Protein AF-A0A9D3MKS3-F1 (afdb_monomer)

Structure (mmCIF, N/CA/C/O backbone):
data_AF-A0A9D3MKS3-F1
#
_entry.id   AF-A0A9D3MKS3-F1
#
loop_
_atom_site.group_PDB
_atom_site.id
_atom_site.type_symbol
_atom_site.label_atom_id
_atom_site.label_alt_id
_atom_site.label_comp_id
_atom_site.label_asym_id
_atom_site.label_entity_id
_atom_site.label_seq_id
_atom_site.pdbx_PDB_ins_code
_atom_site.Cartn_x
_atom_site.Cartn_y
_atom_site.Cartn_z
_atom_site.occupancy
_atom_site.B_iso_or_equiv
_atom_site.auth_seq_id
_atom_site.auth_comp_id
_atom_site.auth_asym_id
_atom_site.auth_atom_id
_atom_site.pdbx_PDB_model_num
ATOM 1 N N . MET A 1 1 ? 21.546 0.714 -26.730 1.00 48.31 1 MET A N 1
ATOM 2 C CA . MET A 1 1 ? 22.728 1.530 -26.379 1.00 48.31 1 MET A CA 1
ATOM 3 C C . MET A 1 1 ? 23.623 1.879 -27.581 1.00 48.31 1 MET A C 1
ATOM 5 O O . MET A 1 1 ? 24.194 2.953 -27.559 1.00 48.31 1 MET A O 1
ATOM 9 N N . LEU A 1 2 ? 23.724 1.060 -28.645 1.00 63.62 2 LEU A N 1
ATOM 10 C CA . LEU A 1 2 ? 24.639 1.310 -29.789 1.00 63.62 2 LEU A CA 1
ATOM 11 C C . LEU A 1 2 ? 23.938 1.677 -31.122 1.00 63.62 2 LEU A C 1
ATOM 13 O O . LEU A 1 2 ? 24.515 1.524 -32.198 1.00 63.62 2 LEU A O 1
ATOM 17 N N . LYS A 1 3 ? 22.681 2.145 -31.075 1.00 60.34 3 LYS A N 1
ATOM 18 C CA . LYS A 1 3 ? 21.921 2.515 -32.286 1.00 60.34 3 LYS A CA 1
ATOM 19 C C . LYS A 1 3 ? 22.553 3.751 -32.949 1.00 60.34 3 LYS A C 1
ATOM 21 O O . LYS A 1 3 ? 22.850 4.719 -32.260 1.00 60.34 3 LYS A O 1
ATOM 26 N N . GLY A 1 4 ? 22.736 3.717 -34.272 1.00 63.91 4 GLY A N 1
ATOM 27 C CA . GLY A 1 4 ? 23.265 4.839 -35.069 1.00 63.91 4 GLY A CA 1
ATOM 28 C C . GLY A 1 4 ? 24.757 4.763 -35.426 1.00 63.91 4 GLY A C 1
ATOM 29 O O . GLY A 1 4 ? 25.216 5.535 -36.260 1.00 63.91 4 GLY A O 1
ATOM 30 N N . LEU A 1 5 ? 25.514 3.803 -34.879 1.00 77.69 5 LEU A N 1
ATOM 31 C CA . LEU A 1 5 ? 26.953 3.628 -35.144 1.00 77.69 5 LEU A CA 1
ATOM 32 C C . LEU A 1 5 ? 27.237 2.704 -36.347 1.00 77.69 5 LEU A C 1
ATOM 34 O O . LEU A 1 5 ? 28.089 1.817 -36.283 1.00 77.69 5 LEU A O 1
ATOM 38 N N . SER A 1 6 ? 26.527 2.896 -37.460 1.00 79.19 6 SER A N 1
ATOM 39 C CA . SER A 1 6 ? 26.564 1.986 -38.620 1.00 79.19 6 SER A CA 1
ATOM 40 C C . SER A 1 6 ? 27.925 1.906 -39.326 1.00 79.19 6 SER A C 1
ATOM 42 O O . SER A 1 6 ? 28.202 0.912 -39.995 1.00 79.19 6 SER A O 1
ATOM 44 N N . GLY A 1 7 ? 28.791 2.914 -39.170 1.00 84.75 7 GLY A N 1
ATOM 45 C CA . GLY A 1 7 ? 30.138 2.963 -39.758 1.00 84.75 7 GLY A CA 1
ATOM 46 C C . GLY A 1 7 ? 31.255 2.361 -38.896 1.00 84.75 7 GLY A C 1
ATOM 47 O O . GLY A 1 7 ? 32.410 2.334 -39.326 1.00 84.75 7 GLY A O 1
ATOM 48 N N . LEU A 1 8 ? 30.948 1.897 -37.680 1.00 90.44 8 LEU A N 1
ATOM 49 C CA . LEU A 1 8 ? 31.954 1.390 -36.748 1.00 90.44 8 LEU A CA 1
ATOM 50 C C . LEU A 1 8 ? 32.593 0.099 -37.284 1.00 90.44 8 LEU A C 1
ATOM 52 O O . LEU A 1 8 ? 31.888 -0.847 -37.615 1.00 90.44 8 LEU A O 1
ATOM 56 N N . ARG A 1 9 ? 33.930 0.049 -37.358 1.00 93.25 9 ARG A N 1
ATOM 57 C CA . ARG A 1 9 ? 34.686 -1.127 -37.845 1.00 93.25 9 ARG A CA 1
ATOM 58 C C . ARG A 1 9 ? 35.296 -1.975 -36.733 1.00 93.25 9 ARG A C 1
ATOM 60 O O . ARG A 1 9 ? 35.473 -3.176 -36.912 1.00 93.25 9 ARG A O 1
ATOM 67 N N . THR A 1 10 ? 35.598 -1.361 -35.598 1.00 95.00 10 THR A N 1
ATOM 68 C CA . THR A 1 10 ? 36.255 -2.010 -34.464 1.00 95.00 10 THR A CA 1
ATOM 69 C C . THR A 1 10 ? 35.493 -1.649 -33.202 1.00 95.00 10 THR A C 1
ATOM 71 O O . THR A 1 10 ? 35.301 -0.467 -32.923 1.00 95.00 10 THR A O 1
ATOM 74 N N . LEU A 1 11 ? 35.075 -2.657 -32.443 1.00 94.25 11 LEU A N 1
ATOM 75 C CA . LEU A 1 11 ? 34.407 -2.500 -31.159 1.00 94.25 11 LEU A CA 1
ATOM 76 C C . LEU A 1 11 ? 35.182 -3.280 -30.093 1.00 94.25 11 LEU A C 1
ATOM 78 O O . LEU A 1 11 ? 35.266 -4.507 -30.133 1.00 94.25 11 LEU A O 1
ATOM 82 N N . MET A 1 12 ? 35.767 -2.558 -29.139 1.00 94.31 12 MET A N 1
ATOM 83 C CA . MET A 1 12 ? 36.527 -3.141 -28.034 1.00 94.31 12 MET A CA 1
ATOM 84 C C . MET A 1 12 ? 35.751 -2.958 -26.730 1.00 94.31 12 MET A C 1
ATOM 86 O O . MET A 1 12 ? 35.652 -1.852 -26.216 1.00 94.31 12 MET A O 1
ATOM 90 N N . LEU A 1 13 ? 35.219 -4.055 -26.197 1.00 93.25 13 LEU A N 1
ATOM 91 C CA . LEU A 1 13 ? 34.501 -4.145 -24.921 1.00 93.25 13 LEU A CA 1
ATOM 92 C C . LEU A 1 13 ? 35.292 -4.998 -23.915 1.00 93.25 13 LEU A C 1
ATOM 94 O O . LEU A 1 13 ? 34.731 -5.745 -23.116 1.00 93.25 13 LEU A O 1
ATOM 98 N N . ARG A 1 14 ? 36.624 -4.917 -23.985 1.00 92.88 14 ARG A N 1
ATOM 99 C CA . ARG A 1 14 ? 37.554 -5.695 -23.160 1.00 92.88 14 ARG A CA 1
ATOM 100 C C . ARG A 1 14 ? 37.532 -5.244 -21.692 1.00 92.88 14 ARG A C 1
ATOM 102 O O . ARG A 1 14 ? 37.400 -4.047 -21.456 1.00 92.88 14 ARG A O 1
ATOM 109 N N . SER A 1 15 ? 37.722 -6.167 -20.744 1.00 93.94 15 SER A N 1
ATOM 110 C CA . SER A 1 15 ? 37.908 -5.870 -19.310 1.00 93.94 15 SER A CA 1
ATOM 111 C C . SER A 1 15 ? 36.730 -5.095 -18.708 1.00 93.94 15 SER A C 1
ATOM 113 O O . SER A 1 15 ? 36.898 -4.112 -17.988 1.00 93.94 15 SER A O 1
ATOM 115 N N . ASN A 1 16 ? 35.518 -5.526 -19.058 1.00 92.38 16 ASN A N 1
ATOM 116 C CA . ASN A 1 16 ? 34.262 -4.983 -18.548 1.00 92.38 16 ASN A CA 1
ATOM 117 C C . ASN A 1 16 ? 33.567 -6.017 -17.639 1.00 92.38 16 ASN A C 1
ATOM 119 O O . ASN A 1 16 ? 34.125 -7.054 -17.288 1.00 92.38 16 ASN A O 1
ATOM 123 N N . ARG A 1 17 ? 32.337 -5.721 -17.208 1.00 89.44 17 ARG A N 1
ATOM 124 C CA . ARG A 1 17 ? 31.515 -6.612 -16.367 1.00 89.44 17 ARG A CA 1
ATOM 125 C C . ARG A 1 17 ? 30.310 -7.169 -17.125 1.00 89.44 17 ARG A C 1
ATOM 127 O O . ARG A 1 17 ? 29.211 -7.238 -16.583 1.00 89.44 17 ARG A O 1
ATOM 134 N N . ILE A 1 18 ? 30.480 -7.490 -18.408 1.00 88.38 18 ILE A N 1
ATOM 135 C CA . ILE A 1 18 ? 29.386 -8.024 -19.228 1.00 88.38 18 ILE A CA 1
ATOM 136 C C . ILE A 1 18 ? 29.109 -9.460 -18.780 1.00 88.38 18 ILE A C 1
ATOM 138 O O . ILE A 1 18 ? 29.985 -10.308 -18.902 1.00 88.38 18 ILE A O 1
ATOM 142 N N . GLY A 1 19 ? 27.906 -9.714 -18.259 1.00 84.88 19 GLY A N 1
ATOM 143 C CA . GLY A 1 19 ? 27.470 -11.044 -17.811 1.00 84.88 19 GLY A CA 1
ATOM 144 C C . GLY A 1 19 ? 26.742 -11.869 -18.879 1.00 84.88 19 GLY A C 1
ATOM 145 O O . GLY A 1 19 ? 26.751 -13.095 -18.834 1.00 84.88 19 GLY A O 1
ATOM 146 N N . CYS A 1 20 ? 26.125 -11.204 -19.860 1.00 84.19 20 CYS A N 1
ATOM 147 C CA . CYS A 1 20 ? 25.333 -11.836 -20.916 1.00 84.19 20 CYS A CA 1
ATOM 148 C C . CYS A 1 20 ? 25.345 -11.011 -22.213 1.00 84.19 20 CYS A C 1
ATOM 150 O O . CYS A 1 20 ? 25.522 -9.789 -22.188 1.00 84.19 20 CYS A O 1
ATOM 152 N N . VAL A 1 21 ? 25.129 -11.675 -23.355 1.00 85.19 21 VAL A N 1
ATOM 153 C CA . VAL A 1 21 ? 24.984 -11.036 -24.676 1.00 85.19 21 VAL A CA 1
ATOM 154 C C . VAL A 1 21 ? 23.693 -11.511 -25.346 1.00 85.19 21 VAL A C 1
ATOM 156 O O . VAL A 1 21 ? 23.468 -12.713 -25.487 1.00 85.19 21 VAL A O 1
ATOM 159 N N . SER A 1 22 ? 22.861 -10.559 -25.781 1.00 82.00 22 SER A N 1
ATOM 160 C CA . SER A 1 22 ? 21.566 -10.812 -26.427 1.00 82.00 22 SER A CA 1
ATOM 161 C C . SER A 1 22 ? 21.614 -10.613 -27.950 1.00 82.00 22 SER A C 1
ATOM 163 O O . SER A 1 22 ? 22.482 -9.901 -28.457 1.00 82.00 22 SER A O 1
ATOM 165 N N . ASN A 1 23 ? 20.618 -11.129 -28.675 1.00 83.25 23 ASN A N 1
ATOM 166 C CA . ASN A 1 23 ? 20.397 -10.900 -30.114 1.00 83.25 23 ASN A CA 1
ATOM 167 C C . ASN A 1 23 ? 20.224 -9.419 -30.484 1.00 83.25 23 ASN A C 1
ATOM 169 O O . ASN A 1 23 ? 20.480 -9.022 -31.617 1.00 83.25 23 ASN A O 1
ATOM 173 N N . SER A 1 24 ? 19.851 -8.583 -29.513 1.00 79.06 24 SER A N 1
ATOM 174 C CA . SER A 1 24 ? 19.693 -7.141 -29.691 1.00 79.06 24 SER A CA 1
ATOM 175 C C . SER A 1 24 ? 20.952 -6.329 -29.361 1.00 79.06 24 SER A C 1
ATOM 177 O O . SER A 1 24 ? 21.031 -5.144 -29.691 1.00 79.06 24 SER A O 1
ATOM 179 N N . SER A 1 25 ? 21.959 -6.940 -28.725 1.00 82.62 25 SER A N 1
ATOM 180 C CA . SER A 1 25 ? 23.110 -6.220 -28.160 1.00 82.62 25 SER A CA 1
ATOM 181 C C . SER A 1 25 ? 23.934 -5.485 -29.222 1.00 82.62 25 SER A C 1
ATOM 183 O O . SER A 1 25 ? 24.437 -4.392 -28.957 1.00 82.62 25 SER A O 1
ATOM 185 N N . PHE A 1 26 ? 24.021 -6.041 -30.435 1.00 87.19 26 PHE A N 1
ATOM 186 C CA . PHE A 1 26 ? 24.819 -5.496 -31.539 1.00 87.19 26 PHE A CA 1
ATOM 187 C C . PHE A 1 26 ? 23.998 -5.121 -32.781 1.00 87.19 26 PHE A C 1
ATOM 189 O O . PHE A 1 26 ? 24.548 -4.944 -33.872 1.00 87.19 26 PHE A O 1
ATOM 196 N N . THR A 1 27 ? 22.678 -4.968 -32.632 1.00 83.44 27 THR A N 1
ATOM 197 C CA . THR A 1 27 ? 21.812 -4.555 -33.746 1.00 83.44 27 THR A CA 1
ATOM 198 C C . THR A 1 27 ? 22.253 -3.205 -34.310 1.00 83.44 27 THR A C 1
ATOM 200 O O . THR A 1 27 ? 22.467 -2.254 -33.557 1.00 83.44 27 THR A O 1
ATOM 203 N N . GLY A 1 28 ? 22.366 -3.116 -35.637 1.00 79.19 28 GLY A N 1
ATOM 204 C CA . GLY A 1 28 ? 22.765 -1.893 -36.343 1.00 79.19 28 GLY A CA 1
ATOM 205 C C . GLY A 1 28 ? 24.276 -1.702 -36.531 1.00 79.19 28 GLY A C 1
ATOM 206 O O . GLY A 1 28 ? 24.677 -0.718 -37.146 1.00 79.19 28 GLY A O 1
ATOM 207 N N . LEU A 1 29 ? 25.113 -2.634 -36.062 1.00 87.25 29 LEU A N 1
ATOM 208 C CA . LEU A 1 29 ? 26.578 -2.585 -36.192 1.00 87.25 29 LEU A CA 1
ATOM 209 C C . LEU A 1 29 ? 27.109 -3.425 -37.370 1.00 87.25 29 LEU A C 1
ATOM 211 O O . LEU A 1 29 ? 28.084 -4.163 -37.240 1.00 87.25 29 LEU A O 1
ATOM 215 N N . SER A 1 30 ? 26.477 -3.323 -38.540 1.00 88.06 30 SER A N 1
ATOM 216 C CA . SER A 1 30 ? 26.769 -4.180 -39.703 1.00 88.06 30 SER A CA 1
ATOM 217 C C . SER A 1 30 ? 28.203 -4.071 -40.246 1.00 88.06 30 SER A C 1
ATOM 219 O O . SER A 1 30 ? 28.690 -5.017 -40.872 1.00 88.06 30 SER A O 1
ATOM 221 N N . SER A 1 31 ? 28.886 -2.946 -40.005 1.00 92.88 31 SER A N 1
ATOM 222 C CA . SER A 1 31 ? 30.250 -2.672 -40.491 1.00 92.88 31 SER A CA 1
ATOM 223 C C . SER A 1 31 ? 31.369 -3.185 -39.577 1.00 92.88 31 SER A C 1
ATOM 225 O O . SER A 1 31 ? 32.542 -3.113 -39.962 1.00 92.88 31 SER A O 1
ATOM 227 N N . VAL A 1 32 ? 31.047 -3.688 -38.379 1.00 94.56 32 VAL A N 1
ATOM 228 C CA . VAL A 1 32 ? 32.062 -4.123 -37.411 1.00 94.56 32 VAL A CA 1
ATOM 229 C C . VAL A 1 32 ? 32.765 -5.376 -37.927 1.00 94.56 32 VAL A C 1
ATOM 231 O O . VAL A 1 32 ? 32.132 -6.387 -38.214 1.00 94.56 32 VAL A O 1
ATOM 234 N N . ARG A 1 33 ? 34.094 -5.296 -38.025 1.00 94.88 33 ARG A N 1
ATOM 235 C CA . ARG A 1 33 ? 35.002 -6.377 -38.432 1.00 94.88 33 ARG A CA 1
ATOM 236 C C . ARG A 1 33 ? 35.679 -7.040 -37.241 1.00 94.88 33 ARG A C 1
ATOM 238 O O . ARG A 1 33 ? 35.865 -8.252 -37.247 1.00 94.88 33 ARG A O 1
ATOM 245 N N . LEU A 1 34 ? 36.024 -6.258 -36.2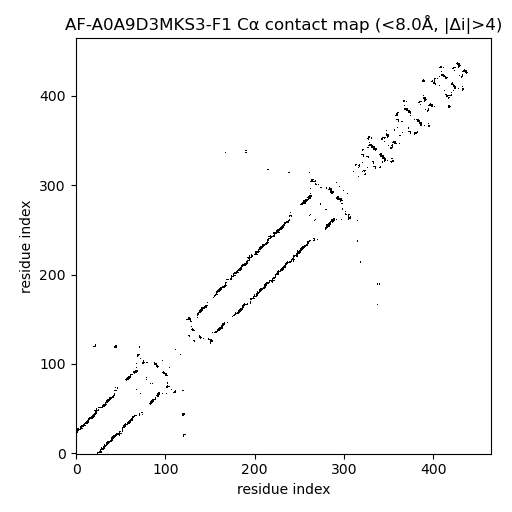19 1.00 95.00 34 LEU A N 1
ATOM 246 C CA . LEU A 1 34 ? 36.632 -6.759 -34.989 1.00 95.00 34 LEU A CA 1
ATOM 247 C C . LEU A 1 34 ? 35.739 -6.430 -33.799 1.00 95.00 34 LEU A C 1
ATOM 249 O O . LEU A 1 34 ? 35.522 -5.257 -33.497 1.00 95.00 34 LEU A O 1
ATOM 253 N N . LEU A 1 35 ? 35.281 -7.470 -33.105 1.00 95.06 35 LEU A N 1
ATOM 254 C CA . LEU A 1 35 ? 34.605 -7.374 -31.816 1.00 95.06 35 LEU A CA 1
ATOM 255 C C . LEU A 1 35 ? 35.457 -8.058 -30.745 1.00 95.06 35 LEU A C 1
ATOM 257 O O . LEU A 1 35 ? 35.775 -9.237 -30.861 1.00 95.06 35 LEU A O 1
ATOM 261 N N . SER A 1 36 ? 35.824 -7.335 -29.689 1.00 95.56 36 SER A N 1
ATOM 262 C CA . SER A 1 36 ? 36.508 -7.919 -28.532 1.00 95.56 36 SER A CA 1
ATOM 263 C C . SER A 1 36 ? 35.627 -7.850 -27.293 1.00 95.56 36 SER A C 1
ATOM 265 O O . SER A 1 36 ? 35.297 -6.757 -26.847 1.00 95.56 36 SER A O 1
ATOM 267 N N . LEU A 1 37 ? 35.291 -9.010 -26.733 1.00 95.19 37 LEU A N 1
ATOM 268 C CA . LEU A 1 37 ? 34.621 -9.218 -25.443 1.00 95.19 37 LEU A CA 1
ATOM 269 C C . LEU A 1 37 ? 35.563 -9.906 -24.436 1.00 95.19 37 LEU A C 1
ATOM 271 O O . LEU A 1 37 ? 35.117 -10.518 -23.468 1.00 95.19 37 LEU A O 1
ATOM 275 N N . TYR A 1 38 ? 36.873 -9.814 -24.676 1.00 95.56 38 TYR A N 1
ATOM 276 C CA . TYR A 1 38 ? 37.911 -10.392 -23.824 1.00 95.56 38 TYR A CA 1
ATOM 277 C C . TYR A 1 38 ? 37.775 -9.933 -22.369 1.00 95.56 38 TYR A C 1
ATOM 279 O O . TYR A 1 38 ? 37.577 -8.738 -22.147 1.00 95.56 38 TYR A O 1
ATOM 287 N N . ASP A 1 39 ? 37.983 -10.833 -21.406 1.00 95.31 39 ASP A N 1
ATOM 288 C CA . ASP A 1 39 ? 38.022 -10.507 -19.969 1.00 95.31 39 ASP A CA 1
ATOM 289 C C . ASP A 1 39 ? 36.726 -9.831 -19.510 1.00 95.31 39 ASP A C 1
ATOM 291 O O . ASP A 1 39 ? 36.658 -8.636 -19.235 1.00 95.31 39 ASP A O 1
ATOM 295 N N . ASN A 1 40 ? 35.650 -10.604 -19.536 1.00 94.88 40 ASN A N 1
ATOM 296 C CA . ASN A 1 40 ? 34.339 -10.205 -19.042 1.00 94.88 40 ASN A CA 1
ATOM 297 C C . ASN A 1 40 ? 33.796 -11.317 -18.126 1.00 94.88 40 ASN A C 1
ATOM 299 O O . ASN A 1 40 ? 34.521 -12.215 -17.700 1.00 94.88 40 ASN A O 1
ATOM 303 N N . GLN A 1 41 ? 32.515 -11.245 -17.774 1.00 92.94 41 GLN A N 1
ATOM 304 C CA . GLN A 1 41 ? 31.850 -12.196 -16.883 1.00 92.94 41 GLN A CA 1
ATOM 305 C C . GLN A 1 41 ? 30.787 -13.009 -17.632 1.00 92.94 41 GLN A C 1
ATOM 307 O O . GLN A 1 41 ? 29.793 -13.416 -17.040 1.00 92.94 41 GLN A O 1
ATOM 312 N N . ILE A 1 42 ? 30.970 -13.224 -18.940 1.00 91.62 42 ILE A N 1
ATOM 313 C CA . ILE A 1 42 ? 29.950 -13.833 -19.793 1.00 91.62 42 ILE A CA 1
ATOM 314 C C . ILE A 1 42 ? 29.800 -15.314 -19.451 1.00 91.62 42 ILE A C 1
ATOM 316 O O . ILE A 1 42 ? 30.719 -16.103 -19.671 1.00 91.62 42 ILE A O 1
ATOM 320 N N . THR A 1 43 ? 28.621 -15.687 -18.960 1.00 89.19 43 THR A N 1
ATOM 321 C CA . THR A 1 43 ? 28.271 -17.084 -18.670 1.00 89.19 43 THR A CA 1
ATOM 322 C C . THR A 1 43 ? 27.489 -17.736 -19.808 1.00 89.19 43 THR A C 1
ATOM 324 O O . THR A 1 43 ? 27.621 -18.936 -20.017 1.00 89.19 43 THR A O 1
ATOM 327 N N . GLY A 1 44 ? 26.747 -16.972 -20.611 1.00 86.25 44 GLY A N 1
ATOM 328 C CA . GLY A 1 44 ? 26.048 -17.485 -21.792 1.00 86.25 44 GLY A CA 1
ATOM 329 C C . GLY A 1 44 ? 25.725 -16.404 -22.829 1.00 86.25 44 GLY A C 1
ATOM 330 O O . GLY A 1 44 ? 26.096 -15.236 -22.677 1.00 86.25 44 GLY A O 1
ATOM 331 N N . MET A 1 45 ? 25.020 -16.780 -23.900 1.00 87.25 45 MET A N 1
ATOM 332 C CA . MET A 1 45 ? 24.558 -15.857 -24.947 1.00 87.25 45 MET A CA 1
ATOM 333 C C . MET A 1 45 ? 23.254 -16.354 -25.591 1.00 87.25 45 MET A C 1
ATOM 335 O O . MET A 1 45 ? 23.062 -17.561 -25.712 1.00 87.25 45 MET A O 1
ATOM 339 N N . THR A 1 46 ? 22.375 -15.455 -26.050 1.00 83.94 46 THR A N 1
ATOM 340 C CA . THR A 1 46 ? 21.162 -15.865 -26.791 1.00 83.94 46 THR A CA 1
ATOM 341 C C . THR A 1 46 ? 21.473 -16.229 -28.244 1.00 83.94 46 THR A C 1
ATOM 343 O O . THR A 1 46 ? 22.279 -15.521 -28.862 1.00 83.94 46 THR A O 1
ATOM 346 N N . PRO A 1 47 ? 20.754 -17.193 -28.846 1.00 85.44 47 PRO A N 1
ATOM 347 C CA . PRO A 1 47 ? 20.829 -17.463 -30.279 1.00 85.44 47 PRO A CA 1
ATOM 348 C C . PRO A 1 47 ? 20.695 -16.193 -31.126 1.00 85.44 47 PRO A C 1
ATOM 350 O O . PRO A 1 47 ? 19.845 -15.338 -30.870 1.00 85.44 47 PRO A O 1
ATOM 353 N N . GLY A 1 48 ? 21.568 -16.056 -32.123 1.00 82.25 48 GLY A N 1
ATOM 354 C CA . GLY A 1 48 ? 21.570 -14.919 -33.045 1.00 82.25 48 GLY A CA 1
ATOM 355 C C . GLY A 1 48 ? 22.202 -13.627 -32.509 1.00 82.25 48 GLY A C 1
ATOM 356 O O . GLY A 1 48 ? 22.102 -12.588 -33.159 1.00 82.25 48 GLY A O 1
ATOM 357 N N . ALA A 1 49 ? 22.909 -13.674 -31.367 1.00 87.19 49 ALA A N 1
ATOM 358 C CA . ALA A 1 49 ? 23.676 -12.551 -30.793 1.00 87.19 49 ALA A CA 1
ATOM 359 C C . ALA A 1 49 ? 24.546 -11.780 -31.805 1.00 87.19 49 ALA A C 1
ATOM 361 O O . ALA A 1 49 ? 24.746 -10.574 -31.666 1.00 87.19 49 ALA A O 1
ATOM 362 N N . PHE A 1 50 ? 25.060 -12.468 -32.826 1.00 89.81 50 PHE A N 1
ATOM 363 C CA . PHE A 1 50 ? 26.008 -11.920 -33.796 1.00 89.81 50 PHE A CA 1
ATOM 364 C C . PHE A 1 50 ? 25.446 -11.812 -35.219 1.00 89.81 50 PHE A C 1
ATOM 366 O O . PHE A 1 50 ? 26.184 -11.454 -36.135 1.00 89.81 50 PHE A O 1
ATOM 373 N N . ASP A 1 51 ? 24.163 -12.107 -35.438 1.00 87.25 51 ASP A N 1
ATOM 374 C CA . ASP A 1 51 ? 23.609 -12.245 -36.793 1.00 87.25 51 ASP A CA 1
ATOM 375 C C . ASP A 1 51 ? 23.607 -10.929 -37.576 1.00 87.25 51 ASP A C 1
ATOM 377 O O . ASP A 1 51 ? 23.785 -10.923 -38.795 1.00 87.25 51 ASP A O 1
ATOM 381 N N . THR A 1 52 ? 23.486 -9.802 -36.873 1.00 85.62 52 THR A N 1
ATOM 382 C CA . THR A 1 52 ? 23.520 -8.461 -37.471 1.00 85.62 52 THR A CA 1
ATOM 383 C C . THR A 1 52 ? 24.933 -7.970 -37.795 1.00 85.62 52 THR A C 1
ATOM 385 O O . THR A 1 52 ? 25.089 -6.927 -38.430 1.00 85.62 52 THR A O 1
ATOM 388 N N . LEU A 1 53 ? 25.978 -8.686 -37.367 1.00 89.81 53 LEU A N 1
ATOM 389 C CA . LEU A 1 53 ? 27.383 -8.331 -37.587 1.00 89.81 53 LEU A CA 1
ATOM 390 C C . LEU A 1 53 ? 27.901 -8.930 -38.903 1.00 89.81 53 LEU A C 1
ATOM 392 O O . LEU A 1 53 ? 28.795 -9.774 -38.922 1.00 89.81 53 LEU A O 1
ATOM 396 N N . HIS A 1 54 ? 27.334 -8.498 -40.029 1.00 89.50 54 HIS A N 1
ATOM 397 C CA . HIS A 1 54 ? 27.614 -9.094 -41.342 1.00 89.50 54 HIS A CA 1
ATOM 398 C C . HIS A 1 54 ? 29.084 -9.001 -41.789 1.00 89.50 54 HIS A C 1
AT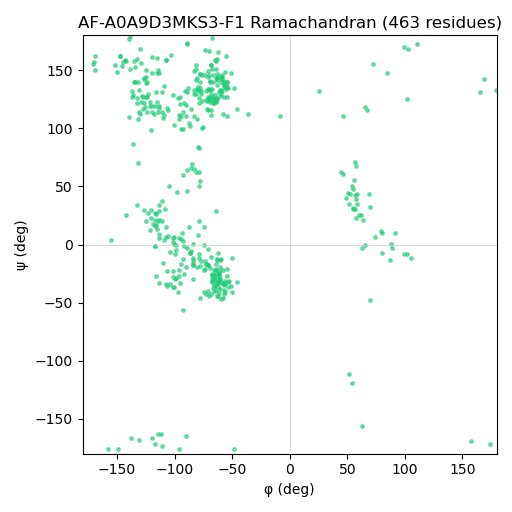OM 400 O O . HIS A 1 54 ? 29.535 -9.844 -42.561 1.00 89.50 54 HIS A O 1
ATOM 406 N N . SER A 1 55 ? 29.833 -8.003 -41.308 1.00 93.12 55 SER A N 1
ATOM 407 C CA . SER A 1 55 ? 31.242 -7.785 -41.673 1.00 93.12 55 SER A CA 1
ATOM 408 C C . SER A 1 55 ? 32.251 -8.420 -40.708 1.00 93.12 55 SER A C 1
ATOM 410 O O . SER A 1 55 ? 33.452 -8.188 -40.859 1.00 93.12 55 SER A O 1
ATOM 412 N N . LEU A 1 56 ? 31.794 -9.177 -39.705 1.00 93.62 56 LEU A N 1
ATOM 413 C CA . LEU A 1 56 ? 32.647 -9.673 -38.626 1.00 93.62 56 LEU A CA 1
ATOM 414 C C . LEU A 1 56 ? 33.697 -10.663 -39.147 1.00 93.62 56 LEU A C 1
ATOM 416 O O . LEU A 1 56 ? 33.360 -11.682 -39.744 1.00 93.62 56 LEU A O 1
ATOM 420 N N . SER A 1 57 ? 34.970 -10.381 -38.875 1.00 93.81 57 SER A N 1
ATOM 421 C CA . SER A 1 57 ? 36.112 -11.239 -39.215 1.00 93.81 57 SER A CA 1
ATOM 422 C C . SER A 1 57 ? 36.853 -11.757 -37.982 1.00 93.81 57 SER A C 1
ATOM 424 O O . SER A 1 57 ? 37.474 -12.820 -38.025 1.00 93.81 57 SER A O 1
ATOM 426 N N . THR A 1 58 ? 36.804 -11.014 -36.875 1.00 94.50 58 THR A N 1
ATOM 427 C CA . THR A 1 58 ? 37.533 -11.321 -35.641 1.00 94.50 58 THR A CA 1
ATOM 428 C C . THR A 1 58 ? 36.630 -11.105 -34.437 1.00 94.50 58 THR A C 1
ATOM 430 O O . THR A 1 58 ? 36.065 -10.025 -34.264 1.00 94.50 58 THR A O 1
ATOM 433 N N . LEU A 1 59 ? 36.520 -12.125 -33.591 1.00 95.12 59 LEU A N 1
ATOM 434 C CA . LEU A 1 59 ? 35.694 -12.129 -32.393 1.00 95.12 59 LEU A CA 1
ATOM 435 C C . LEU A 1 59 ? 36.515 -12.639 -31.208 1.00 95.12 59 LEU A C 1
ATOM 437 O O . LEU A 1 59 ? 36.796 -13.819 -31.125 1.00 95.12 59 LEU A O 1
ATOM 441 N N . ASN A 1 60 ? 36.899 -11.793 -30.261 1.00 94.75 60 ASN A N 1
ATOM 442 C CA . ASN A 1 60 ? 37.637 -12.267 -29.088 1.00 94.75 60 ASN A CA 1
ATOM 443 C C . ASN A 1 60 ? 36.681 -12.544 -27.920 1.00 94.75 60 ASN A C 1
ATOM 445 O O . ASN A 1 60 ? 36.133 -11.598 -27.358 1.00 94.75 60 ASN A O 1
ATOM 449 N N . LEU A 1 61 ? 36.500 -13.819 -27.560 1.00 94.69 61 LEU A N 1
ATOM 450 C CA . LEU A 1 61 ? 35.659 -14.270 -26.437 1.00 94.69 61 LEU A CA 1
ATOM 451 C C . LEU A 1 61 ? 36.461 -14.816 -25.245 1.00 94.69 61 LEU A C 1
ATOM 453 O O . LEU A 1 61 ? 35.871 -15.306 -24.284 1.00 94.69 61 LEU A O 1
ATOM 457 N N . LEU A 1 62 ? 37.793 -14.767 -25.293 1.00 95.06 62 LEU A N 1
ATOM 458 C CA . LEU A 1 62 ? 38.646 -15.356 -24.259 1.00 95.06 62 LEU A CA 1
ATOM 459 C C . LEU A 1 62 ? 38.458 -14.696 -22.884 1.00 95.06 62 LEU A C 1
ATOM 461 O O . LEU A 1 62 ? 38.010 -13.555 -22.788 1.00 95.06 62 LEU A O 1
ATOM 465 N N . ALA A 1 63 ? 38.848 -15.416 -21.829 1.00 94.50 63 ALA A N 1
ATOM 466 C CA . ALA A 1 63 ? 38.709 -14.983 -20.436 1.00 94.50 63 ALA A CA 1
ATOM 467 C C . ALA A 1 63 ? 37.252 -14.626 -20.069 1.00 94.50 63 ALA A C 1
ATOM 469 O O . ALA A 1 63 ? 36.955 -13.521 -19.627 1.00 94.50 63 ALA A O 1
ATOM 470 N N . ASN A 1 64 ? 36.338 -15.575 -20.285 1.00 94.94 64 ASN A N 1
ATOM 471 C CA . ASN A 1 64 ? 34.942 -15.490 -19.861 1.00 94.94 64 ASN A CA 1
ATOM 472 C C . ASN A 1 64 ? 34.502 -16.824 -19.227 1.00 94.94 64 ASN A C 1
ATOM 474 O O . ASN A 1 64 ? 34.883 -17.881 -19.736 1.00 94.94 64 ASN A O 1
ATOM 478 N N . PRO A 1 65 ? 33.711 -16.804 -18.140 1.00 94.12 65 PRO A N 1
ATOM 479 C CA . PRO A 1 65 ? 33.288 -17.998 -17.409 1.00 94.12 65 PRO A CA 1
ATOM 480 C C . PRO A 1 65 ? 32.085 -18.708 -18.064 1.00 94.12 65 PRO A C 1
ATOM 482 O O . PRO A 1 65 ? 31.024 -18.829 -17.452 1.00 94.12 65 PRO A O 1
ATOM 485 N N . PHE A 1 66 ? 32.235 -19.195 -19.299 1.00 93.44 66 PHE A N 1
ATOM 486 C CA . PHE A 1 66 ? 31.132 -19.806 -20.052 1.00 93.44 66 PHE A CA 1
ATOM 487 C C . PHE A 1 66 ? 30.536 -21.043 -19.363 1.00 93.44 66 PHE A C 1
ATOM 489 O O . PHE A 1 66 ? 31.254 -21.955 -18.950 1.00 93.44 66 PHE A O 1
ATOM 496 N N . ASN A 1 67 ? 29.208 -21.094 -19.289 1.00 91.12 67 ASN A N 1
ATOM 497 C CA . ASN A 1 67 ? 28.432 -22.246 -18.858 1.00 91.12 67 ASN A CA 1
ATOM 498 C C . ASN A 1 67 ? 27.882 -22.984 -20.087 1.00 91.12 67 ASN A C 1
ATOM 500 O O . ASN A 1 67 ? 26.927 -22.542 -20.721 1.00 91.12 67 ASN A O 1
ATOM 504 N N . CYS A 1 68 ? 28.514 -24.096 -20.440 1.00 92.75 68 CYS A N 1
ATOM 505 C CA . CYS A 1 68 ? 28.212 -24.920 -21.603 1.00 92.75 68 CYS A CA 1
ATOM 506 C C . CYS A 1 68 ? 27.062 -25.893 -21.323 1.00 92.75 68 CYS A C 1
ATOM 508 O O . CYS A 1 68 ? 27.236 -27.105 -21.308 1.00 92.75 68 CYS A O 1
ATOM 510 N N . ASN A 1 69 ? 25.880 -25.328 -21.094 1.00 88.38 69 ASN A N 1
ATOM 511 C CA . ASN A 1 69 ? 24.608 -26.030 -20.933 1.00 88.38 69 ASN A CA 1
ATOM 512 C C . ASN A 1 69 ? 23.814 -26.062 -22.257 1.00 88.38 69 ASN A C 1
ATOM 514 O O . ASN A 1 69 ? 24.259 -25.529 -23.278 1.00 88.38 69 ASN A O 1
ATOM 518 N N . CYS A 1 70 ? 22.594 -26.603 -22.233 1.00 86.88 70 CYS A N 1
ATOM 519 C CA . CYS A 1 70 ? 21.707 -26.641 -23.404 1.00 86.88 70 CYS A CA 1
ATOM 520 C C . CYS A 1 70 ? 21.479 -25.265 -24.070 1.00 86.88 70 CYS A C 1
ATOM 522 O O . CYS A 1 70 ? 21.359 -25.176 -25.293 1.00 86.88 70 CYS A O 1
ATOM 524 N N . HIS A 1 71 ? 21.496 -24.173 -23.298 1.00 84.31 71 HIS A N 1
ATOM 525 C CA . HIS A 1 71 ? 21.266 -22.811 -23.794 1.00 84.31 71 HIS A CA 1
ATOM 526 C C . HIS A 1 71 ? 22.444 -22.237 -24.596 1.00 84.31 71 HIS A C 1
ATOM 528 O O . HIS A 1 71 ? 22.247 -21.314 -25.390 1.00 84.31 71 HIS A O 1
ATOM 534 N N . LEU A 1 72 ? 23.663 -22.767 -24.430 1.00 89.75 72 LEU A N 1
ATOM 535 C CA . LEU A 1 72 ? 24.866 -22.318 -25.151 1.00 89.75 72 LEU A CA 1
ATOM 536 C C . LEU A 1 72 ? 25.217 -23.196 -26.367 1.00 89.75 72 LEU A C 1
ATOM 538 O O . LEU A 1 72 ? 26.111 -22.847 -27.138 1.00 89.75 72 LEU A O 1
ATOM 542 N N . ALA A 1 73 ? 24.486 -24.292 -26.585 1.00 90.38 73 ALA A N 1
ATOM 543 C CA . ALA A 1 73 ? 24.714 -25.260 -27.662 1.00 90.38 73 ALA A CA 1
ATOM 544 C C . ALA A 1 73 ? 24.850 -24.612 -29.056 1.00 90.38 73 ALA A C 1
ATOM 546 O O . ALA A 1 73 ? 25.742 -24.947 -29.842 1.00 90.38 73 ALA A O 1
ATOM 547 N N . TRP A 1 74 ? 24.008 -23.611 -29.339 1.00 91.38 74 TRP A N 1
ATOM 548 C CA . TRP A 1 74 ? 24.017 -22.880 -30.609 1.00 91.38 74 TRP A CA 1
ATOM 549 C C . TRP A 1 74 ? 25.358 -22.181 -30.880 1.00 91.38 74 TRP A C 1
ATOM 551 O O . TRP A 1 74 ? 25.763 -22.059 -32.036 1.00 91.38 74 TRP A O 1
ATOM 561 N N . LEU A 1 75 ? 26.052 -21.710 -29.834 1.00 92.12 75 LEU A N 1
ATOM 562 C CA . LEU A 1 75 ? 27.304 -20.971 -29.975 1.00 92.12 75 LEU A CA 1
ATOM 563 C C . LEU A 1 75 ? 28.424 -21.907 -30.429 1.00 92.12 75 LEU A C 1
ATOM 565 O O . LEU A 1 75 ? 29.205 -21.528 -31.299 1.00 92.12 75 LEU A O 1
ATOM 569 N N . GLY A 1 76 ? 28.475 -23.131 -29.897 1.00 91.12 76 GLY A N 1
ATOM 570 C CA . GLY A 1 76 ? 29.424 -24.154 -30.345 1.00 91.12 76 GLY A CA 1
ATOM 571 C C . GLY A 1 76 ? 29.242 -24.484 -31.825 1.00 91.12 76 GLY A C 1
ATOM 572 O O . GLY A 1 76 ? 30.199 -24.447 -32.603 1.00 91.12 76 GLY A O 1
ATOM 573 N N . GLU A 1 77 ? 27.995 -24.697 -32.256 1.00 90.75 77 GLU A N 1
ATOM 574 C CA . GLU A 1 77 ? 27.681 -24.918 -33.671 1.00 90.75 77 GLU A CA 1
ATOM 575 C C . GLU A 1 77 ? 28.044 -23.708 -34.545 1.00 90.75 77 GLU A C 1
ATOM 577 O O . GLU A 1 77 ? 28.644 -23.857 -35.616 1.00 90.75 77 GLU A O 1
ATOM 582 N N . TRP A 1 78 ? 27.711 -22.502 -34.087 1.00 92.00 78 TRP A N 1
ATOM 583 C CA . TRP A 1 78 ? 27.983 -21.265 -34.808 1.00 92.00 78 TRP A CA 1
ATOM 584 C C . TRP A 1 78 ? 29.488 -21.032 -34.987 1.00 92.00 78 TRP A C 1
ATOM 586 O O . TRP A 1 78 ? 29.922 -20.732 -36.101 1.00 92.00 78 TRP A O 1
ATOM 596 N N . LEU A 1 79 ? 30.291 -21.238 -33.936 1.00 91.94 79 LEU A N 1
ATOM 597 C CA . LEU A 1 79 ? 31.754 -21.127 -33.982 1.00 91.94 79 LEU A CA 1
ATOM 598 C C . LEU A 1 79 ? 32.364 -22.132 -34.967 1.00 91.94 79 LEU A C 1
ATOM 600 O O . LEU A 1 79 ? 33.217 -21.756 -35.765 1.00 91.94 79 LEU A O 1
ATOM 604 N N . ARG A 1 80 ? 31.869 -23.376 -34.985 1.00 89.56 80 ARG A N 1
ATOM 605 C CA . ARG A 1 80 ? 32.316 -24.422 -35.920 1.00 89.56 80 ARG A CA 1
ATOM 606 C C . ARG A 1 80 ? 31.999 -24.088 -37.381 1.00 89.56 80 ARG A C 1
ATOM 608 O O . ARG A 1 80 ? 32.774 -24.414 -38.279 1.00 89.56 80 ARG A O 1
ATOM 615 N N . LYS A 1 81 ? 30.851 -23.454 -37.641 1.00 89.88 81 LYS A N 1
ATOM 616 C CA . LYS A 1 81 ? 30.384 -23.130 -39.000 1.00 89.88 81 LYS A CA 1
ATOM 617 C C . LYS A 1 81 ? 30.982 -21.833 -39.552 1.00 89.88 81 LYS A C 1
ATOM 619 O O . LYS A 1 81 ? 31.102 -21.683 -40.771 1.00 89.88 81 LYS A O 1
ATOM 624 N N . LYS A 1 82 ? 31.311 -20.864 -38.696 1.00 86.44 82 LYS A N 1
ATOM 625 C CA . LYS A 1 82 ? 31.766 -19.533 -39.119 1.00 86.44 82 LYS A CA 1
ATOM 626 C C . LYS A 1 82 ? 33.279 -19.483 -39.305 1.00 86.44 82 LYS A C 1
ATOM 628 O O . LYS A 1 82 ? 34.054 -19.842 -38.432 1.00 86.44 82 LYS A O 1
ATOM 633 N N . ARG A 1 83 ? 33.710 -18.940 -40.445 1.00 85.00 83 ARG A N 1
ATOM 634 C CA . ARG A 1 83 ? 35.127 -18.716 -40.771 1.00 85.00 83 ARG A CA 1
ATOM 635 C C . ARG A 1 83 ? 35.618 -17.380 -40.205 1.00 85.00 83 ARG A C 1
ATOM 637 O O . ARG A 1 83 ? 35.902 -16.460 -40.966 1.00 85.00 83 ARG A O 1
ATOM 644 N N . ILE A 1 84 ? 35.663 -17.259 -38.881 1.00 88.75 84 ILE A N 1
ATOM 645 C CA . ILE A 1 84 ? 36.153 -16.060 -38.185 1.00 88.75 84 ILE A CA 1
ATOM 646 C C . ILE A 1 84 ? 37.198 -16.428 -37.127 1.00 88.75 84 ILE A C 1
ATOM 648 O O . ILE A 1 84 ? 37.221 -17.549 -36.627 1.00 88.75 84 ILE A O 1
ATOM 652 N N . VAL A 1 85 ? 38.070 -15.483 -36.773 1.00 89.56 85 VAL A N 1
ATOM 653 C CA . VAL A 1 85 ? 39.115 -15.704 -35.760 1.00 89.56 85 VAL A CA 1
ATOM 654 C C . VAL A 1 85 ? 38.522 -15.504 -34.366 1.00 89.56 85 VAL A C 1
ATOM 656 O O . VAL A 1 85 ? 38.188 -14.370 -34.022 1.00 89.56 85 VAL A O 1
ATOM 659 N N . THR A 1 86 ? 38.388 -16.579 -33.580 1.00 83.50 86 THR A N 1
ATOM 660 C CA . THR A 1 86 ? 37.647 -16.566 -32.296 1.00 83.50 86 THR A CA 1
ATOM 661 C C . THR A 1 86 ? 38.502 -16.704 -31.035 1.00 83.50 86 THR A C 1
ATOM 663 O O . THR A 1 86 ? 38.044 -16.431 -29.925 1.00 83.50 86 THR A O 1
ATOM 666 N N . GLY A 1 87 ? 39.754 -17.140 -31.187 1.00 81.50 87 GLY A N 1
ATOM 667 C CA . GLY A 1 87 ? 40.660 -17.398 -30.067 1.00 81.50 87 GLY A CA 1
ATOM 668 C C . GLY A 1 87 ? 40.350 -18.667 -29.261 1.00 81.50 87 GLY A C 1
ATOM 669 O O . GLY A 1 87 ? 41.021 -18.880 -28.265 1.00 81.50 87 GLY A O 1
ATOM 670 N N . ASN A 1 88 ? 39.399 -19.513 -29.687 1.00 90.12 88 ASN A N 1
ATOM 671 C CA . ASN A 1 88 ? 38.979 -20.755 -29.012 1.00 90.12 88 ASN A CA 1
ATOM 672 C C . ASN A 1 88 ? 38.510 -20.544 -27.554 1.00 90.12 88 ASN A C 1
ATOM 674 O O . ASN A 1 88 ? 39.203 -20.953 -26.618 1.00 90.12 88 ASN A O 1
ATOM 678 N N . PRO A 1 89 ? 37.337 -19.916 -27.337 1.00 94.44 89 PRO A N 1
ATOM 679 C CA . PRO A 1 89 ? 36.755 -19.805 -26.000 1.00 94.44 89 PRO A CA 1
ATOM 680 C C . PRO A 1 89 ? 36.495 -21.189 -25.395 1.00 94.44 89 PRO A C 1
ATOM 682 O O . PRO A 1 89 ? 36.113 -22.118 -26.111 1.00 94.44 89 PRO A O 1
ATOM 685 N N . ARG A 1 90 ? 36.697 -21.314 -24.081 1.00 95.62 90 ARG A N 1
ATOM 686 C CA . ARG A 1 90 ? 36.592 -22.572 -23.329 1.00 95.62 90 ARG A CA 1
ATOM 687 C C . ARG A 1 90 ? 35.444 -22.523 -22.328 1.00 95.62 90 ARG A C 1
ATOM 689 O O . ARG A 1 90 ? 35.136 -21.462 -21.789 1.00 95.62 90 ARG A O 1
ATOM 696 N N . CYS A 1 91 ? 34.833 -23.674 -22.088 1.00 95.69 91 CYS A N 1
ATOM 697 C CA . CYS A 1 91 ? 33.828 -23.868 -21.054 1.00 95.69 91 CYS A CA 1
ATOM 698 C C . CYS A 1 91 ? 34.466 -23.776 -19.661 1.00 95.69 91 CYS A C 1
ATOM 700 O O . CYS A 1 91 ? 35.553 -24.299 -19.428 1.00 95.69 91 CYS A O 1
ATOM 702 N N . GLN A 1 92 ? 33.772 -23.144 -18.721 1.00 95.38 92 GLN A N 1
ATOM 703 C CA . GLN A 1 92 ? 34.116 -23.139 -17.296 1.00 95.38 92 GLN A CA 1
ATOM 704 C C . GLN A 1 92 ? 33.194 -24.068 -16.498 1.00 95.38 92 GLN A C 1
ATOM 706 O O . GLN A 1 92 ? 33.620 -24.673 -15.516 1.00 95.38 92 GLN A O 1
ATOM 711 N N . ASN A 1 93 ? 31.935 -24.163 -16.928 1.00 89.06 93 ASN A N 1
ATOM 712 C CA . ASN A 1 93 ? 30.902 -25.023 -16.367 1.00 89.06 93 ASN A CA 1
ATOM 713 C C . ASN A 1 93 ? 30.180 -25.775 -17.497 1.00 89.06 93 ASN A C 1
ATOM 715 O O . ASN A 1 93 ? 30.216 -25.299 -18.634 1.00 89.06 93 ASN A O 1
ATOM 719 N N . PRO A 1 94 ? 29.499 -26.894 -17.204 1.00 90.62 94 PRO A N 1
ATOM 720 C CA . PRO A 1 94 ? 29.614 -27.694 -15.978 1.00 90.62 94 PRO A CA 1
ATOM 721 C C . PRO A 1 94 ? 31.030 -28.276 -15.800 1.00 90.62 94 PRO A C 1
ATOM 723 O O . PRO A 1 94 ? 31.838 -28.255 -16.726 1.00 90.62 94 PRO A O 1
ATOM 726 N N . TYR A 1 95 ? 31.353 -28.778 -14.601 1.00 89.94 95 TYR A N 1
ATOM 727 C CA . TYR A 1 95 ? 32.719 -29.206 -14.246 1.00 89.94 95 TYR A CA 1
ATOM 728 C C . TYR A 1 95 ? 33.321 -30.218 -15.235 1.00 89.94 95 TYR A C 1
ATOM 730 O O . TYR A 1 95 ? 34.506 -30.137 -15.546 1.00 89.94 95 TYR A O 1
ATOM 738 N N . PHE A 1 96 ? 32.505 -31.128 -15.776 1.00 93.06 96 PHE A N 1
ATOM 739 C CA . PHE A 1 96 ? 32.952 -32.143 -16.734 1.00 93.06 96 PHE A CA 1
ATOM 740 C C . PHE A 1 96 ? 33.315 -31.582 -18.122 1.00 93.06 96 PHE A C 1
ATOM 742 O O . PHE A 1 96 ? 34.032 -32.248 -18.862 1.00 93.06 96 PHE A O 1
ATOM 749 N N . LEU A 1 97 ? 32.873 -30.364 -18.464 1.00 94.81 97 LEU A N 1
ATOM 750 C CA . LEU A 1 97 ? 33.260 -29.662 -19.696 1.00 94.81 97 LEU A CA 1
ATOM 751 C C . LEU A 1 97 ? 34.342 -28.606 -19.468 1.00 94.81 97 LEU A C 1
ATOM 753 O O . LEU A 1 97 ? 34.745 -27.926 -20.408 1.00 94.81 97 LEU A O 1
ATOM 757 N N . LYS A 1 98 ? 34.816 -28.430 -18.233 1.00 94.56 98 LYS A N 1
ATOM 758 C CA . LYS A 1 98 ? 35.757 -27.365 -17.893 1.00 94.56 98 LYS A CA 1
ATOM 759 C C . LYS A 1 98 ? 37.032 -27.444 -18.746 1.00 94.56 98 LYS A C 1
ATOM 761 O O . LYS A 1 98 ? 37.590 -28.515 -18.951 1.00 94.56 98 LYS A O 1
ATOM 766 N N . GLU A 1 99 ? 37.491 -26.288 -19.219 1.00 93.94 99 GLU A N 1
ATOM 767 C CA . GLU A 1 99 ? 38.611 -26.099 -20.150 1.00 93.94 99 GLU A CA 1
ATOM 768 C C . GLU A 1 99 ? 38.408 -26.665 -21.568 1.00 93.94 99 GLU A C 1
ATOM 770 O O . GLU A 1 99 ? 39.282 -26.479 -22.417 1.00 93.94 99 GLU A O 1
ATOM 775 N N . ILE A 1 100 ? 37.277 -27.293 -21.900 1.00 96.19 100 ILE A N 1
ATOM 776 C CA . ILE A 1 100 ? 37.020 -27.773 -23.267 1.00 96.19 100 ILE A CA 1
ATOM 777 C C . ILE A 1 100 ? 36.633 -26.583 -24.164 1.00 96.19 100 ILE A C 1
ATOM 7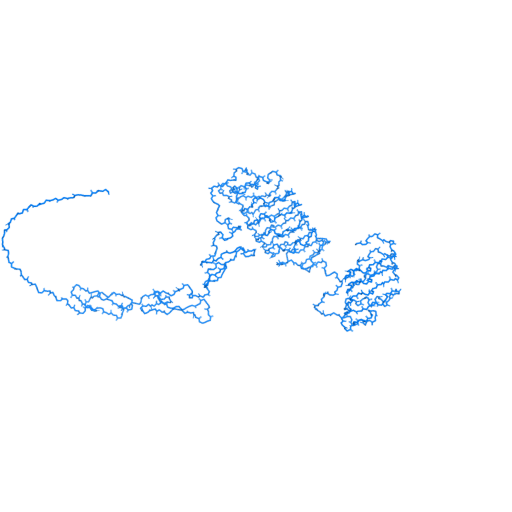79 O O . ILE A 1 100 ? 35.793 -25.772 -23.763 1.00 96.19 100 ILE A O 1
ATOM 783 N N . PRO A 1 101 ? 37.226 -26.415 -25.366 1.00 95.94 101 PRO A N 1
ATOM 784 C CA . PRO A 1 101 ? 36.795 -25.383 -26.303 1.00 95.94 101 PRO A CA 1
ATOM 785 C C . PRO A 1 101 ? 35.326 -25.568 -26.691 1.00 95.94 101 PRO A C 1
ATOM 787 O O . PRO A 1 101 ? 34.916 -26.660 -27.069 1.00 95.94 101 PRO A O 1
ATOM 790 N N . ILE A 1 102 ? 34.539 -24.491 -26.662 1.00 95.06 102 ILE A N 1
ATOM 791 C CA . ILE A 1 102 ? 33.076 -24.548 -26.862 1.00 95.06 102 ILE A CA 1
ATOM 792 C C . ILE A 1 102 ? 32.703 -25.189 -28.211 1.00 95.06 102 ILE A C 1
ATOM 794 O O . ILE A 1 102 ? 31.694 -25.877 -28.320 1.00 95.06 102 ILE A O 1
ATOM 798 N N . GLN A 1 103 ? 33.520 -24.977 -29.245 1.00 92.69 103 GLN A N 1
ATOM 799 C CA . GLN A 1 103 ? 33.301 -25.526 -30.589 1.00 92.69 103 GLN A CA 1
ATOM 800 C C . GLN A 1 103 ? 33.561 -27.042 -30.704 1.00 92.69 103 GLN A C 1
ATOM 802 O O . GLN A 1 103 ? 33.132 -27.644 -31.687 1.00 92.69 103 GLN A O 1
ATOM 807 N N . ASP A 1 104 ? 34.262 -27.628 -29.725 1.00 94.56 104 ASP A N 1
ATOM 808 C CA . ASP A 1 104 ? 34.661 -29.042 -29.700 1.00 94.56 104 ASP A CA 1
ATOM 809 C C . ASP A 1 104 ? 33.728 -29.896 -28.817 1.00 94.56 104 ASP A C 1
ATOM 811 O O . ASP A 1 104 ? 33.821 -31.121 -28.826 1.00 94.56 104 ASP A O 1
ATOM 815 N N . VAL A 1 105 ? 32.814 -29.268 -28.066 1.00 95.00 105 VAL A N 1
ATOM 816 C CA . VAL A 1 105 ? 31.806 -29.962 -27.249 1.00 95.00 105 VAL A CA 1
ATOM 817 C C . VAL A 1 105 ? 30.739 -30.580 -28.159 1.00 95.00 105 VAL A C 1
ATOM 819 O O . VAL A 1 105 ? 30.211 -29.918 -29.059 1.00 95.00 105 VAL A O 1
ATOM 822 N N . ALA A 1 106 ? 30.396 -31.852 -27.933 1.00 92.88 106 ALA A N 1
ATOM 823 C CA . ALA A 1 106 ? 29.348 -32.519 -28.698 1.00 92.88 106 ALA A CA 1
ATOM 824 C C . ALA A 1 106 ? 27.964 -31.961 -28.332 1.00 92.88 106 ALA A C 1
ATOM 826 O O . ALA A 1 106 ? 27.685 -31.657 -27.177 1.00 92.88 106 ALA A O 1
ATOM 827 N N . ILE A 1 107 ? 27.061 -31.869 -29.316 1.00 88.62 107 ILE A N 1
ATOM 828 C CA . ILE A 1 107 ? 25.736 -31.249 -29.125 1.00 88.62 107 ILE A CA 1
ATOM 829 C C . ILE A 1 107 ? 24.920 -31.894 -27.990 1.00 88.62 107 ILE A C 1
ATOM 831 O O . ILE A 1 107 ? 24.153 -31.211 -27.324 1.00 88.62 107 ILE A O 1
ATOM 835 N N . GLN A 1 108 ? 25.108 -33.196 -27.761 1.00 89.69 108 GLN A N 1
ATOM 836 C CA . GLN A 1 108 ? 24.399 -33.973 -26.740 1.00 89.69 108 GLN A CA 1
ATOM 837 C C . GLN A 1 108 ? 24.898 -33.686 -25.315 1.00 89.69 108 GLN A C 1
ATOM 839 O O . GLN A 1 108 ? 24.147 -33.889 -24.368 1.00 89.69 108 GLN A O 1
ATOM 844 N N . ASP A 1 109 ? 26.124 -33.176 -25.166 1.00 91.75 109 ASP A N 1
ATOM 845 C CA . ASP A 1 109 ? 26.726 -32.872 -23.861 1.00 91.75 109 ASP A CA 1
ATOM 846 C C . ASP A 1 109 ? 26.307 -31.487 -23.336 1.00 91.75 109 ASP A C 1
ATOM 848 O O . ASP A 1 109 ? 26.508 -31.167 -22.162 1.00 91.75 109 ASP A O 1
ATOM 852 N N . PHE A 1 110 ? 25.682 -30.664 -24.185 1.00 90.06 110 PHE A N 1
ATOM 853 C CA . PHE A 1 110 ? 25.012 -29.433 -23.778 1.00 90.06 110 PHE A CA 1
ATOM 854 C C . PHE A 1 110 ? 23.632 -29.761 -23.181 1.00 90.06 110 PHE A C 1
ATOM 856 O O . PHE A 1 110 ? 22.610 -29.685 -23.862 1.00 90.06 110 PHE A O 1
ATOM 863 N N . ALA A 1 111 ? 23.593 -30.114 -21.895 1.00 86.31 111 ALA A N 1
ATOM 864 C CA . ALA A 1 111 ? 22.365 -30.478 -21.177 1.00 86.31 111 ALA A CA 1
ATOM 865 C C . ALA A 1 111 ? 21.910 -29.398 -20.171 1.00 86.31 111 ALA A C 1
ATOM 867 O O . ALA A 1 111 ? 22.705 -28.556 -19.746 1.00 86.31 111 ALA A O 1
ATOM 868 N N . CYS A 1 112 ? 20.626 -29.412 -19.803 1.00 81.19 112 CYS A N 1
ATOM 869 C CA . CYS A 1 112 ? 20.040 -28.622 -18.714 1.00 81.19 112 CYS A CA 1
ATOM 870 C C . CYS A 1 112 ? 19.182 -29.544 -17.836 1.00 81.19 112 CYS A C 1
ATOM 872 O O . CYS A 1 112 ? 18.473 -30.386 -18.379 1.00 81.19 112 CYS A O 1
ATOM 874 N N . ASP A 1 113 ? 19.234 -29.377 -16.512 1.00 69.06 113 ASP A N 1
ATOM 875 C CA . ASP A 1 113 ? 18.308 -30.054 -15.594 1.00 69.06 113 ASP A CA 1
ATOM 876 C C . ASP A 1 113 ? 16.961 -29.308 -15.567 1.00 69.06 113 ASP A C 1
ATOM 878 O O . ASP A 1 113 ? 16.943 -28.078 -15.451 1.00 69.06 113 ASP A O 1
ATOM 882 N N . ASP A 1 114 ? 15.847 -30.053 -15.618 1.00 53.22 114 ASP A N 1
ATOM 883 C CA . ASP A 1 114 ? 14.440 -29.600 -15.744 1.00 53.22 114 ASP A CA 1
ATOM 884 C C . ASP A 1 114 ? 13.884 -28.764 -14.559 1.00 53.22 114 ASP A C 1
ATOM 886 O O . ASP A 1 114 ? 12.688 -28.757 -14.271 1.00 53.22 114 ASP A O 1
ATOM 890 N N . GLY A 1 115 ? 14.726 -28.020 -13.844 1.00 52.06 115 GLY A N 1
ATOM 891 C CA . GLY A 1 115 ? 14.296 -27.169 -12.732 1.00 52.06 115 GLY A CA 1
ATOM 892 C C . GLY A 1 115 ? 15.206 -25.990 -12.405 1.00 52.06 115 GLY A C 1
ATOM 893 O O . GLY A 1 115 ? 14.931 -25.289 -11.434 1.00 52.06 115 GLY A O 1
ATOM 894 N N . ASN A 1 116 ? 16.278 -25.750 -13.170 1.00 46.84 116 ASN A N 1
ATOM 895 C CA . ASN A 1 116 ? 17.237 -24.689 -12.857 1.00 46.84 116 ASN A CA 1
ATOM 896 C C . ASN A 1 116 ? 17.558 -23.829 -14.089 1.00 46.84 116 ASN A C 1
ATOM 898 O O . ASN A 1 116 ? 18.657 -23.853 -14.645 1.00 46.84 116 ASN A O 1
ATOM 902 N N . ASP A 1 117 ? 16.573 -23.035 -14.508 1.00 52.97 117 ASP A N 1
ATOM 903 C CA . ASP A 1 117 ? 16.652 -22.126 -15.661 1.00 52.97 117 ASP A CA 1
ATOM 904 C C . ASP A 1 117 ? 17.408 -20.808 -15.353 1.00 52.97 117 ASP A C 1
ATOM 906 O O . ASP A 1 117 ? 17.303 -19.809 -16.063 1.00 52.97 117 ASP A O 1
ATOM 910 N N . GLU A 1 118 ? 18.226 -20.801 -14.295 1.00 51.38 118 GLU A N 1
ATOM 911 C CA . GLU A 1 118 ? 19.051 -19.671 -13.824 1.00 51.38 118 GLU A CA 1
ATOM 912 C C . GLU A 1 118 ? 20.240 -19.344 -14.755 1.00 51.38 118 GLU A C 1
ATOM 914 O O . GLU A 1 118 ? 20.989 -18.397 -14.522 1.00 51.38 118 GLU A O 1
ATOM 919 N N . SER A 1 119 ? 20.452 -20.124 -15.821 1.00 50.66 119 SER A N 1
ATOM 920 C CA . SER A 1 119 ? 21.645 -20.031 -16.677 1.00 50.66 119 SER A CA 1
ATOM 921 C C . SER A 1 119 ? 21.367 -19.743 -18.153 1.00 50.66 119 SER A C 1
ATOM 923 O O . SER A 1 119 ? 22.280 -19.826 -18.980 1.00 50.66 119 SER A O 1
ATOM 925 N N . SER A 1 120 ? 20.139 -19.357 -18.503 1.00 53.88 120 SER A N 1
ATOM 926 C CA . SER A 1 120 ? 19.868 -18.839 -19.838 1.00 53.88 120 SER A CA 1
ATOM 927 C C . SER A 1 120 ? 20.272 -17.361 -19.910 1.00 53.88 120 SER A C 1
ATOM 929 O O . SER A 1 120 ? 19.879 -16.535 -19.094 1.00 53.88 120 SER A O 1
ATOM 931 N N . CYS A 1 121 ? 21.061 -16.997 -20.924 1.00 60.22 121 CYS A N 1
ATOM 932 C CA . CYS A 1 121 ? 21.231 -15.591 -21.309 1.00 60.22 121 CYS A CA 1
ATOM 933 C C . CYS A 1 121 ? 20.018 -15.030 -22.043 1.00 60.22 121 CYS A C 1
ATOM 935 O O . CYS A 1 121 ? 20.099 -13.962 -22.647 1.00 60.22 121 CYS A O 1
ATOM 937 N N . SER A 1 122 ? 18.886 -15.722 -21.968 1.00 53.00 122 SER A N 1
ATOM 938 C CA . SER A 1 122 ? 17.593 -15.096 -22.132 1.00 53.00 122 SER A CA 1
ATOM 939 C C . SER A 1 122 ? 17.526 -13.942 -21.130 1.00 53.00 122 SER A C 1
ATOM 941 O O . SER A 1 122 ? 17.886 -14.126 -19.966 1.00 53.00 122 SER A O 1
ATOM 943 N N . PRO A 1 123 ? 17.054 -12.746 -21.508 1.00 48.50 123 PRO A N 1
ATOM 944 C CA . PRO A 1 123 ? 16.426 -11.933 -20.485 1.00 48.50 123 PRO A CA 1
ATOM 945 C C . PRO A 1 123 ? 15.345 -12.846 -19.905 1.00 48.50 123 PRO A C 1
ATOM 947 O O . PRO A 1 123 ? 14.427 -13.190 -20.652 1.00 48.50 123 PRO A O 1
ATOM 950 N N . LEU A 1 124 ? 15.499 -13.311 -18.654 1.00 46.56 124 LEU A N 1
ATOM 951 C CA . LEU A 1 124 ? 14.384 -13.836 -17.864 1.00 46.56 124 LEU A CA 1
ATOM 952 C C . LEU A 1 124 ? 13.200 -12.965 -18.247 1.00 46.56 124 LEU A C 1
ATOM 954 O O . LEU A 1 124 ? 13.293 -11.739 -18.129 1.00 46.56 124 LEU A O 1
ATOM 958 N N . THR A 1 125 ? 12.250 -13.609 -18.922 1.00 53.69 125 THR A N 1
ATOM 959 C CA . THR A 1 125 ? 11.031 -13.066 -19.511 1.00 53.69 125 THR A CA 1
ATOM 960 C C . THR A 1 125 ? 10.807 -11.616 -19.096 1.00 53.69 125 THR A C 1
ATOM 962 O O . THR A 1 125 ? 10.520 -11.350 -17.933 1.00 53.69 125 THR A O 1
ATOM 965 N N . ARG A 1 126 ? 10.951 -10.660 -20.036 1.00 62.16 126 ARG A N 1
ATOM 966 C CA . ARG A 1 126 ? 10.758 -9.207 -19.793 1.00 62.16 126 ARG A CA 1
ATOM 967 C C . ARG A 1 126 ? 9.438 -8.872 -19.090 1.00 62.16 126 ARG A C 1
ATOM 969 O O . ARG A 1 126 ? 9.239 -7.733 -18.693 1.00 62.16 126 ARG A O 1
ATOM 976 N N . CYS A 1 127 ? 8.536 -9.836 -18.988 1.00 73.50 127 CYS A N 1
ATOM 977 C CA . CYS A 1 127 ? 7.393 -9.769 -18.122 1.00 73.50 127 CYS A CA 1
ATOM 978 C C . CYS A 1 127 ? 7.352 -10.974 -17.178 1.00 73.50 127 CYS A C 1
ATOM 980 O O . CYS A 1 127 ? 7.580 -12.094 -17.643 1.00 73.50 127 CYS A O 1
ATOM 982 N N . PRO A 1 128 ? 7.005 -10.774 -15.896 1.00 85.69 128 PRO A N 1
ATOM 983 C CA . PRO A 1 128 ? 6.549 -11.860 -15.033 1.00 85.69 128 PRO A CA 1
ATOM 984 C C . PRO A 1 128 ? 5.428 -12.667 -15.704 1.00 85.69 128 PRO A C 1
ATOM 986 O O . PRO A 1 128 ? 4.630 -12.096 -16.450 1.00 85.69 128 PRO A O 1
ATOM 989 N N . ALA A 1 129 ? 5.342 -13.972 -15.433 1.00 84.06 129 ALA A N 1
ATOM 990 C CA . ALA A 1 129 ? 4.352 -14.860 -16.057 1.00 84.06 129 ALA A CA 1
ATOM 991 C C . ALA A 1 129 ? 2.902 -14.453 -15.735 1.00 84.06 129 ALA A C 1
ATOM 993 O O . ALA A 1 129 ? 1.979 -14.686 -16.513 1.00 84.06 129 ALA A O 1
ATOM 994 N N . GLU A 1 130 ? 2.709 -13.811 -14.588 1.00 85.44 130 GLU A N 1
ATOM 995 C CA . GLU A 1 130 ? 1.433 -13.307 -14.103 1.00 85.44 130 GLU A CA 1
ATOM 996 C C . GLU A 1 130 ? 1.034 -11.983 -14.775 1.00 85.44 130 GLU A C 1
ATOM 998 O O . GLU A 1 130 ? -0.110 -11.550 -14.646 1.00 85.44 130 GLU A O 1
ATOM 1003 N N . CYS A 1 131 ? 1.948 -11.339 -15.505 1.00 90.19 131 CYS A N 1
ATOM 1004 C CA . CYS A 1 131 ? 1.792 -9.985 -16.017 1.00 90.19 131 CYS A CA 1
ATOM 1005 C C . CYS A 1 131 ? 1.863 -9.919 -17.549 1.00 90.19 131 CYS A C 1
ATOM 1007 O O . CYS A 1 131 ? 2.389 -10.795 -18.232 1.00 90.19 131 CYS A O 1
ATOM 1009 N N . THR A 1 132 ? 1.363 -8.816 -18.099 1.00 86.00 132 THR A N 1
ATOM 1010 C CA . THR A 1 132 ? 1.536 -8.440 -19.507 1.00 86.00 132 THR A CA 1
ATOM 1011 C C . THR A 1 132 ? 2.341 -7.152 -19.598 1.00 86.00 132 THR A C 1
ATOM 1013 O O . THR A 1 132 ? 2.022 -6.182 -18.909 1.00 86.00 132 THR A O 1
ATOM 1016 N N . CYS A 1 133 ? 3.363 -7.131 -20.452 1.00 84.62 133 CYS A N 1
ATOM 1017 C CA . CYS A 1 133 ? 4.281 -6.004 -20.575 1.00 84.62 133 CYS A CA 1
ATOM 1018 C C . CYS A 1 133 ? 4.291 -5.495 -22.013 1.00 84.62 133 CYS A C 1
ATOM 1020 O O . CYS A 1 133 ? 4.476 -6.276 -22.948 1.00 84.62 133 CYS A O 1
ATOM 1022 N N . LEU A 1 134 ? 4.121 -4.185 -22.171 1.00 81.69 134 LEU A N 1
ATOM 1023 C CA . LEU A 1 134 ? 4.203 -3.471 -23.439 1.00 81.69 134 LEU A CA 1
ATOM 1024 C C . LEU A 1 134 ? 5.138 -2.277 -23.243 1.00 81.69 134 LEU A C 1
ATOM 1026 O O . LEU A 1 134 ? 4.818 -1.361 -22.492 1.00 81.69 134 LEU A O 1
ATOM 1030 N N . ASP A 1 135 ? 6.303 -2.308 -23.888 1.00 81.25 135 ASP A N 1
ATOM 1031 C CA . ASP A 1 135 ? 7.383 -1.337 -23.680 1.00 81.25 135 ASP A CA 1
ATOM 1032 C C . ASP A 1 135 ? 7.757 -1.176 -22.193 1.00 81.25 135 ASP A C 1
ATOM 1034 O O . ASP A 1 135 ? 8.313 -2.101 -21.598 1.00 81.25 135 ASP A O 1
ATOM 1038 N N . THR A 1 136 ? 7.470 -0.017 -21.597 1.00 87.19 136 THR A N 1
ATOM 1039 C CA . THR A 1 136 ? 7.713 0.307 -20.180 1.00 87.19 136 THR A CA 1
ATOM 1040 C C . THR A 1 136 ? 6.448 0.213 -19.323 1.00 87.19 136 THR A C 1
ATOM 1042 O O . THR A 1 136 ? 6.477 0.546 -18.139 1.00 87.19 136 THR A O 1
ATOM 1045 N N . VAL A 1 137 ? 5.333 -0.242 -19.900 1.00 91.69 137 VAL A N 1
ATOM 1046 C CA . VAL A 1 137 ? 4.050 -0.426 -19.218 1.00 91.69 137 VAL A CA 1
ATOM 1047 C C . VAL A 1 137 ? 3.896 -1.883 -18.800 1.00 91.69 137 VAL A C 1
ATOM 1049 O O . VAL A 1 137 ? 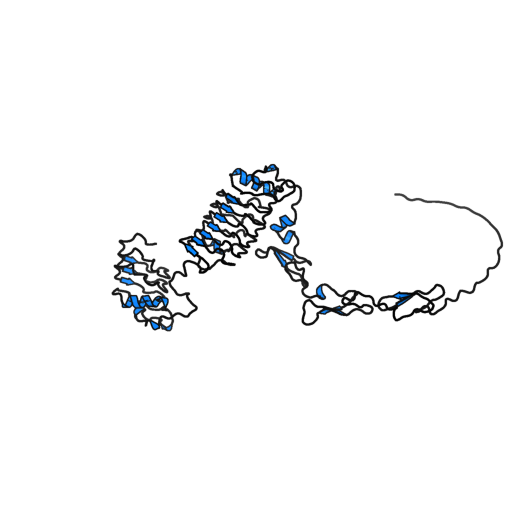3.979 -2.793 -19.627 1.00 91.69 137 VAL A O 1
ATOM 1052 N N . VAL A 1 138 ? 3.625 -2.108 -17.517 1.00 94.69 138 VAL A N 1
ATOM 1053 C CA . VAL A 1 138 ? 3.462 -3.438 -16.922 1.00 94.69 138 VAL A CA 1
ATOM 1054 C C . VAL A 1 138 ? 2.079 -3.539 -16.288 1.00 94.69 138 VAL A C 1
ATOM 1056 O O . VAL A 1 138 ? 1.724 -2.751 -15.414 1.00 94.69 138 VAL A O 1
ATOM 1059 N N . ARG A 1 139 ? 1.282 -4.520 -16.723 1.00 94.06 139 ARG A N 1
ATOM 1060 C CA . ARG A 1 139 ? -0.067 -4.783 -16.201 1.00 94.06 139 ARG A CA 1
ATOM 1061 C C . ARG A 1 139 ? -0.131 -6.154 -15.543 1.00 94.06 139 ARG A C 1
ATOM 1063 O O . ARG A 1 139 ? 0.068 -7.166 -16.208 1.00 94.06 139 ARG A O 1
ATOM 1070 N N . CYS A 1 140 ? -0.444 -6.171 -14.256 1.00 96.12 140 CYS A N 1
ATOM 1071 C CA . CYS A 1 140 ? -0.538 -7.354 -13.401 1.00 96.12 140 CYS A CA 1
ATOM 1072 C C . CYS A 1 140 ? -1.905 -7.409 -12.682 1.00 96.12 140 CYS A C 1
ATOM 1074 O O . CYS A 1 140 ? -2.012 -7.883 -11.550 1.00 96.12 140 CYS A O 1
ATOM 1076 N N . SER A 1 141 ? -2.947 -6.867 -13.312 1.00 96.06 141 SER A N 1
ATOM 1077 C CA . SER A 1 141 ? -4.271 -6.669 -12.719 1.00 96.06 141 SER A CA 1
ATOM 1078 C C . SER A 1 141 ? -5.084 -7.964 -12.621 1.00 96.06 141 SER A C 1
ATOM 1080 O O . SER A 1 141 ? -5.038 -8.793 -13.534 1.00 96.06 141 SER A O 1
ATOM 1082 N N . ASN A 1 142 ? -5.896 -8.110 -11.569 1.00 95.94 142 ASN A N 1
ATOM 1083 C CA . ASN A 1 142 ? -6.829 -9.234 -11.381 1.00 95.94 142 ASN A CA 1
ATOM 1084 C C . ASN A 1 142 ? -6.160 -10.622 -11.398 1.00 95.94 142 ASN A C 1
ATOM 1086 O O . ASN A 1 142 ? -6.657 -11.569 -12.013 1.00 95.94 142 ASN A O 1
ATOM 1090 N N . LYS A 1 143 ? -5.008 -10.749 -10.733 1.00 94.81 143 LYS A N 1
ATOM 1091 C CA . LYS A 1 143 ? -4.200 -11.982 -10.686 1.00 94.81 143 LYS A CA 1
ATOM 1092 C C . LYS A 1 143 ? -4.142 -12.620 -9.300 1.00 94.81 143 LYS A C 1
ATOM 1094 O O . LYS A 1 143 ? -3.376 -13.555 -9.093 1.00 94.81 143 LYS A O 1
ATOM 1099 N N . ALA A 1 144 ? -4.955 -12.128 -8.361 1.00 96.44 144 ALA A N 1
ATOM 1100 C CA . ALA A 1 144 ? -4.970 -12.565 -6.965 1.00 96.44 144 ALA A CA 1
ATOM 1101 C C . ALA A 1 144 ? -3.586 -12.477 -6.284 1.00 96.44 144 ALA A C 1
ATOM 1103 O O . ALA A 1 144 ? -3.261 -13.270 -5.399 1.00 96.44 144 ALA A O 1
ATOM 1104 N N . LEU A 1 145 ? -2.765 -11.504 -6.692 1.00 95.94 145 LEU A N 1
ATOM 1105 C CA . LEU A 1 145 ? -1.408 -11.339 -6.178 1.00 95.94 145 LEU A CA 1
ATOM 1106 C C . LEU A 1 145 ? -1.432 -10.854 -4.731 1.00 95.94 145 LEU A C 1
ATOM 1108 O O . LEU A 1 145 ? -2.132 -9.900 -4.399 1.00 95.94 145 LEU A O 1
ATOM 1112 N N . LYS A 1 146 ? -0.624 -11.489 -3.881 1.00 95.62 146 LYS A N 1
ATOM 1113 C CA . LYS A 1 146 ? -0.370 -11.049 -2.497 1.00 95.62 146 LYS A CA 1
ATOM 1114 C C . LYS A 1 146 ? 0.964 -10.316 -2.354 1.00 95.62 146 LYS A C 1
ATOM 1116 O O . LYS A 1 146 ? 1.157 -9.557 -1.410 1.00 95.62 146 LYS A O 1
ATOM 1121 N N . THR A 1 147 ? 1.887 -10.563 -3.279 1.00 95.06 147 THR A N 1
ATOM 1122 C CA . THR A 1 147 ? 3.244 -10.014 -3.307 1.00 95.06 147 THR A CA 1
ATOM 1123 C C . THR A 1 147 ? 3.588 -9.548 -4.717 1.00 95.06 147 THR A C 1
ATOM 1125 O O . THR A 1 147 ? 2.951 -9.953 -5.692 1.00 95.06 147 THR A O 1
ATOM 1128 N N . LEU A 1 148 ? 4.565 -8.645 -4.826 1.00 94.06 148 LEU A N 1
ATOM 1129 C CA . LEU A 1 148 ? 4.985 -8.108 -6.115 1.00 94.06 148 LEU A CA 1
ATOM 1130 C C . LEU A 1 148 ? 5.695 -9.213 -6.929 1.00 94.06 148 LEU A C 1
ATOM 1132 O O . LEU A 1 148 ? 6.637 -9.817 -6.406 1.00 94.06 148 LEU A O 1
ATOM 1136 N N . PRO A 1 149 ? 5.287 -9.488 -8.184 1.00 90.38 149 PRO A N 1
ATOM 1137 C CA . PRO A 1 149 ? 5.936 -10.496 -9.018 1.00 90.38 149 PRO A CA 1
ATOM 1138 C C . PRO A 1 149 ? 7.420 -10.196 -9.250 1.00 90.38 149 PRO A C 1
ATOM 1140 O O . PRO A 1 149 ? 7.822 -9.052 -9.481 1.00 90.38 149 PRO A O 1
ATOM 1143 N N . LYS A 1 150 ? 8.254 -11.240 -9.222 1.00 85.19 150 LYS A N 1
ATOM 1144 C CA . LYS A 1 150 ? 9.678 -11.117 -9.557 1.00 85.19 150 LYS A CA 1
ATOM 1145 C C . LYS A 1 150 ? 9.838 -10.940 -11.069 1.00 85.19 150 LYS A C 1
ATOM 1147 O O . LYS A 1 150 ? 9.091 -11.519 -11.845 1.00 85.19 150 LYS A O 1
ATOM 1152 N N . GLY A 1 151 ? 10.841 -10.168 -11.487 1.00 80.00 151 GLY A N 1
ATOM 1153 C CA . GLY A 1 151 ? 11.165 -9.994 -12.910 1.00 80.00 151 GLY A CA 1
ATOM 1154 C C . GLY A 1 151 ? 10.479 -8.813 -13.605 1.00 80.00 151 GLY A C 1
ATOM 1155 O O . GLY A 1 151 ? 10.600 -8.682 -14.819 1.00 80.00 151 GLY A O 1
ATOM 1156 N N . ILE A 1 152 ? 9.806 -7.919 -12.868 1.00 87.06 152 ILE A N 1
ATOM 1157 C CA . ILE A 1 152 ? 9.335 -6.639 -13.424 1.00 87.06 152 ILE A CA 1
ATOM 1158 C C . ILE A 1 152 ? 10.546 -5.826 -13.937 1.00 87.06 152 ILE A C 1
ATOM 1160 O O . ILE A 1 152 ? 11.515 -5.648 -13.185 1.00 87.06 152 ILE A O 1
ATOM 1164 N N . PRO A 1 153 ? 10.518 -5.312 -15.186 1.00 83.81 153 PRO A N 1
ATOM 1165 C CA . PRO A 1 153 ? 11.591 -4.493 -15.748 1.00 83.81 153 PRO A CA 1
ATOM 1166 C C . PRO A 1 153 ? 11.938 -3.275 -14.890 1.00 83.81 153 PRO A C 1
ATOM 1168 O O . PRO A 1 153 ? 11.058 -2.573 -14.407 1.00 83.81 153 PRO A O 1
ATOM 1171 N N . ARG A 1 154 ? 13.234 -2.963 -14.760 1.00 83.69 154 ARG A N 1
ATOM 1172 C CA . ARG A 1 154 ? 13.701 -1.791 -13.991 1.00 83.69 154 ARG A CA 1
ATOM 1173 C C . ARG A 1 154 ? 13.319 -0.445 -14.614 1.00 83.69 154 ARG A C 1
ATOM 1175 O O . ARG A 1 154 ? 13.197 0.534 -13.891 1.00 83.69 154 ARG A O 1
ATOM 1182 N N . GLU A 1 155 ? 13.116 -0.425 -15.929 1.00 84.38 155 GLU A N 1
ATOM 1183 C CA . GLU A 1 155 ? 12.736 0.758 -16.717 1.00 84.38 155 GLU A CA 1
AT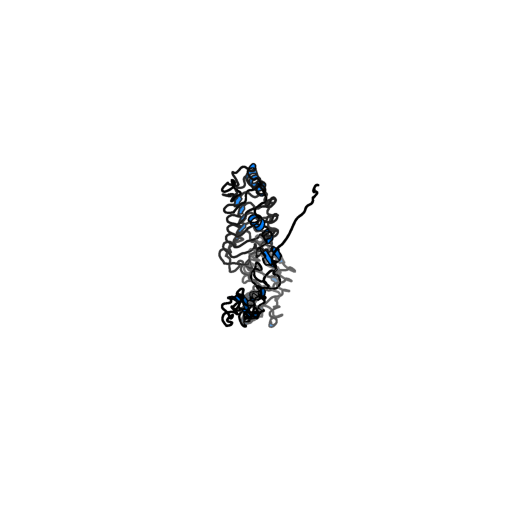OM 1184 C C . GLU A 1 155 ? 11.210 0.964 -16.776 1.00 84.38 155 GLU A C 1
ATOM 1186 O O . GLU A 1 155 ? 10.713 1.662 -17.657 1.00 84.38 155 GLU A O 1
ATOM 1191 N N . VAL A 1 156 ? 10.441 0.301 -15.903 1.00 91.62 156 VAL A N 1
ATOM 1192 C CA . VAL A 1 156 ? 8.980 0.441 -15.854 1.00 91.62 156 VAL A CA 1
ATOM 1193 C C . VAL A 1 156 ? 8.586 1.887 -15.538 1.00 91.62 156 VAL A C 1
ATOM 1195 O O . VAL A 1 156 ? 9.100 2.492 -14.596 1.00 91.62 156 VAL A O 1
ATOM 1198 N N . THR A 1 157 ? 7.656 2.427 -16.325 1.00 95.12 157 THR A N 1
ATOM 1199 C CA . THR A 1 157 ? 7.099 3.777 -16.149 1.00 95.12 157 THR A CA 1
ATOM 1200 C C . THR A 1 157 ? 5.668 3.734 -15.634 1.00 95.12 157 THR A C 1
ATOM 1202 O O . THR A 1 157 ? 5.274 4.584 -14.844 1.00 95.12 157 THR A O 1
ATOM 1205 N N . GLU A 1 158 ? 4.892 2.727 -16.033 1.00 97.31 158 GLU A N 1
ATOM 1206 C CA . GLU A 1 158 ? 3.516 2.544 -15.573 1.00 97.31 158 GLU A CA 1
ATOM 1207 C C . GLU A 1 158 ? 3.325 1.127 -15.051 1.00 97.31 158 GLU A C 1
ATOM 1209 O O . GLU A 1 158 ? 3.616 0.155 -15.755 1.00 97.31 158 GLU A O 1
ATOM 1214 N N . LEU A 1 159 ? 2.809 1.013 -13.831 1.00 97.62 159 LEU A N 1
ATOM 1215 C CA . LEU A 1 159 ? 2.586 -0.266 -13.175 1.00 97.62 159 LEU A CA 1
ATOM 1216 C C . LEU A 1 159 ? 1.146 -0.371 -12.670 1.00 97.62 159 LEU A C 1
ATOM 1218 O O . LEU A 1 159 ? 0.727 0.376 -11.786 1.00 97.62 159 LEU A O 1
ATOM 1222 N N . TYR A 1 160 ? 0.409 -1.331 -13.226 1.00 98.38 160 TYR A N 1
ATOM 1223 C CA . TYR A 1 160 ? -0.976 -1.619 -12.863 1.00 98.38 160 TYR A CA 1
ATOM 1224 C C . TYR A 1 160 ? -1.031 -2.904 -12.034 1.00 98.38 160 TYR A C 1
ATOM 1226 O O . TYR A 1 160 ? -0.673 -3.982 -12.514 1.00 98.38 160 TYR A O 1
ATOM 1234 N N . LEU A 1 161 ? -1.455 -2.776 -10.781 1.00 98.31 161 LEU A N 1
ATOM 1235 C CA . LEU A 1 161 ? -1.568 -3.835 -9.774 1.00 98.31 161 LEU A CA 1
ATOM 1236 C C . LEU A 1 161 ? -2.994 -3.899 -9.196 1.00 98.31 161 LEU A C 1
ATOM 1238 O O . LEU A 1 161 ? -3.203 -4.453 -8.111 1.00 98.31 161 LEU A O 1
ATOM 1242 N N . ASP A 1 162 ? -3.974 -3.347 -9.906 1.00 98.50 162 ASP A N 1
ATOM 1243 C CA . ASP A 1 162 ? -5.364 -3.269 -9.474 1.00 98.50 162 ASP A CA 1
ATOM 1244 C C . ASP A 1 162 ? -6.058 -4.641 -9.399 1.00 98.50 162 ASP A C 1
ATOM 1246 O O . ASP A 1 162 ? -5.711 -5.586 -10.115 1.00 98.50 162 ASP A O 1
ATOM 1250 N N . GLY A 1 163 ? -7.038 -4.768 -8.503 1.00 98.19 163 GLY A N 1
ATOM 1251 C CA . GLY A 1 163 ? -7.850 -5.987 -8.382 1.00 98.19 163 GLY A CA 1
ATOM 1252 C C . GLY A 1 163 ? -7.086 -7.193 -7.823 1.00 98.19 163 GLY A C 1
ATOM 1253 O O . GLY A 1 163 ? -7.325 -8.333 -8.221 1.00 98.19 163 GLY A O 1
ATOM 1254 N N . ASN A 1 164 ? -6.119 -6.961 -6.936 1.00 98.50 164 ASN A N 1
ATOM 1255 C CA . ASN A 1 164 ? -5.294 -8.006 -6.327 1.00 98.50 164 ASN A CA 1
ATOM 1256 C C . ASN A 1 164 ? -5.595 -8.151 -4.817 1.00 98.50 164 ASN A C 1
ATOM 1258 O O . ASN A 1 164 ? -6.655 -7.765 -4.326 1.00 98.50 164 ASN A O 1
ATOM 1262 N N . GLN A 1 165 ? -4.699 -8.797 -4.069 1.00 97.50 165 GLN A N 1
ATOM 1263 C CA . GLN A 1 165 ? -4.849 -9.098 -2.642 1.00 97.50 165 GLN A CA 1
ATOM 1264 C C . GLN A 1 165 ? -3.725 -8.469 -1.804 1.00 97.50 165 GLN A C 1
ATOM 1266 O O . GLN A 1 165 ? -3.346 -9.010 -0.764 1.00 97.50 165 GLN A O 1
ATOM 1271 N N . PHE A 1 166 ? -3.174 -7.333 -2.243 1.00 96.75 166 PHE A N 1
ATOM 1272 C CA . PHE A 1 166 ? -2.149 -6.617 -1.486 1.00 96.75 166 PHE A CA 1
ATOM 1273 C C . PHE A 1 166 ? -2.737 -6.050 -0.191 1.00 96.75 166 PHE A C 1
ATOM 1275 O O . PHE A 1 166 ? -3.715 -5.307 -0.229 1.00 96.75 166 PHE A O 1
ATOM 1282 N N . THR A 1 167 ? -2.132 -6.377 0.952 1.00 94.50 167 THR A N 1
ATOM 1283 C CA . THR A 1 167 ? -2.501 -5.825 2.272 1.00 94.50 167 THR A CA 1
ATOM 1284 C C . THR A 1 167 ? -1.663 -4.608 2.662 1.00 94.50 167 THR A C 1
ATOM 1286 O O . THR A 1 167 ? -2.044 -3.839 3.539 1.00 94.50 167 THR A O 1
ATOM 1289 N N . GLN A 1 168 ? -0.533 -4.407 1.985 1.00 93.75 168 GLN A N 1
ATOM 1290 C CA . GLN A 1 168 ? 0.380 -3.282 2.155 1.00 93.75 168 GLN A CA 1
ATOM 1291 C C . GLN A 1 168 ? 0.954 -2.878 0.797 1.00 93.75 168 GLN A C 1
ATOM 1293 O O . GLN A 1 168 ? 1.005 -3.685 -0.134 1.00 93.75 168 GLN A O 1
ATOM 1298 N N . VAL A 1 169 ? 1.439 -1.640 0.703 1.00 95.44 169 VAL A N 1
ATOM 1299 C CA . VAL A 1 169 ? 2.226 -1.180 -0.448 1.00 95.44 169 VAL A CA 1
ATOM 1300 C C . VAL A 1 169 ? 3.564 -1.942 -0.474 1.00 95.44 169 VAL A C 1
ATOM 1302 O O . VAL A 1 169 ? 4.309 -1.854 0.508 1.00 95.44 169 VAL A O 1
ATOM 1305 N N . PRO A 1 170 ? 3.900 -2.675 -1.554 1.00 93.94 170 PRO A N 1
ATOM 1306 C CA . PRO A 1 170 ? 5.161 -3.410 -1.638 1.00 93.94 170 PRO A CA 1
ATOM 1307 C C . PRO A 1 170 ? 6.369 -2.470 -1.546 1.00 93.94 170 PRO A C 1
ATOM 1309 O O . PRO A 1 170 ? 6.467 -1.492 -2.289 1.00 93.94 170 PRO A O 1
ATOM 1312 N N . LYS A 1 171 ? 7.312 -2.763 -0.644 1.00 90.62 171 LYS A N 1
ATOM 1313 C CA . LYS A 1 171 ? 8.490 -1.907 -0.391 1.00 90.62 171 LYS A CA 1
ATOM 1314 C C . LYS A 1 171 ? 9.424 -1.851 -1.597 1.00 90.62 171 LYS A C 1
ATOM 1316 O O . LYS A 1 171 ? 10.110 -0.853 -1.816 1.00 90.62 171 LYS A O 1
ATOM 1321 N N . GLU A 1 172 ? 9.417 -2.911 -2.394 1.00 90.81 172 GLU A N 1
ATOM 1322 C CA . GLU A 1 172 ? 10.176 -3.070 -3.628 1.00 90.81 172 GLU A CA 1
ATOM 1323 C C . GLU A 1 172 ? 9.810 -2.008 -4.667 1.00 90.81 172 GLU A C 1
ATOM 1325 O O . GLU A 1 172 ? 10.639 -1.687 -5.518 1.00 90.81 172 GLU A O 1
ATOM 1330 N N . LEU A 1 173 ? 8.617 -1.405 -4.576 1.00 92.94 173 LEU A N 1
ATOM 1331 C CA . LEU A 1 173 ? 8.206 -0.336 -5.481 1.00 92.94 173 LEU A CA 1
ATOM 1332 C C . LEU A 1 173 ? 9.182 0.849 -5.459 1.00 92.94 173 LEU A C 1
ATOM 1334 O O . LEU A 1 173 ? 9.469 1.422 -6.507 1.00 92.94 173 LEU A O 1
ATOM 1338 N N . SER A 1 174 ? 9.768 1.160 -4.297 1.00 88.56 174 SER A N 1
ATOM 1339 C CA . SER A 1 174 ? 10.768 2.233 -4.136 1.00 88.56 174 SER A CA 1
ATOM 1340 C C . SER A 1 174 ? 12.043 2.036 -4.975 1.00 88.56 174 SER A C 1
ATOM 1342 O O . SER A 1 174 ? 12.843 2.960 -5.131 1.00 88.56 174 SER A O 1
ATOM 1344 N N . THR A 1 175 ? 12.257 0.835 -5.526 1.00 88.19 175 THR A N 1
ATOM 1345 C CA . THR A 1 175 ? 13.415 0.532 -6.376 1.00 88.19 175 THR A CA 1
ATOM 1346 C C . THR A 1 175 ? 13.248 1.017 -7.819 1.00 88.19 175 THR A C 1
ATOM 1348 O O . THR A 1 175 ? 14.255 1.203 -8.509 1.00 88.19 175 THR A O 1
ATOM 1351 N N . TYR A 1 176 ? 12.015 1.273 -8.271 1.00 90.44 176 TYR A N 1
ATOM 1352 C CA . TYR A 1 176 ? 11.718 1.716 -9.635 1.00 90.44 176 TYR A CA 1
ATOM 1353 C C . TYR A 1 176 ? 11.669 3.245 -9.710 1.00 90.44 176 TYR A C 1
ATOM 1355 O O . TYR A 1 176 ? 10.676 3.881 -9.366 1.00 90.44 176 TYR A O 1
ATOM 1363 N N . ARG A 1 177 ? 12.769 3.846 -10.173 1.00 86.62 177 ARG A N 1
ATOM 1364 C CA . ARG A 1 177 ? 12.967 5.308 -10.157 1.00 86.62 177 ARG A CA 1
ATOM 1365 C C . ARG A 1 177 ? 12.220 6.066 -11.254 1.00 86.62 177 ARG A C 1
ATOM 1367 O O . ARG A 1 177 ? 12.042 7.268 -11.117 1.00 86.62 177 ARG A O 1
ATOM 1374 N N . HIS A 1 178 ? 11.804 5.366 -12.307 1.00 90.62 178 HIS A N 1
ATOM 1375 C CA . HIS A 1 178 ? 11.162 5.942 -13.493 1.00 90.62 178 HIS A CA 1
ATOM 1376 C C . HIS A 1 178 ? 9.634 5.797 -13.489 1.00 90.62 178 HIS A C 1
ATOM 1378 O O . HIS A 1 178 ? 8.984 6.117 -14.483 1.00 90.62 178 HIS A O 1
ATOM 1384 N N . LEU A 1 179 ? 9.050 5.302 -12.388 1.00 95.50 179 LEU A N 1
ATOM 1385 C CA . LEU A 1 179 ? 7.602 5.166 -12.267 1.00 95.50 179 LEU A CA 1
ATOM 1386 C C . LEU A 1 179 ? 6.930 6.539 -12.265 1.00 95.50 179 LEU A C 1
ATOM 1388 O O . LEU A 1 179 ? 7.159 7.366 -11.385 1.00 95.50 179 LEU A O 1
ATOM 1392 N N . THR A 1 180 ? 6.038 6.733 -13.230 1.00 97.56 180 THR A N 1
ATOM 1393 C CA . THR A 1 180 ? 5.171 7.903 -13.363 1.00 97.56 180 THR A CA 1
ATOM 1394 C C . THR A 1 180 ? 3.721 7.574 -13.006 1.00 97.56 180 THR A C 1
ATOM 1396 O O . THR A 1 180 ? 2.983 8.473 -12.600 1.00 97.56 180 THR A O 1
ATOM 1399 N N . LEU A 1 181 ? 3.311 6.302 -13.082 1.00 98.50 181 LEU A N 1
ATOM 1400 C CA . LEU A 1 181 ? 1.975 5.844 -12.700 1.00 98.50 181 LEU A CA 1
ATOM 1401 C C . LEU A 1 181 ? 2.026 4.543 -11.898 1.00 98.50 181 LEU A C 1
ATOM 1403 O O . LEU A 1 181 ? 2.652 3.568 -12.317 1.00 98.50 181 LEU A O 1
ATOM 1407 N N . ILE A 1 182 ? 1.299 4.523 -10.780 1.00 98.38 182 ILE A N 1
ATOM 1408 C CA . ILE A 1 182 ? 1.032 3.318 -9.989 1.00 98.38 182 ILE A CA 1
ATOM 1409 C C . ILE A 1 182 ? -0.472 3.212 -9.737 1.00 98.38 182 ILE A C 1
ATOM 1411 O O . ILE A 1 182 ? -1.067 4.104 -9.123 1.00 98.38 182 ILE A O 1
ATOM 1415 N N . ASP A 1 183 ? -1.065 2.098 -10.163 1.00 98.69 183 ASP A N 1
ATOM 1416 C CA . ASP A 1 183 ? -2.440 1.731 -9.822 1.00 98.69 183 ASP A CA 1
ATOM 1417 C C . ASP A 1 183 ? -2.454 0.546 -8.851 1.00 98.69 183 ASP A C 1
ATOM 1419 O O . ASP A 1 183 ? -2.068 -0.566 -9.200 1.00 98.69 183 ASP A O 1
ATOM 1423 N N . LEU A 1 184 ? -2.879 0.803 -7.615 1.00 98.62 184 LEU A N 1
ATOM 1424 C CA . LEU A 1 184 ? -3.065 -0.171 -6.536 1.00 98.62 184 LEU A CA 1
ATOM 1425 C C . LEU A 1 184 ? -4.541 -0.244 -6.112 1.00 98.62 184 LEU A C 1
ATOM 1427 O O . LEU A 1 184 ? -4.852 -0.667 -4.995 1.00 98.62 184 LEU A O 1
ATOM 1431 N N . SER A 1 185 ? -5.467 0.189 -6.968 1.00 98.75 185 SER A N 1
ATOM 1432 C CA . SER A 1 185 ? -6.892 0.192 -6.644 1.00 98.75 185 SER A CA 1
ATOM 1433 C C . SER A 1 185 ? -7.464 -1.215 -6.444 1.00 98.75 185 SER A C 1
ATOM 1435 O O . SER A 1 185 ? -6.902 -2.202 -6.917 1.00 98.75 185 SER A O 1
ATOM 1437 N N . ASN A 1 186 ? -8.594 -1.327 -5.743 1.00 98.50 186 ASN A N 1
ATOM 1438 C CA . ASN A 1 186 ? -9.291 -2.605 -5.534 1.00 98.50 186 ASN A CA 1
ATOM 1439 C C . ASN A 1 186 ? -8.377 -3.683 -4.917 1.00 98.50 186 ASN A C 1
ATOM 1441 O O . ASN A 1 186 ? -8.295 -4.811 -5.403 1.00 98.50 186 ASN A O 1
ATOM 1445 N N . ASN A 1 187 ? -7.651 -3.307 -3.866 1.00 98.50 187 ASN A N 1
ATOM 1446 C CA . ASN A 1 187 ? -6.798 -4.191 -3.076 1.00 98.50 187 ASN A CA 1
ATOM 1447 C C . ASN A 1 187 ? -7.289 -4.216 -1.615 1.00 98.50 187 ASN A C 1
ATOM 1449 O O . ASN A 1 187 ? -8.408 -3.811 -1.303 1.00 98.50 187 ASN A O 1
ATOM 1453 N N . GLN A 1 188 ? -6.480 -4.741 -0.697 1.00 96.56 188 GLN A N 1
ATOM 1454 C CA . GLN A 1 188 ? -6.811 -4.855 0.726 1.00 96.56 188 GLN A CA 1
ATOM 1455 C C . GLN A 1 188 ? -5.878 -4.006 1.597 1.00 96.56 188 GLN A C 1
ATOM 1457 O O . GLN A 1 188 ? -5.671 -4.332 2.765 1.00 96.56 188 GLN A O 1
ATOM 1462 N N . ILE A 1 189 ? -5.308 -2.931 1.039 1.00 95.81 189 ILE A N 1
ATOM 1463 C CA . ILE A 1 189 ? -4.305 -2.111 1.722 1.00 95.81 189 ILE A CA 1
ATOM 1464 C C . ILE A 1 189 ? -4.967 -1.371 2.881 1.00 95.81 189 ILE A C 1
ATOM 1466 O O . ILE A 1 189 ? -5.854 -0.547 2.665 1.00 95.81 189 ILE A O 1
ATOM 1470 N N . SER A 1 190 ? -4.547 -1.676 4.107 1.00 92.19 190 SER A N 1
ATOM 1471 C CA . SER A 1 190 ? -5.126 -1.117 5.336 1.00 92.19 190 SER A CA 1
ATOM 1472 C C . SER A 1 190 ? -4.310 0.039 5.913 1.00 92.19 190 SER A C 1
ATOM 1474 O O . SER A 1 190 ? -4.871 0.949 6.528 1.00 92.19 190 SER A O 1
ATOM 1476 N N . THR A 1 191 ? -2.995 0.033 5.689 1.00 90.50 191 THR A N 1
ATOM 1477 C CA . THR A 1 191 ? -2.056 1.013 6.239 1.00 90.50 191 THR A CA 1
ATOM 1478 C C . THR A 1 191 ? -1.082 1.518 5.175 1.00 90.50 191 THR A C 1
ATOM 1480 O O . THR A 1 191 ? -0.764 0.839 4.195 1.00 90.50 191 THR A O 1
ATOM 1483 N N . LEU A 1 192 ? -0.594 2.742 5.382 1.00 92.50 192 LEU A N 1
ATOM 1484 C CA . LEU A 1 192 ? 0.548 3.303 4.665 1.00 92.50 192 LEU A CA 1
ATOM 1485 C C . LEU A 1 192 ? 1.686 3.520 5.659 1.00 92.50 192 LEU A C 1
ATOM 1487 O O . LEU A 1 192 ? 1.457 3.810 6.832 1.00 92.50 192 LEU A O 1
ATOM 1491 N N . SER A 1 193 ? 2.920 3.420 5.180 1.00 89.25 193 SER A N 1
ATOM 1492 C CA . SER A 1 193 ? 4.113 3.786 5.940 1.00 89.25 193 SER A CA 1
ATOM 1493 C C . SER A 1 193 ? 4.708 5.084 5.393 1.00 89.25 193 SER A C 1
ATOM 1495 O O . SER A 1 193 ? 4.536 5.403 4.218 1.00 89.25 193 SER A O 1
ATOM 1497 N N . ASN A 1 194 ? 5.505 5.785 6.202 1.00 88.25 194 ASN A N 1
ATOM 1498 C CA . ASN A 1 194 ? 6.237 6.991 5.776 1.00 88.25 194 ASN A CA 1
ATOM 1499 C C . ASN A 1 194 ? 7.266 6.734 4.655 1.00 88.25 194 ASN A C 1
ATOM 1501 O O . ASN A 1 194 ? 7.892 7.661 4.160 1.00 88.25 194 ASN A O 1
ATOM 1505 N N . GLN A 1 195 ? 7.505 5.472 4.298 1.00 87.12 195 GLN A N 1
ATOM 1506 C CA . GLN A 1 195 ? 8.488 5.068 3.295 1.00 87.12 195 GLN A CA 1
ATOM 1507 C C . GLN A 1 195 ? 7.843 4.372 2.093 1.00 87.12 195 GLN A C 1
ATOM 1509 O O . GLN A 1 195 ? 8.556 4.022 1.151 1.00 87.12 195 GLN A O 1
ATOM 1514 N N . SER A 1 196 ? 6.515 4.194 2.106 1.00 89.06 196 SER A N 1
ATOM 1515 C CA . SER A 1 196 ? 5.775 3.419 1.103 1.00 89.06 196 SER A CA 1
ATOM 1516 C C . SER A 1 196 ? 6.007 3.925 -0.322 1.00 89.06 196 SER A C 1
ATOM 1518 O O . SER A 1 196 ? 6.079 3.116 -1.240 1.00 89.06 196 SER A O 1
ATOM 1520 N N . PHE A 1 197 ? 6.196 5.237 -0.489 1.00 92.88 197 PHE A N 1
ATOM 1521 C CA . PHE A 1 197 ? 6.474 5.882 -1.779 1.00 92.88 197 PHE A CA 1
ATOM 1522 C C . PHE A 1 197 ? 7.783 6.684 -1.766 1.00 92.88 197 PHE A C 1
ATOM 1524 O O . PHE A 1 197 ? 7.950 7.662 -2.494 1.00 92.88 197 PHE A O 1
ATOM 1531 N N . SER A 1 198 ? 8.730 6.282 -0.914 1.00 88.38 198 SER A N 1
ATOM 1532 C CA . SER A 1 198 ? 10.041 6.930 -0.850 1.00 88.38 198 SER A CA 1
ATOM 1533 C C . SER A 1 198 ? 10.793 6.803 -2.180 1.00 88.38 198 SER A C 1
ATOM 1535 O O . SER A 1 198 ? 10.704 5.788 -2.869 1.00 88.38 198 SER A O 1
ATOM 1537 N N . ASN A 1 199 ? 11.555 7.842 -2.533 1.00 84.06 199 ASN A N 1
ATOM 1538 C CA . ASN A 1 199 ? 12.346 7.936 -3.770 1.00 84.06 199 ASN A CA 1
ATOM 1539 C C . ASN A 1 199 ? 11.541 7.924 -5.087 1.00 84.06 199 ASN A C 1
ATOM 1541 O O . ASN A 1 199 ? 12.116 7.661 -6.141 1.00 84.06 199 ASN A O 1
ATOM 1545 N N . MET A 1 200 ? 10.248 8.262 -5.055 1.00 92.12 200 MET A N 1
ATOM 1546 C CA . MET A 1 200 ? 9.376 8.309 -6.240 1.00 92.12 200 MET A CA 1
ATOM 1547 C C . MET A 1 200 ? 9.073 9.742 -6.710 1.00 92.12 200 MET A C 1
ATOM 1549 O O . MET A 1 200 ? 7.921 10.118 -6.912 1.00 92.12 200 MET A O 1
ATOM 1553 N N . SER A 1 201 ? 10.099 10.579 -6.875 1.00 91.38 201 SER A N 1
ATOM 1554 C CA . SER A 1 201 ? 9.906 12.002 -7.203 1.00 91.38 201 SER A CA 1
ATOM 1555 C C . SER A 1 201 ? 9.293 12.262 -8.584 1.00 91.38 201 SER A C 1
ATOM 1557 O O . SER A 1 201 ? 8.737 13.337 -8.785 1.00 91.38 201 SER A O 1
ATOM 1559 N N . GLU A 1 202 ? 9.395 11.309 -9.518 1.00 94.94 202 GLU A N 1
ATOM 1560 C CA . GLU A 1 202 ? 8.834 11.389 -10.881 1.00 94.94 202 GLU A CA 1
ATOM 1561 C C . GLU A 1 202 ? 7.366 10.927 -10.963 1.00 94.94 202 GLU A C 1
ATOM 1563 O O . GLU A 1 202 ? 6.735 11.065 -12.013 1.00 94.94 202 GLU A O 1
ATOM 1568 N N . LEU A 1 203 ? 6.802 10.408 -9.864 1.00 97.62 203 LEU A N 1
ATOM 1569 C CA . LEU A 1 203 ? 5.447 9.865 -9.847 1.00 97.62 203 LEU A CA 1
ATOM 1570 C C . LEU A 1 203 ? 4.423 10.970 -10.129 1.00 97.62 203 LEU A C 1
ATOM 1572 O O . LEU A 1 203 ? 4.364 11.973 -9.422 1.00 97.62 203 LEU A O 1
ATOM 1576 N N . LEU A 1 204 ? 3.604 10.775 -11.163 1.00 98.19 204 LEU A N 1
ATOM 1577 C CA . LEU A 1 204 ? 2.568 11.710 -11.609 1.00 98.19 204 LEU A CA 1
ATOM 1578 C C . LEU A 1 204 ? 1.174 11.277 -11.148 1.00 98.19 204 LEU A C 1
ATOM 1580 O O . LEU A 1 204 ? 0.346 12.129 -10.825 1.00 98.19 204 LEU A O 1
ATOM 1584 N N . THR A 1 205 ? 0.915 9.970 -11.127 1.00 98.50 205 THR A N 1
ATOM 1585 C CA . THR A 1 205 ? -0.405 9.392 -10.851 1.00 98.50 205 THR A CA 1
ATOM 1586 C C . THR A 1 205 ? -0.286 8.268 -9.830 1.00 98.50 205 THR A C 1
ATOM 1588 O O . THR A 1 205 ? 0.411 7.282 -10.067 1.00 98.50 205 THR A O 1
ATOM 1591 N N . LEU A 1 206 ? -0.995 8.400 -8.709 1.00 98.56 206 LEU A N 1
ATOM 1592 C CA . LEU A 1 206 ? -1.095 7.372 -7.677 1.00 98.56 206 LEU A CA 1
ATOM 1593 C C . LEU A 1 206 ? -2.564 7.064 -7.389 1.00 98.56 206 LEU A C 1
ATOM 1595 O O . LEU A 1 206 ? -3.317 7.932 -6.939 1.00 98.56 206 LEU A O 1
ATOM 1599 N N . ILE A 1 207 ? -2.966 5.817 -7.628 1.00 98.69 207 ILE A N 1
ATOM 1600 C CA . ILE A 1 207 ? -4.341 5.357 -7.426 1.00 98.69 207 ILE A CA 1
ATOM 1601 C C . ILE A 1 207 ? -4.364 4.315 -6.306 1.00 98.69 207 ILE A C 1
ATOM 1603 O O . ILE A 1 207 ? -3.826 3.222 -6.442 1.00 98.69 207 ILE A O 1
ATOM 1607 N N . LEU A 1 208 ? -5.010 4.660 -5.192 1.00 98.50 208 LEU A N 1
ATOM 1608 C CA . LEU A 1 208 ? -5.218 3.816 -4.008 1.00 98.50 208 LEU A CA 1
ATOM 1609 C C . LEU A 1 208 ? -6.719 3.621 -3.722 1.00 98.50 208 LEU A C 1
ATOM 1611 O O . LEU A 1 208 ? -7.122 3.340 -2.592 1.00 98.50 208 LEU A O 1
ATOM 1615 N N . SER A 1 209 ? -7.569 3.794 -4.736 1.00 98.50 209 SER A N 1
ATOM 1616 C CA . SER A 1 209 ? -9.024 3.709 -4.585 1.00 98.50 209 SER A CA 1
ATOM 1617 C C . SER A 1 209 ? -9.503 2.324 -4.166 1.00 98.50 209 SER A C 1
ATOM 1619 O O . SER A 1 209 ? -8.891 1.331 -4.549 1.00 98.50 209 SER A O 1
ATOM 1621 N N . TYR A 1 210 ? -10.629 2.249 -3.457 1.00 98.31 210 TYR A N 1
ATOM 1622 C CA . TYR A 1 210 ? -11.262 0.979 -3.083 1.00 98.31 210 TYR A CA 1
ATOM 1623 C C . TYR A 1 210 ? -10.289 0.038 -2.355 1.00 98.31 210 TYR A C 1
ATOM 1625 O O . TYR A 1 210 ? -10.099 -1.116 -2.733 1.00 98.31 210 TYR A O 1
ATOM 1633 N N . ASN A 1 211 ? -9.624 0.578 -1.334 1.00 98.31 211 ASN A N 1
ATOM 1634 C CA . ASN A 1 211 ? -8.773 -0.153 -0.399 1.00 98.31 211 ASN A CA 1
ATOM 1635 C C . ASN A 1 211 ? -9.404 -0.091 1.006 1.00 98.31 211 ASN A C 1
ATOM 1637 O O . ASN A 1 211 ? -10.594 0.182 1.157 1.00 98.31 211 ASN A O 1
ATOM 1641 N N . ARG A 1 212 ? -8.634 -0.390 2.055 1.00 95.94 212 ARG A N 1
ATOM 1642 C CA . ARG A 1 212 ? -9.090 -0.389 3.453 1.00 95.94 212 ARG A CA 1
ATOM 1643 C C . ARG A 1 212 ? -8.348 0.649 4.297 1.00 95.94 212 ARG A C 1
ATOM 1645 O O . ARG A 1 212 ? -8.195 0.449 5.501 1.00 95.94 212 ARG A O 1
ATOM 1652 N N . LEU A 1 213 ? -7.859 1.730 3.684 1.00 95.56 213 LEU A N 1
ATOM 1653 C CA . LEU A 1 213 ? -7.082 2.749 4.389 1.00 95.56 213 LEU A CA 1
ATOM 1654 C C . LEU A 1 213 ? -7.952 3.438 5.440 1.00 95.56 213 LEU A C 1
ATOM 1656 O O . LEU A 1 213 ? -8.980 4.018 5.105 1.00 95.56 213 LEU A O 1
ATOM 1660 N N . ARG A 1 214 ? -7.523 3.393 6.702 1.00 91.62 214 ARG A N 1
ATOM 1661 C CA . ARG A 1 214 ? -8.226 4.030 7.834 1.00 91.62 214 ARG A CA 1
ATOM 1662 C C . ARG A 1 214 ? -7.630 5.382 8.210 1.00 91.62 214 ARG A C 1
ATOM 1664 O O . ARG A 1 214 ? -8.328 6.269 8.700 1.00 91.62 214 ARG A O 1
ATOM 1671 N N . CYS A 1 215 ? -6.333 5.537 7.967 1.00 89.50 215 CYS A N 1
ATOM 1672 C CA . CYS A 1 215 ? -5.552 6.702 8.339 1.00 89.50 215 CYS A CA 1
ATOM 1673 C C . CYS A 1 215 ? -4.482 7.016 7.294 1.00 89.50 215 CYS A C 1
ATOM 1675 O O . CYS A 1 215 ? -4.044 6.145 6.539 1.00 89.50 215 CYS A O 1
ATOM 1677 N N . ILE A 1 216 ? -4.047 8.275 7.283 1.00 93.31 216 ILE A N 1
ATOM 1678 C CA . ILE A 1 216 ? -2.941 8.751 6.457 1.00 93.31 216 ILE A CA 1
ATOM 1679 C C . ILE A 1 216 ? -1.838 9.262 7.391 1.00 93.31 216 ILE A C 1
ATOM 1681 O O . ILE A 1 216 ? -2.044 10.271 8.069 1.00 93.31 216 ILE A O 1
ATOM 1685 N N . PRO A 1 217 ? -0.672 8.597 7.454 1.00 91.69 217 PRO A N 1
ATOM 1686 C CA . PRO A 1 217 ? 0.489 9.141 8.145 1.00 91.69 217 PRO A CA 1
ATOM 1687 C C . PRO A 1 217 ? 0.899 10.494 7.556 1.00 91.69 217 PRO A C 1
ATOM 1689 O O . PRO A 1 217 ? 0.895 10.669 6.339 1.00 91.69 217 PRO A O 1
ATOM 1692 N N . VAL A 1 218 ? 1.339 11.421 8.411 1.00 92.12 218 VAL A N 1
ATOM 1693 C CA . VAL A 1 218 ? 1.748 12.785 8.009 1.00 92.12 218 VAL A CA 1
ATOM 1694 C C . VAL A 1 218 ? 2.809 12.777 6.904 1.00 92.12 218 VAL A C 1
ATOM 1696 O O . VAL A 1 218 ? 2.818 13.662 6.065 1.00 92.12 218 VAL A O 1
ATOM 1699 N N . LYS A 1 219 ? 3.686 11.768 6.875 1.00 93.25 219 LYS A N 1
ATOM 1700 C CA . LYS A 1 219 ? 4.794 11.673 5.913 1.00 93.25 219 LYS A CA 1
ATOM 1701 C C . LYS A 1 219 ? 4.589 10.608 4.841 1.00 93.25 219 LYS A C 1
ATOM 1703 O O . LYS A 1 219 ? 5.542 10.188 4.192 1.00 93.25 219 LYS A O 1
ATOM 1708 N N . ALA A 1 220 ? 3.364 10.106 4.677 1.00 94.44 220 ALA A N 1
ATOM 1709 C CA . ALA A 1 220 ? 3.085 9.023 3.735 1.00 94.44 220 ALA A CA 1
ATOM 1710 C C . ALA A 1 220 ? 3.401 9.402 2.277 1.00 94.44 220 ALA A C 1
ATOM 1712 O O . ALA A 1 220 ? 3.752 8.529 1.486 1.00 94.44 220 ALA A O 1
ATOM 1713 N N . PHE A 1 221 ? 3.289 10.690 1.938 1.00 95.56 221 PHE A N 1
ATOM 1714 C CA . PHE A 1 221 ? 3.446 11.218 0.580 1.00 95.56 221 PHE A CA 1
ATOM 1715 C C . PHE A 1 221 ? 4.634 12.186 0.432 1.00 95.56 221 PHE A C 1
ATOM 1717 O O . PHE A 1 221 ? 4.709 12.923 -0.554 1.00 95.56 221 PHE A O 1
ATOM 1724 N N . ASP A 1 222 ? 5.561 12.190 1.395 1.00 93.56 222 ASP A N 1
ATOM 1725 C CA . ASP A 1 222 ? 6.762 13.031 1.353 1.00 93.56 222 ASP A CA 1
ATOM 1726 C C . ASP A 1 222 ? 7.579 12.757 0.079 1.00 93.56 222 ASP A C 1
ATOM 1728 O O . ASP A 1 222 ? 7.767 11.614 -0.344 1.00 93.56 222 ASP A O 1
ATOM 1732 N N . GLY A 1 223 ? 8.096 13.817 -0.544 1.00 92.25 223 GLY A N 1
ATOM 1733 C CA . GLY A 1 223 ? 8.925 13.728 -1.746 1.00 92.25 223 GLY A CA 1
ATOM 1734 C C . GLY A 1 223 ? 8.179 13.549 -3.074 1.00 92.25 223 GLY A C 1
ATOM 1735 O O . GLY A 1 223 ? 8.818 13.676 -4.123 1.00 92.25 223 GLY A O 1
ATOM 1736 N N . LEU A 1 224 ? 6.855 13.341 -3.078 1.00 95.62 224 LEU A N 1
ATOM 1737 C CA . LEU A 1 224 ? 6.035 13.186 -4.294 1.00 95.62 224 LEU A CA 1
ATOM 1738 C C . LEU A 1 224 ? 5.733 14.531 -4.989 1.00 95.62 224 LEU A C 1
ATOM 1740 O O . LEU A 1 224 ? 4.588 14.894 -5.257 1.00 95.62 224 LEU A O 1
ATOM 1744 N N . LYS A 1 225 ? 6.786 15.292 -5.300 1.00 94.75 225 LYS A N 1
ATOM 1745 C CA . LYS A 1 225 ? 6.697 16.684 -5.777 1.00 94.75 225 LYS A CA 1
ATOM 1746 C C . LYS A 1 225 ? 6.078 16.834 -7.165 1.00 94.75 225 LYS A C 1
ATOM 1748 O O . LYS A 1 225 ? 5.534 17.891 -7.467 1.00 94.75 225 LYS A O 1
ATOM 1753 N N . SER A 1 226 ? 6.177 15.810 -8.014 1.00 96.75 226 SER A N 1
ATOM 1754 C CA . SER A 1 226 ? 5.586 15.809 -9.361 1.00 96.75 226 SER A CA 1
ATOM 1755 C C . SER A 1 226 ? 4.175 15.221 -9.423 1.00 96.75 226 SER A C 1
ATOM 1757 O O . SER A 1 226 ? 3.580 15.234 -10.501 1.00 96.75 226 SER A O 1
ATOM 1759 N N . LEU A 1 227 ? 3.620 14.755 -8.298 1.00 97.75 227 LEU A N 1
ATOM 1760 C CA . LEU A 1 227 ? 2.317 14.096 -8.275 1.00 97.75 227 LEU A CA 1
ATOM 1761 C C . LEU A 1 227 ? 1.215 15.070 -8.688 1.00 97.75 227 LEU A C 1
ATOM 1763 O O . LEU A 1 227 ? 1.073 16.144 -8.110 1.00 97.75 227 LEU A O 1
ATOM 1767 N N . ARG A 1 228 ? 0.426 14.682 -9.691 1.00 97.06 228 ARG A N 1
ATOM 1768 C CA . ARG A 1 228 ? -0.677 15.472 -10.257 1.00 97.06 228 ARG A CA 1
ATOM 1769 C C . ARG A 1 228 ? -2.036 14.920 -9.861 1.00 97.06 228 ARG A C 1
ATOM 1771 O O . ARG A 1 228 ? -2.954 15.709 -9.639 1.00 97.06 228 ARG A O 1
ATOM 1778 N N . LEU A 1 229 ? -2.144 13.594 -9.773 1.00 97.88 229 LEU A N 1
ATOM 1779 C CA . LEU A 1 229 ? -3.365 12.884 -9.415 1.00 97.88 229 LEU A CA 1
ATOM 1780 C C . LEU A 1 229 ? -3.097 11.937 -8.246 1.00 97.88 229 LEU A C 1
ATOM 1782 O O . LEU A 1 229 ? -2.271 11.029 -8.348 1.00 97.88 229 LEU A O 1
ATOM 1786 N N . LEU A 1 230 ? -3.845 12.134 -7.163 1.00 98.12 230 LEU A N 1
ATOM 1787 C CA . LEU A 1 230 ? -3.900 11.227 -6.022 1.00 98.12 230 LEU A CA 1
ATOM 1788 C C . LEU A 1 230 ? -5.341 10.764 -5.828 1.00 98.12 230 LEU A C 1
ATOM 1790 O O . LEU A 1 230 ? -6.228 11.574 -5.567 1.00 98.12 230 LEU A O 1
ATOM 1794 N N . SER A 1 231 ? -5.585 9.462 -5.921 1.00 98.12 231 SER A N 1
ATOM 1795 C CA . SER A 1 231 ? -6.914 8.905 -5.683 1.00 98.12 231 SER A CA 1
ATOM 1796 C C . SER A 1 231 ? -6.950 8.072 -4.406 1.00 98.12 231 SER A C 1
ATOM 1798 O O . SER A 1 231 ? -6.336 7.012 -4.338 1.00 98.12 231 SER A O 1
ATOM 1800 N N . LEU A 1 232 ? -7.709 8.533 -3.412 1.00 97.94 232 LEU A N 1
ATOM 1801 C CA . LEU A 1 232 ? -7.983 7.862 -2.133 1.00 97.94 232 LEU A CA 1
ATOM 1802 C C . LEU A 1 232 ? -9.475 7.497 -1.991 1.00 97.94 232 LEU A C 1
ATOM 1804 O O . LEU A 1 232 ? -9.950 7.164 -0.905 1.00 97.94 232 LEU A O 1
ATOM 1808 N N . HIS A 1 233 ? -10.228 7.570 -3.088 1.00 97.81 233 HIS A N 1
ATOM 1809 C CA . HIS A 1 233 ? -11.665 7.320 -3.138 1.00 97.81 233 HIS A CA 1
ATOM 1810 C C . HIS A 1 233 ? -12.046 5.922 -2.626 1.00 97.81 233 HIS A C 1
ATOM 1812 O O . HIS A 1 233 ? -11.363 4.955 -2.952 1.00 97.81 233 HIS A O 1
ATOM 1818 N N . GLY A 1 234 ? -13.150 5.792 -1.888 1.00 97.50 234 GLY A N 1
ATOM 1819 C CA . GLY A 1 234 ? -13.651 4.481 -1.457 1.00 97.50 234 GLY A CA 1
ATOM 1820 C C . GLY A 1 234 ? -12.745 3.794 -0.433 1.00 97.50 234 GLY A C 1
ATOM 1821 O O . GLY A 1 234 ? -12.450 2.614 -0.577 1.00 97.50 234 GLY A O 1
ATOM 1822 N N . ASN A 1 235 ? -12.252 4.539 0.553 1.00 98.19 235 ASN A N 1
ATOM 1823 C CA . ASN A 1 235 ? -11.496 4.010 1.690 1.00 98.19 235 ASN A CA 1
ATOM 1824 C C . ASN A 1 235 ? -12.273 4.280 2.996 1.00 98.19 235 ASN A C 1
ATOM 1826 O O . ASN A 1 235 ? -13.421 4.721 2.975 1.00 98.19 235 ASN A O 1
ATOM 1830 N N . ASP A 1 236 ? -11.659 4.013 4.147 1.00 96.44 236 ASP A N 1
ATOM 1831 C CA . ASP A 1 236 ? -12.248 4.222 5.473 1.00 96.44 236 ASP A CA 1
ATOM 1832 C C . ASP A 1 236 ? -11.596 5.410 6.216 1.00 96.44 236 ASP A C 1
ATOM 1834 O O . ASP A 1 236 ? -11.506 5.439 7.446 1.00 96.44 236 ASP A O 1
ATOM 1838 N N . ILE A 1 237 ? -11.119 6.416 5.475 1.00 96.00 237 ILE A N 1
ATOM 1839 C CA . ILE A 1 237 ? -10.381 7.554 6.035 1.00 96.00 237 ILE A CA 1
ATOM 1840 C C . ILE A 1 237 ? -11.355 8.510 6.724 1.00 96.00 237 ILE A C 1
ATOM 1842 O O . ILE A 1 237 ? -12.277 9.026 6.096 1.00 96.00 237 ILE A O 1
ATOM 1846 N N . ALA A 1 238 ? -11.126 8.790 8.008 1.00 94.56 238 ALA A N 1
ATOM 1847 C CA . ALA A 1 238 ? -11.899 9.799 8.735 1.00 94.56 238 ALA A CA 1
ATOM 1848 C C . ALA A 1 238 ? -11.195 11.158 8.803 1.00 94.56 238 ALA A C 1
ATOM 1850 O O . ALA A 1 238 ? -11.833 12.191 8.626 1.00 94.56 238 ALA A O 1
ATOM 1851 N N . VAL A 1 239 ? -9.881 11.172 9.031 1.00 92.94 239 VAL A N 1
ATOM 1852 C CA . VAL A 1 239 ? -9.102 12.403 9.209 1.00 92.94 239 VAL A CA 1
ATOM 1853 C C . VAL A 1 239 ? -7.822 12.315 8.389 1.00 92.94 239 VAL A C 1
ATOM 1855 O O . VAL A 1 239 ? -7.175 11.268 8.336 1.00 92.94 239 VAL A O 1
ATOM 1858 N N . ILE A 1 240 ? -7.452 13.429 7.763 1.00 94.94 240 ILE A N 1
ATOM 1859 C CA . ILE A 1 240 ? -6.159 13.615 7.108 1.00 94.94 240 ILE A CA 1
ATOM 1860 C C . ILE A 1 240 ? -5.420 14.688 7.913 1.00 94.94 240 ILE A C 1
ATOM 1862 O O . ILE A 1 240 ? -5.926 15.809 8.020 1.00 94.94 240 ILE A O 1
ATOM 1866 N N . PRO A 1 241 ? -4.268 14.367 8.522 1.00 93.81 241 PRO A N 1
ATOM 1867 C CA . PRO A 1 241 ? -3.574 15.311 9.383 1.00 93.81 241 PRO A CA 1
ATOM 1868 C C . PRO A 1 241 ? -2.953 16.451 8.572 1.00 93.81 241 PRO A C 1
ATOM 1870 O O . PRO A 1 241 ? -2.536 16.268 7.425 1.00 93.81 241 PRO A O 1
ATOM 1873 N N . GLU A 1 242 ? -2.864 17.628 9.188 1.00 94.19 242 GLU A N 1
ATOM 1874 C CA . GLU A 1 242 ? -2.180 18.772 8.591 1.00 94.19 242 GLU A CA 1
ATOM 1875 C C . GLU A 1 242 ? -0.724 18.416 8.258 1.00 94.19 242 GLU A C 1
ATOM 1877 O O . GLU A 1 242 ? -0.047 17.699 8.997 1.00 94.19 242 GLU A O 1
ATOM 1882 N N . GLY A 1 243 ? -0.255 18.876 7.098 1.00 93.38 243 GLY A N 1
ATOM 1883 C CA . GLY A 1 243 ? 1.066 18.533 6.575 1.00 93.38 243 GLY A CA 1
ATOM 1884 C C . GLY A 1 243 ? 1.115 17.244 5.748 1.00 93.38 243 GLY A C 1
ATOM 1885 O O . GLY A 1 243 ? 2.064 17.084 4.989 1.00 93.38 243 GLY A O 1
ATOM 1886 N N . ALA A 1 244 ? 0.079 16.389 5.765 1.00 95.06 244 ALA A N 1
ATOM 1887 C CA . ALA A 1 244 ? 0.050 15.148 4.970 1.00 95.06 244 ALA A CA 1
ATOM 1888 C C . ALA A 1 244 ? 0.284 15.352 3.462 1.00 95.06 244 ALA A C 1
ATOM 1890 O O . ALA A 1 244 ? 0.750 14.448 2.770 1.00 95.06 244 ALA A O 1
ATOM 1891 N N . PHE A 1 245 ? -0.059 16.537 2.949 1.00 94.69 245 PHE A N 1
ATOM 1892 C CA . PHE A 1 245 ? 0.075 16.920 1.542 1.00 94.69 245 PHE A CA 1
ATOM 1893 C C . PHE A 1 245 ? 1.098 18.044 1.317 1.00 94.69 245 PHE A C 1
ATOM 1895 O O . PHE A 1 245 ? 1.048 18.719 0.290 1.00 94.69 245 PHE A O 1
ATOM 1902 N N . GLN A 1 246 ? 2.017 18.268 2.263 1.00 92.88 246 GLN A N 1
ATOM 1903 C CA . GLN A 1 246 ? 2.955 19.396 2.232 1.00 92.88 246 GLN A CA 1
ATOM 1904 C C . GLN A 1 246 ? 3.815 19.432 0.957 1.00 92.88 246 GLN A C 1
ATOM 1906 O O . GLN A 1 246 ? 3.974 20.495 0.358 1.00 92.88 246 GLN A O 1
ATOM 1911 N N . ASP A 1 247 ? 4.318 18.277 0.514 1.00 93.88 247 ASP A N 1
ATOM 1912 C CA . ASP A 1 247 ? 5.194 18.165 -0.660 1.00 93.88 247 ASP A CA 1
ATOM 1913 C C . ASP A 1 247 ? 4.438 18.020 -1.995 1.00 93.88 247 ASP A C 1
ATOM 1915 O O . ASP A 1 247 ? 5.050 18.111 -3.065 1.00 93.88 247 ASP A O 1
ATOM 1919 N N . LEU A 1 248 ? 3.108 17.859 -1.964 1.00 94.62 248 LEU A N 1
ATOM 1920 C CA . LEU A 1 248 ? 2.249 17.649 -3.139 1.00 94.62 248 LEU A CA 1
ATOM 1921 C C . LEU A 1 248 ? 1.955 18.954 -3.902 1.00 94.62 248 LEU A C 1
ATOM 1923 O O . LEU A 1 248 ? 0.812 19.300 -4.201 1.00 94.62 248 LEU A O 1
ATOM 1927 N N . SER A 1 249 ? 3.008 19.703 -4.212 1.00 92.25 249 SER A N 1
ATOM 1928 C CA . SER A 1 249 ? 2.931 21.041 -4.816 1.00 92.25 249 SER A CA 1
ATOM 1929 C C . SER A 1 249 ? 2.384 21.066 -6.250 1.00 92.25 249 SER A C 1
ATOM 1931 O O . SER A 1 249 ? 1.807 22.074 -6.653 1.00 92.25 249 SER A O 1
ATOM 1933 N N . ALA A 1 250 ? 2.519 19.970 -7.005 1.00 95.25 250 ALA A N 1
ATOM 1934 C CA . ALA A 1 250 ? 1.996 19.835 -8.368 1.00 95.25 250 ALA A CA 1
ATOM 1935 C C . ALA A 1 250 ? 0.586 19.210 -8.443 1.00 95.25 250 ALA A C 1
ATOM 1937 O O . ALA A 1 250 ? 0.073 18.993 -9.548 1.00 95.25 250 ALA A O 1
ATOM 1938 N N 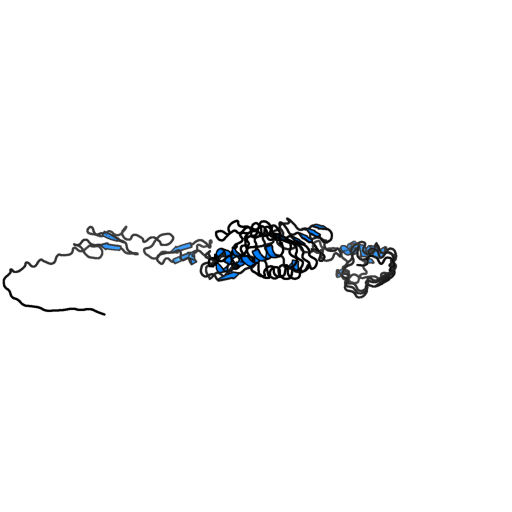. LEU A 1 251 ? -0.043 18.907 -7.298 1.00 96.06 251 LEU A N 1
ATOM 1939 C CA . LEU A 1 251 ? -1.309 18.178 -7.273 1.00 96.06 251 LEU A CA 1
ATOM 1940 C C . LEU A 1 251 ? -2.451 19.043 -7.809 1.00 96.06 251 LEU A C 1
ATOM 1942 O O . LEU A 1 251 ? -2.700 20.141 -7.314 1.00 96.06 251 LEU A O 1
ATOM 1946 N N . SER A 1 252 ? -3.171 18.512 -8.796 1.00 94.06 252 SER A N 1
ATOM 1947 C CA . SER A 1 252 ? -4.354 19.149 -9.390 1.00 94.06 252 SER A CA 1
ATOM 1948 C C . SER A 1 252 ? -5.639 18.371 -9.110 1.00 94.06 252 SER A C 1
ATOM 1950 O O . SER A 1 252 ? -6.688 18.977 -8.913 1.00 94.06 252 SER A O 1
ATOM 1952 N N . HIS A 1 253 ? -5.560 17.042 -9.021 1.00 95.81 253 HIS A N 1
ATOM 1953 C CA . HIS A 1 253 ? -6.721 16.178 -8.824 1.00 95.81 253 HIS A CA 1
ATOM 1954 C C . HIS A 1 253 ? -6.528 15.310 -7.581 1.00 95.81 253 HIS A C 1
ATOM 1956 O O . HIS A 1 253 ? -5.520 14.614 -7.438 1.00 95.81 253 HIS A O 1
ATOM 1962 N N . LEU A 1 254 ? -7.509 15.345 -6.685 1.00 96.38 254 LEU A N 1
ATOM 1963 C CA . LEU A 1 254 ? -7.513 14.585 -5.443 1.00 96.38 254 LEU A CA 1
ATOM 1964 C C . LEU A 1 254 ? -8.856 13.868 -5.326 1.00 96.38 254 LEU A C 1
ATOM 1966 O O . LEU A 1 254 ? -9.864 14.518 -5.154 1.00 96.38 254 LEU A O 1
ATOM 1970 N N . ALA A 1 255 ? -8.935 12.546 -5.369 1.00 96.69 255 ALA A N 1
ATOM 1971 C CA . ALA A 1 255 ? -10.229 11.885 -5.173 1.00 96.69 255 ALA A CA 1
ATOM 1972 C C . ALA A 1 255 ? -10.391 11.446 -3.713 1.00 96.69 255 ALA A C 1
ATOM 1974 O O . ALA A 1 255 ? -9.708 10.524 -3.275 1.00 96.69 255 ALA A O 1
ATOM 1975 N N . LEU A 1 256 ? -11.305 12.078 -2.967 1.00 96.44 256 LEU A N 1
ATOM 1976 C CA . LEU A 1 256 ? -11.594 11.744 -1.558 1.00 96.44 256 LEU A CA 1
ATOM 1977 C C . LEU A 1 256 ? -13.016 11.236 -1.304 1.00 96.44 256 LEU A C 1
ATOM 1979 O O . LEU A 1 256 ? -13.357 10.911 -0.168 1.00 96.44 256 LEU A O 1
ATOM 1983 N N . GLY A 1 257 ? -13.861 11.164 -2.335 1.00 95.56 257 GLY A N 1
ATOM 1984 C CA . GLY A 1 257 ? -15.236 10.679 -2.188 1.00 95.56 257 GLY A CA 1
ATOM 1985 C C . GLY A 1 257 ? -15.321 9.279 -1.564 1.00 95.56 257 GLY A C 1
ATOM 1986 O O . GLY A 1 257 ? -14.341 8.536 -1.567 1.00 95.56 257 GLY A O 1
ATOM 1987 N N . ALA A 1 258 ? -16.504 8.919 -1.064 1.00 96.25 258 ALA A N 1
ATOM 1988 C CA . ALA A 1 258 ? -16.752 7.628 -0.412 1.00 96.25 258 ALA A CA 1
ATOM 1989 C C . ALA A 1 258 ? -15.743 7.308 0.714 1.00 96.25 258 ALA A C 1
ATOM 1991 O O . ALA A 1 258 ? -15.241 6.195 0.808 1.00 96.25 258 ALA A O 1
ATOM 1992 N N . ASN A 1 259 ? -15.438 8.307 1.545 1.00 97.44 259 ASN A N 1
ATOM 1993 C CA . ASN A 1 259 ? -14.717 8.158 2.806 1.00 97.44 259 ASN A CA 1
ATOM 1994 C C . ASN A 1 259 ? -15.571 8.770 3.929 1.00 97.44 259 ASN A C 1
ATOM 1996 O O . ASN A 1 259 ? -16.217 9.797 3.691 1.00 97.44 259 ASN A O 1
ATOM 2000 N N . PRO A 1 260 ? -15.579 8.199 5.144 1.00 96.19 260 PRO A N 1
ATOM 2001 C CA . PRO A 1 260 ? -16.332 8.731 6.277 1.00 96.19 260 PRO A CA 1
ATOM 2002 C C . PRO A 1 260 ? -15.609 9.921 6.936 1.00 96.19 260 PRO A C 1
ATOM 2004 O O . PRO A 1 260 ? -15.218 9.857 8.100 1.00 96.19 260 PRO A O 1
ATOM 2007 N N . LEU A 1 261 ? -15.411 11.008 6.182 1.00 95.88 261 LEU A N 1
ATOM 2008 C CA . LEU A 1 261 ? -14.619 12.166 6.609 1.00 95.88 261 LEU A CA 1
ATOM 2009 C C . LEU A 1 261 ? -15.252 12.873 7.818 1.00 95.88 261 LEU A C 1
ATOM 2011 O O . LEU A 1 261 ? -16.401 13.312 7.758 1.00 95.88 261 LEU A O 1
ATOM 2015 N N . TYR A 1 262 ? -14.485 13.042 8.890 1.00 95.50 262 TYR A N 1
ATOM 2016 C CA . TYR A 1 262 ? -14.885 13.772 10.086 1.00 95.50 262 TYR A CA 1
ATOM 2017 C C . TYR A 1 262 ? -14.408 15.223 10.001 1.00 95.50 262 TYR A C 1
ATOM 2019 O O . TYR A 1 262 ? -13.243 15.537 10.223 1.00 95.50 262 TYR A O 1
ATOM 2027 N N . CYS A 1 263 ? -15.313 16.116 9.623 1.00 95.88 263 CYS A N 1
ATOM 2028 C CA . CYS A 1 263 ? -15.026 17.487 9.225 1.00 95.88 263 CYS A CA 1
ATOM 2029 C C . CYS A 1 263 ? -15.116 18.485 10.388 1.00 95.88 263 CYS A C 1
ATOM 2031 O O . CYS A 1 263 ? -15.911 19.426 10.357 1.00 95.88 263 CYS A O 1
ATOM 2033 N N . ASP A 1 264 ? -14.300 18.282 11.415 1.00 95.06 264 ASP A N 1
ATOM 2034 C CA . ASP A 1 264 ? -14.119 19.230 12.516 1.00 95.06 264 ASP A CA 1
ATOM 2035 C C . ASP A 1 264 ? -12.987 20.236 12.218 1.00 95.06 264 ASP A C 1
ATOM 2037 O O . ASP A 1 264 ? -12.533 20.368 11.078 1.00 95.06 264 ASP A O 1
ATOM 2041 N N . CYS A 1 265 ? -12.505 20.949 13.243 1.00 94.62 265 CYS A N 1
ATOM 2042 C CA . CYS A 1 265 ? -11.409 21.906 13.082 1.00 94.62 265 CYS A CA 1
ATOM 2043 C C . CYS A 1 265 ? -10.091 21.283 12.595 1.00 94.62 265 CYS A C 1
ATOM 2045 O O . CYS A 1 265 ? -9.323 21.966 11.921 1.00 94.62 265 CYS A O 1
ATOM 2047 N N . ASN A 1 266 ? -9.847 19.989 12.831 1.00 93.44 266 ASN A N 1
ATOM 2048 C CA . ASN A 1 266 ? -8.639 19.308 12.357 1.00 93.44 266 ASN A CA 1
ATOM 2049 C C . ASN A 1 266 ? -8.638 19.108 10.834 1.00 93.44 266 ASN A C 1
ATOM 2051 O O . ASN A 1 266 ? -7.586 18.887 10.243 1.00 93.44 266 ASN A O 1
ATOM 2055 N N . MET A 1 267 ? -9.800 19.207 10.185 1.00 95.12 267 MET A N 1
ATOM 2056 C CA . MET A 1 267 ? -9.949 19.142 8.727 1.00 95.12 267 MET A CA 1
ATOM 2057 C C . MET A 1 267 ? -10.125 20.525 8.080 1.00 95.12 267 MET A C 1
ATOM 2059 O O . MET A 1 267 ? -10.271 20.620 6.856 1.00 95.12 267 MET A O 1
ATOM 2063 N N . GLN A 1 268 ? -10.082 21.609 8.867 1.00 95.81 268 GLN A N 1
ATOM 2064 C CA . GLN A 1 268 ? -10.205 22.978 8.359 1.00 95.81 268 GLN A CA 1
ATOM 2065 C C . GLN A 1 268 ? -9.117 23.293 7.324 1.00 95.81 268 GLN A C 1
ATOM 2067 O O . GLN A 1 268 ? -9.432 23.808 6.246 1.00 95.81 268 GLN A O 1
ATOM 2072 N N . TRP A 1 269 ? -7.862 22.934 7.620 1.00 95.56 269 TRP A N 1
ATOM 2073 C CA . TRP A 1 269 ? -6.726 23.152 6.720 1.00 95.56 269 TRP A CA 1
ATOM 2074 C C . TRP A 1 269 ? -6.976 22.511 5.350 1.00 95.56 269 TRP A C 1
ATOM 2076 O O . TRP A 1 269 ? -6.698 23.127 4.325 1.00 95.56 269 TRP A O 1
ATOM 2086 N N . LEU A 1 270 ? -7.558 21.305 5.309 1.00 95.38 270 LEU A N 1
ATOM 2087 C CA . LEU A 1 270 ? -7.801 20.587 4.062 1.00 95.38 270 LEU A CA 1
ATOM 2088 C C . LEU A 1 270 ? -8.867 21.306 3.236 1.00 95.38 270 LEU A C 1
ATOM 2090 O O . LEU A 1 270 ? -8.696 21.475 2.030 1.00 95.38 270 LEU A O 1
ATOM 2094 N N . SER A 1 271 ? -9.938 21.775 3.885 1.00 95.00 271 SER A N 1
ATOM 2095 C CA . SER A 1 271 ? -10.979 22.576 3.232 1.00 95.00 271 SER A CA 1
ATOM 2096 C C . SER A 1 271 ? -10.420 23.877 2.642 1.00 95.00 271 SER A C 1
ATOM 2098 O O . SER A 1 271 ? -10.823 24.287 1.554 1.00 95.00 271 SER A O 1
ATOM 2100 N N . GLU A 1 272 ? -9.483 24.533 3.327 1.00 94.31 272 GLU A N 1
ATOM 2101 C CA . GLU A 1 272 ? -8.785 25.718 2.808 1.00 94.31 272 GLU A CA 1
ATOM 2102 C C . GLU A 1 272 ? -7.833 25.362 1.663 1.00 94.31 272 GLU A C 1
ATOM 2104 O O . GLU A 1 272 ? -7.835 26.025 0.625 1.00 94.31 272 GLU A O 1
ATOM 2109 N N . TRP A 1 273 ? -7.069 24.284 1.816 1.00 93.94 273 TRP A N 1
ATOM 2110 C CA . TRP A 1 273 ? -6.049 23.846 0.872 1.00 93.94 273 TRP A CA 1
ATOM 2111 C C . TRP A 1 273 ? -6.621 23.411 -0.484 1.00 93.94 273 TRP A C 1
ATOM 2113 O O . TRP A 1 273 ? -6.050 23.754 -1.527 1.00 93.94 273 TRP A O 1
ATOM 2123 N N . VAL A 1 274 ? -7.764 22.708 -0.502 1.00 93.06 274 VAL A N 1
ATOM 2124 C CA . VAL A 1 274 ? -8.427 22.319 -1.763 1.00 93.06 274 VAL A CA 1
ATOM 2125 C C . VAL A 1 274 ? -8.960 23.539 -2.520 1.00 93.06 274 VAL A C 1
ATOM 2127 O O . VAL A 1 274 ? -8.828 23.609 -3.741 1.00 93.06 274 VAL A O 1
ATOM 2130 N N . LYS A 1 275 ? -9.477 24.547 -1.802 1.00 90.81 275 LYS A N 1
ATOM 2131 C CA . LYS A 1 275 ? -10.008 25.787 -2.393 1.00 90.81 275 LYS A CA 1
ATOM 2132 C C . LYS A 1 275 ? -8.910 26.719 -2.892 1.00 90.81 275 LYS A C 1
ATOM 2134 O O . LYS A 1 275 ? -9.057 27.313 -3.954 1.00 90.81 275 LYS A O 1
ATOM 2139 N N . SER A 1 276 ? -7.816 26.852 -2.142 1.00 87.31 276 SER A N 1
ATOM 2140 C CA . SER A 1 276 ? -6.770 27.847 -2.415 1.00 87.31 276 SER A CA 1
ATOM 2141 C C . SER A 1 276 ? -5.949 27.565 -3.672 1.00 87.31 276 SER A C 1
ATOM 2143 O O . SER A 1 276 ? -5.341 28.483 -4.211 1.00 87.31 276 SER A O 1
ATOM 2145 N N . GLY A 1 277 ? -5.934 26.327 -4.173 1.00 76.88 277 GLY A N 1
ATOM 2146 C CA . GLY A 1 277 ? -5.279 26.025 -5.449 1.00 76.88 277 GLY A CA 1
ATOM 2147 C C . GLY A 1 277 ? -6.112 25.184 -6.393 1.00 76.88 277 GLY A C 1
ATOM 2148 O O . GLY A 1 277 ? -5.526 24.365 -7.088 1.00 76.88 277 GLY A O 1
ATOM 2149 N N . TYR A 1 278 ? -7.438 25.371 -6.381 1.00 77.19 278 TYR A N 1
ATOM 2150 C CA . TYR A 1 278 ? -8.367 24.763 -7.342 1.00 77.19 278 TYR A CA 1
ATOM 2151 C C . TYR A 1 278 ? -8.150 23.257 -7.534 1.00 77.19 278 TYR A C 1
ATOM 2153 O O . TYR A 1 278 ? -8.205 22.754 -8.653 1.00 77.19 278 TYR A O 1
ATOM 2161 N N . LYS A 1 279 ? -7.867 22.537 -6.441 1.00 87.19 279 LYS A N 1
ATOM 2162 C CA . LYS A 1 279 ? -7.726 21.083 -6.505 1.00 87.19 279 LYS A CA 1
ATOM 2163 C C . LYS A 1 279 ? -9.118 20.503 -6.562 1.00 87.19 279 LYS A C 1
ATOM 2165 O O . LYS A 1 279 ? -9.971 20.921 -5.785 1.00 87.19 279 LYS A O 1
ATOM 2170 N N . GLU A 1 280 ? -9.350 19.551 -7.448 1.00 87.50 280 GLU A N 1
ATOM 2171 C CA . GLU A 1 280 ? -10.650 18.899 -7.568 1.00 87.50 280 GLU A CA 1
ATOM 2172 C C . GLU A 1 280 ? -10.717 17.725 -6.578 1.00 87.50 280 GLU A C 1
ATOM 2174 O O . GLU A 1 280 ? -10.132 16.686 -6.882 1.00 87.50 280 GLU A O 1
ATOM 2179 N N . PRO A 1 281 ? -11.397 17.838 -5.406 1.00 85.12 281 PRO A N 1
ATOM 2180 C CA . PRO A 1 281 ? -11.481 16.760 -4.413 1.00 85.12 281 PRO A CA 1
ATOM 2181 C C . PRO A 1 281 ? -12.428 15.606 -4.832 1.00 85.12 281 PRO A C 1
ATOM 2183 O O . PRO A 1 281 ? -12.663 14.657 -4.070 1.00 85.12 281 PRO A O 1
ATOM 2186 N N . GLY A 1 282 ? -13.057 15.720 -6.008 1.00 83.81 282 GLY A N 1
ATOM 2187 C CA . GLY A 1 282 ? -14.243 14.952 -6.376 1.00 83.81 282 GLY A CA 1
ATOM 2188 C C . GLY A 1 282 ? -15.438 15.259 -5.462 1.00 83.81 282 GLY A C 1
ATOM 2189 O O . GLY A 1 282 ? -15.523 16.312 -4.827 1.00 83.81 282 GLY A O 1
ATOM 2190 N N . ILE A 1 283 ? -16.382 14.320 -5.370 1.00 87.69 283 ILE A N 1
ATOM 2191 C CA . ILE A 1 283 ? -17.570 14.438 -4.508 1.00 87.69 283 ILE A CA 1
ATOM 2192 C C . ILE A 1 283 ? -17.211 13.972 -3.085 1.00 87.69 283 ILE A C 1
ATOM 2194 O O . ILE A 1 283 ? -17.635 12.909 -2.632 1.00 87.69 283 ILE A O 1
ATOM 2198 N N . ALA A 1 284 ? -16.376 14.748 -2.390 1.00 95.00 284 ALA A N 1
ATOM 2199 C CA . ALA A 1 284 ? -15.997 14.494 -1.000 1.00 95.00 284 ALA A CA 1
ATOM 2200 C C . ALA A 1 284 ? -17.029 15.104 -0.038 1.00 95.00 284 ALA A C 1
ATOM 2202 O O . ALA A 1 284 ? -17.219 16.326 -0.010 1.00 95.00 284 ALA A O 1
ATOM 2203 N N . ARG A 1 285 ? -17.698 14.248 0.740 1.00 96.12 285 ARG A N 1
ATOM 2204 C CA . ARG A 1 285 ? -18.707 14.623 1.738 1.00 96.12 285 ARG A CA 1
ATOM 2205 C C . ARG A 1 285 ? -18.214 14.306 3.139 1.00 96.12 285 ARG A C 1
ATOM 2207 O O . ARG A 1 285 ? -17.496 13.335 3.344 1.00 96.12 285 ARG A O 1
ATOM 2214 N N . CYS A 1 286 ? -18.633 15.129 4.079 1.00 96.88 286 CYS A N 1
ATOM 2215 C CA . CYS A 1 286 ? -18.414 14.922 5.495 1.00 96.88 286 CYS A CA 1
ATOM 2216 C C . CYS A 1 286 ? -19.439 13.914 6.037 1.00 96.88 286 CYS A C 1
ATOM 2218 O O . CYS A 1 286 ? -20.631 14.035 5.766 1.00 96.88 286 CYS A O 1
ATOM 2220 N N . ALA A 1 287 ? -18.981 12.933 6.809 1.00 96.12 287 ALA A N 1
ATOM 2221 C CA . ALA A 1 287 ? -19.837 12.005 7.550 1.00 96.12 287 ALA A CA 1
ATOM 2222 C C . ALA A 1 287 ? -20.295 12.581 8.902 1.00 96.12 287 ALA A C 1
ATOM 2224 O O . ALA A 1 287 ? -21.251 12.095 9.492 1.00 96.12 287 ALA A O 1
ATOM 2225 N N . GLY A 1 288 ? -19.621 13.620 9.391 1.00 93.94 288 GLY A N 1
ATOM 2226 C CA . GLY A 1 288 ? -19.947 14.313 10.632 1.00 93.94 288 GLY A CA 1
ATOM 2227 C C . GLY A 1 288 ? -18.884 15.363 10.970 1.00 93.94 288 GLY A C 1
ATOM 2228 O O . GLY A 1 288 ? -18.005 15.611 10.139 1.00 93.94 288 GLY A O 1
ATOM 2229 N N . PRO A 1 289 ? -18.936 15.977 12.164 1.00 93.81 289 PRO A N 1
ATOM 2230 C CA . PRO A 1 289 ? -19.979 15.820 13.185 1.00 93.81 289 PRO A CA 1
ATOM 2231 C C . PRO A 1 289 ? -21.239 16.670 12.928 1.00 93.81 289 PRO A C 1
ATOM 2233 O O . PRO A 1 289 ? -21.162 17.765 12.371 1.00 93.81 289 PRO A O 1
ATOM 2236 N N . GLY A 1 290 ? -22.400 16.194 13.396 1.00 91.50 290 GLY A N 1
ATOM 2237 C CA . GLY A 1 290 ? -23.649 16.969 13.474 1.00 91.50 290 GLY A CA 1
ATOM 2238 C C . GLY A 1 290 ? -24.066 17.611 12.146 1.00 91.50 290 GLY A C 1
ATOM 2239 O O . GLY A 1 290 ? -24.253 16.923 11.146 1.00 91.50 290 GLY A O 1
ATOM 2240 N N . GLU A 1 291 ? -24.155 18.942 12.125 1.00 92.12 291 GLU A N 1
ATOM 2241 C CA . GLU A 1 291 ? -24.539 19.751 10.953 1.00 92.12 291 GLU A CA 1
ATOM 2242 C C . GLU A 1 291 ? -23.572 19.647 9.759 1.00 92.12 291 GLU A C 1
ATOM 2244 O O . GLU A 1 291 ? -23.897 20.095 8.654 1.00 92.12 291 GLU A O 1
ATOM 2249 N N . MET A 1 292 ? -22.374 19.086 9.965 1.00 95.38 292 MET A N 1
ATOM 2250 C CA . MET A 1 292 ? -21.423 18.824 8.885 1.00 95.38 292 MET A CA 1
ATOM 2251 C C . MET A 1 292 ? -21.795 17.589 8.065 1.00 95.38 292 MET A C 1
ATOM 2253 O O . MET A 1 292 ? -21.278 17.439 6.965 1.00 95.38 292 MET A O 1
ATOM 2257 N N . THR A 1 293 ? -22.703 16.735 8.536 1.00 95.94 293 THR A N 1
ATOM 2258 C CA . THR A 1 293 ? -23.139 15.538 7.801 1.00 95.94 293 THR A CA 1
ATOM 2259 C C . THR A 1 293 ? -23.651 15.902 6.400 1.00 95.94 293 THR A C 1
ATOM 2261 O O . THR A 1 293 ? -24.370 16.886 6.215 1.00 95.94 293 THR A O 1
ATOM 2264 N N . ASP A 1 294 ? -23.209 15.147 5.392 1.00 95.75 294 ASP A N 1
ATOM 2265 C CA . ASP A 1 294 ? -23.491 15.302 3.955 1.00 95.75 294 ASP A CA 1
ATOM 2266 C C . ASP A 1 294 ? -23.006 16.599 3.290 1.00 95.75 294 ASP A C 1
ATOM 2268 O O . ASP A 1 294 ? -23.111 16.754 2.060 1.00 95.75 294 ASP A O 1
ATOM 2272 N N . LYS A 1 295 ? -22.420 17.523 4.059 1.00 96.31 295 LYS A N 1
ATOM 2273 C CA . LYS A 1 295 ? -21.829 18.752 3.530 1.00 96.31 295 LYS A CA 1
ATOM 2274 C C . LYS A 1 295 ? -20.605 18.425 2.679 1.00 96.31 295 LYS A C 1
ATOM 2276 O O . LYS A 1 295 ? -19.804 17.551 3.003 1.00 96.31 295 LYS A O 1
ATOM 2281 N N . LEU A 1 296 ? -20.457 19.135 1.562 1.00 95.06 296 LEU A N 1
ATOM 2282 C CA . LEU A 1 296 ? -19.335 18.946 0.644 1.00 95.06 296 LEU A CA 1
ATOM 2283 C C . LEU A 1 296 ? -18.096 19.679 1.158 1.00 95.06 296 LEU A C 1
ATOM 2285 O O . LEU A 1 296 ? -18.169 20.868 1.474 1.00 95.06 296 LEU A O 1
ATOM 2289 N N . LEU A 1 297 ? -16.948 19.006 1.144 1.00 94.12 297 LEU A N 1
ATOM 2290 C CA . LEU A 1 297 ? -15.660 19.580 1.550 1.00 94.12 297 LEU A CA 1
ATOM 2291 C C . LEU A 1 297 ? -15.306 20.843 0.742 1.00 94.12 297 LEU A C 1
ATOM 2293 O O . LEU A 1 297 ? -14.793 21.817 1.297 1.00 94.12 297 LEU A O 1
ATOM 2297 N N . LEU A 1 298 ? -15.614 20.825 -0.562 1.00 91.00 298 LEU A N 1
ATOM 2298 C CA . LEU A 1 298 ? -15.265 21.886 -1.509 1.00 91.00 298 LEU A CA 1
ATOM 2299 C C . LEU A 1 298 ? -16.096 23.161 -1.319 1.00 91.00 298 LEU A C 1
ATOM 2301 O O . LEU A 1 298 ? -15.554 24.261 -1.382 1.00 91.00 298 LEU A O 1
ATOM 2305 N N . THR A 1 299 ? -17.408 23.035 -1.105 1.00 91.88 299 THR A N 1
ATOM 2306 C CA . THR A 1 299 ? -18.323 24.191 -1.091 1.00 91.88 299 THR A CA 1
ATOM 2307 C C . THR A 1 299 ? -18.604 24.724 0.310 1.00 91.88 299 THR A C 1
ATOM 2309 O O . THR A 1 299 ? -18.972 25.888 0.463 1.00 91.88 299 THR A O 1
ATOM 2312 N N . THR A 1 300 ? -18.408 23.913 1.349 1.00 94.94 300 THR A N 1
ATOM 2313 C CA . THR A 1 300 ? -18.677 24.323 2.733 1.00 94.94 300 THR A CA 1
ATOM 2314 C C . THR A 1 300 ? -17.640 25.342 3.198 1.00 94.94 300 THR A C 1
ATOM 2316 O O . THR A 1 300 ? -16.451 25.053 3.094 1.00 94.94 300 THR A O 1
ATOM 2319 N N . PRO A 1 301 ? -18.020 26.521 3.728 1.00 95.19 301 PRO A N 1
ATOM 2320 C CA . PRO A 1 301 ? -17.059 27.522 4.194 1.00 95.19 301 PRO A CA 1
ATOM 2321 C C . PRO A 1 301 ? -16.107 26.968 5.260 1.00 95.19 301 PRO A C 1
ATOM 2323 O O . PRO A 1 301 ? -16.560 26.334 6.209 1.00 95.19 301 PRO A O 1
ATOM 2326 N N . SER A 1 302 ? -14.806 27.262 5.162 1.00 94.56 302 SER A N 1
ATOM 2327 C CA . SER A 1 302 ? -13.795 26.679 6.065 1.00 94.56 302 SER A CA 1
ATOM 2328 C C . SER A 1 302 ? -14.033 27.036 7.538 1.00 94.56 302 SER A C 1
ATOM 2330 O O . SER A 1 302 ? -13.807 26.220 8.414 1.00 94.56 302 SER A O 1
ATOM 2332 N N . LYS A 1 303 ? -14.636 28.199 7.820 1.00 94.31 303 LYS A N 1
ATOM 2333 C CA . LYS A 1 303 ? -15.031 28.625 9.179 1.00 94.31 303 LYS A CA 1
ATOM 2334 C C . LYS A 1 303 ? -16.086 27.730 9.852 1.00 94.31 303 LYS A C 1
ATOM 2336 O O . LYS A 1 303 ? -16.353 27.913 11.032 1.00 94.31 303 LYS A O 1
ATOM 2341 N N . LYS A 1 304 ? -16.746 26.832 9.110 1.00 96.25 304 LYS A N 1
ATOM 2342 C CA . LYS A 1 304 ? -17.713 25.862 9.656 1.00 96.25 304 LYS A CA 1
ATOM 2343 C C . LYS A 1 304 ? -17.042 24.601 10.211 1.00 96.25 304 LYS A C 1
ATOM 2345 O O . LYS A 1 304 ? -17.691 23.856 10.933 1.00 96.25 304 LYS A O 1
ATOM 2350 N N . PHE A 1 305 ? -15.765 24.386 9.904 1.00 96.19 305 PHE A N 1
ATOM 2351 C CA . PHE A 1 305 ? -14.956 23.289 10.423 1.00 96.19 305 PHE A CA 1
ATOM 2352 C C . PHE A 1 305 ? -14.482 23.663 11.830 1.00 96.19 305 PHE A C 1
ATOM 2354 O O . PHE A 1 305 ? -13.415 24.239 12.011 1.00 96.19 305 PHE A O 1
ATOM 2361 N N . THR A 1 306 ? -15.322 23.421 12.835 1.00 95.00 306 THR A N 1
ATOM 2362 C CA . THR A 1 306 ? -15.071 23.820 14.229 1.00 95.00 306 THR A CA 1
ATOM 2363 C C . THR A 1 306 ? -15.137 22.616 15.156 1.00 95.00 306 THR A C 1
ATOM 2365 O O . THR A 1 306 ? -16.034 21.787 15.012 1.00 95.00 306 THR A O 1
ATOM 2368 N N . CYS A 1 307 ? -14.243 22.537 16.139 1.00 94.00 307 CYS A N 1
ATOM 2369 C CA . CYS A 1 307 ? -14.283 21.497 17.162 1.00 94.00 307 CYS A CA 1
ATOM 2370 C C . CYS A 1 307 ? -15.266 21.879 18.278 1.00 94.00 307 CYS A C 1
ATOM 2372 O O . CYS A 1 307 ? -15.209 22.989 18.802 1.00 94.00 307 CYS A O 1
ATOM 2374 N N . GLN A 1 308 ? -16.169 20.961 18.631 1.00 85.62 308 GLN A N 1
ATOM 2375 C CA . GLN A 1 308 ? -17.196 21.161 19.668 1.00 85.62 308 GLN A CA 1
ATOM 2376 C C . GLN A 1 308 ? -16.906 20.373 20.959 1.00 85.62 308 GLN A C 1
ATOM 2378 O O . GLN A 1 308 ? -17.732 20.341 21.866 1.00 85.62 308 GLN A O 1
ATOM 2383 N N . GLY A 1 309 ? -15.735 19.740 21.048 1.00 85.50 309 GLY A N 1
ATOM 2384 C CA . GLY A 1 309 ? -15.346 18.881 22.161 1.00 85.50 309 GLY A CA 1
ATOM 2385 C C . GLY A 1 309 ? -14.246 17.894 21.758 1.00 85.50 309 GLY A C 1
ATOM 2386 O O . GLY A 1 309 ? -13.662 18.046 20.679 1.00 85.50 309 GLY A O 1
ATOM 2387 N N . PRO A 1 310 ? -13.949 16.898 22.610 1.00 85.19 310 PRO A N 1
ATOM 2388 C CA . PRO A 1 310 ? -13.035 15.819 22.260 1.00 85.19 310 PRO A CA 1
ATOM 2389 C C . PRO A 1 310 ? -13.590 15.000 21.088 1.00 85.19 310 PRO A C 1
ATOM 2391 O O . PRO A 1 310 ? -14.794 14.765 20.989 1.00 85.19 310 PRO A O 1
ATOM 2394 N N . VAL A 1 311 ? -12.700 14.576 20.194 1.00 86.50 311 VAL A N 1
ATOM 2395 C CA . VAL A 1 311 ? -13.042 13.704 19.064 1.00 86.50 311 VAL A CA 1
ATOM 2396 C C . VAL A 1 311 ? -13.396 12.313 19.591 1.00 86.50 311 VAL A C 1
ATOM 2398 O O . VAL A 1 311 ? -12.752 11.823 20.519 1.00 86.50 311 VAL A O 1
ATOM 2401 N N . ASP A 1 312 ? -14.408 11.680 18.995 1.00 89.12 312 ASP A N 1
ATOM 2402 C CA . ASP A 1 312 ? -14.834 10.330 19.368 1.00 89.12 312 ASP A CA 1
ATOM 2403 C C . ASP A 1 312 ? -13.662 9.334 19.292 1.00 89.12 312 ASP A C 1
ATOM 2405 O O . ASP A 1 312 ? -12.878 9.331 18.334 1.00 89.12 312 ASP A O 1
ATOM 2409 N N . VAL A 1 313 ? -13.549 8.471 20.306 1.00 89.69 313 VAL A N 1
ATOM 2410 C CA . VAL A 1 313 ? -12.469 7.481 20.413 1.00 89.69 313 VAL A CA 1
ATOM 2411 C C . VAL A 1 313 ? -12.439 6.558 19.194 1.00 89.69 313 VAL A C 1
ATOM 2413 O O . VAL A 1 313 ? -11.354 6.198 18.752 1.00 89.69 313 VAL A O 1
ATOM 2416 N N . SER A 1 314 ? -13.586 6.232 18.592 1.00 89.38 314 SER A N 1
ATOM 2417 C CA . SER A 1 314 ? -13.664 5.412 17.375 1.00 89.38 314 SER A CA 1
ATOM 2418 C C . SER A 1 314 ? -12.963 6.052 16.171 1.00 89.38 314 SER A C 1
ATOM 2420 O O . SER A 1 314 ? -12.375 5.349 15.351 1.00 89.38 314 SER A O 1
ATOM 2422 N N . ILE A 1 315 ? -12.962 7.386 16.082 1.00 90.44 315 ILE A N 1
ATOM 2423 C CA . ILE A 1 315 ? -12.294 8.138 15.014 1.00 90.44 315 ILE A CA 1
ATOM 2424 C C . ILE A 1 315 ? -10.794 8.197 15.285 1.00 90.44 315 ILE A C 1
ATOM 2426 O O . ILE A 1 315 ? -9.995 7.922 14.391 1.00 90.44 315 ILE A O 1
ATOM 2430 N N . LEU A 1 316 ? -10.398 8.511 16.522 1.00 88.44 316 LEU A N 1
ATOM 2431 C CA . LEU A 1 316 ? -8.986 8.537 16.916 1.00 88.44 316 LEU A CA 1
ATOM 2432 C C . LEU A 1 316 ? -8.338 7.149 16.779 1.00 88.44 316 LEU A C 1
ATOM 2434 O O . LEU A 1 316 ? -7.194 7.029 16.327 1.00 88.44 316 LEU A O 1
ATOM 2438 N N . ALA A 1 317 ? -9.097 6.097 17.091 1.00 90.50 317 ALA A N 1
ATOM 2439 C CA . ALA A 1 317 ? -8.666 4.713 16.983 1.00 90.50 317 ALA A CA 1
ATOM 2440 C C . ALA A 1 317 ? -8.363 4.284 15.542 1.00 90.50 317 ALA A C 1
ATOM 2442 O O . ALA A 1 317 ? -7.570 3.369 15.359 1.00 90.50 317 ALA A O 1
ATOM 2443 N N . LYS A 1 318 ? -8.890 4.966 14.510 1.00 89.31 318 LYS A N 1
ATOM 2444 C CA . LYS A 1 318 ? -8.531 4.691 13.104 1.00 89.31 318 LYS A CA 1
ATOM 2445 C C . LYS A 1 318 ? -7.052 4.927 12.801 1.00 89.31 318 LYS A C 1
ATOM 2447 O O . LYS A 1 318 ? -6.494 4.238 11.952 1.00 89.31 318 LYS A O 1
ATOM 2452 N N . CYS A 1 319 ? -6.426 5.889 13.478 1.00 85.75 319 CYS A N 1
ATOM 2453 C CA . CYS A 1 319 ? -4.999 6.188 13.336 1.00 85.75 319 CYS A CA 1
ATOM 2454 C C . CYS A 1 319 ? -4.145 5.484 14.394 1.00 85.75 319 CYS A C 1
ATOM 2456 O O . CYS A 1 319 ? -3.000 5.137 14.116 1.00 85.75 319 CYS A O 1
ATOM 2458 N N . ASN A 1 320 ? -4.686 5.307 15.600 1.00 88.75 320 ASN A N 1
ATOM 2459 C CA . ASN A 1 320 ? -4.007 4.656 16.714 1.00 88.75 320 ASN A CA 1
ATOM 2460 C C . ASN A 1 320 ? -4.973 3.682 17.411 1.00 88.75 320 ASN A C 1
ATOM 2462 O O . ASN A 1 320 ? -5.638 4.081 18.372 1.00 88.75 320 ASN A O 1
ATOM 2466 N N . PRO A 1 321 ? -5.073 2.424 16.942 1.00 89.44 321 PRO A N 1
ATOM 2467 C CA . PRO A 1 321 ? -6.021 1.436 17.460 1.00 89.44 321 PRO A CA 1
ATOM 2468 C C . PRO A 1 321 ? -5.991 1.273 18.973 1.00 89.44 321 PRO A C 1
ATOM 2470 O O . PRO A 1 321 ? -7.042 1.106 19.594 1.00 89.44 321 PRO A O 1
ATOM 2473 N N . CYS A 1 322 ? -4.810 1.380 19.581 1.00 92.94 322 CYS A N 1
ATOM 2474 C CA . CYS A 1 322 ? -4.645 1.194 21.016 1.00 92.94 322 CYS A CA 1
ATOM 2475 C C . CYS A 1 322 ? -5.382 2.239 21.867 1.00 92.94 322 CYS A C 1
ATOM 2477 O O . CYS A 1 322 ? -5.640 1.975 23.035 1.00 92.94 322 CYS A O 1
ATOM 2479 N N . LEU A 1 323 ? -5.805 3.376 21.297 1.00 92.06 323 LEU A N 1
ATOM 2480 C CA . LEU A 1 323 ? -6.652 4.352 21.997 1.00 92.06 323 LEU A CA 1
ATOM 2481 C C . LEU A 1 323 ? -8.038 3.802 22.356 1.00 92.06 323 LEU A C 1
ATOM 2483 O O . LEU A 1 323 ? -8.655 4.282 23.302 1.00 92.06 323 LEU A O 1
ATOM 2487 N N . SER A 1 324 ? -8.522 2.798 21.621 1.00 91.38 324 SER A N 1
ATOM 2488 C CA . SER A 1 324 ? -9.798 2.132 21.912 1.00 91.38 324 SER A CA 1
ATOM 2489 C C . SER A 1 324 ? -9.693 1.019 22.960 1.00 91.38 324 SER A C 1
ATOM 2491 O O . SER A 1 324 ? -10.706 0.401 23.275 1.00 91.38 324 SER A O 1
ATOM 2493 N N . ASN A 1 325 ? -8.493 0.769 23.508 1.00 92.19 325 ASN A N 1
ATOM 2494 C CA . ASN A 1 325 ? -8.194 -0.357 24.399 1.00 92.19 325 ASN A CA 1
ATOM 2495 C C . ASN A 1 325 ? -8.760 -1.694 23.865 1.00 92.19 325 ASN A C 1
ATOM 2497 O O . ASN A 1 325 ? -9.619 -2.305 24.512 1.00 92.19 325 ASN A O 1
ATOM 2501 N N . PRO A 1 326 ? -8.320 -2.143 22.670 1.00 93.56 326 PRO A N 1
ATOM 2502 C CA . PRO A 1 326 ? -8.881 -3.338 22.043 1.00 93.56 326 PRO A CA 1
ATOM 2503 C C . PRO A 1 326 ? -8.551 -4.618 22.829 1.00 93.56 326 PRO A C 1
ATOM 2505 O O . PRO A 1 326 ? -9.382 -5.517 22.911 1.00 93.56 326 PRO A O 1
ATOM 2508 N N . CYS A 1 327 ? -7.384 -4.669 23.480 1.00 95.69 327 CYS A N 1
ATOM 2509 C CA . CYS A 1 327 ? -6.934 -5.820 24.260 1.00 95.69 327 CYS A CA 1
ATOM 2510 C C . CYS A 1 327 ? -7.704 -5.959 25.583 1.00 95.69 327 CYS A C 1
ATOM 2512 O O . CYS A 1 327 ? -7.722 -5.044 26.406 1.00 95.69 327 CYS A O 1
ATOM 2514 N N . LYS A 1 328 ? -8.317 -7.123 25.794 1.00 94.12 328 LYS A N 1
ATOM 2515 C CA . LYS A 1 328 ? -9.031 -7.537 27.007 1.00 94.12 328 LYS A CA 1
ATOM 2516 C C . LYS A 1 328 ? -8.089 -8.211 28.006 1.00 94.12 328 LYS A C 1
ATOM 2518 O O . LYS A 1 328 ? -6.929 -8.477 27.697 1.00 94.12 328 LYS A O 1
ATOM 2523 N N . ASN A 1 329 ? -8.610 -8.478 29.207 1.00 90.75 329 ASN A N 1
ATOM 2524 C CA . ASN A 1 329 ? -7.933 -9.223 30.276 1.00 90.75 329 ASN A CA 1
ATOM 2525 C C . ASN A 1 329 ? -6.517 -8.701 30.578 1.00 90.75 329 ASN A C 1
ATOM 2527 O O . ASN A 1 329 ? -5.591 -9.491 30.676 1.00 90.75 329 ASN A O 1
ATOM 2531 N N . ASP A 1 330 ? -6.345 -7.378 30.666 1.00 91.06 330 ASP A N 1
ATOM 2532 C CA . ASP A 1 330 ? -5.054 -6.705 30.902 1.00 91.06 330 ASP A CA 1
ATOM 2533 C C . ASP A 1 330 ? -3.967 -6.970 29.837 1.00 91.06 330 ASP A C 1
ATOM 2535 O O . ASP A 1 330 ? -2.765 -6.843 30.087 1.00 91.06 330 ASP A O 1
ATOM 2539 N N . GLY A 1 331 ? -4.373 -7.308 28.608 1.00 94.12 331 GLY A N 1
ATOM 2540 C CA . GLY A 1 331 ? -3.471 -7.414 27.464 1.00 94.12 331 GLY A CA 1
ATOM 2541 C C . GLY A 1 331 ? -2.826 -6.079 27.078 1.00 94.12 331 GLY A C 1
ATOM 2542 O O . GLY A 1 331 ? -3.450 -5.019 27.109 1.00 94.12 331 GLY A O 1
ATOM 2543 N N . THR A 1 332 ? -1.560 -6.126 26.657 1.00 95.88 332 THR A N 1
ATOM 2544 C CA . THR A 1 332 ? -0.828 -4.928 26.210 1.00 95.88 332 THR A CA 1
ATOM 2545 C C . THR A 1 332 ? -1.008 -4.713 24.709 1.00 95.88 332 THR A C 1
ATOM 2547 O O . THR A 1 332 ? -0.614 -5.567 23.916 1.00 95.88 332 THR A O 1
ATOM 2550 N N . CYS A 1 333 ? -1.561 -3.567 24.308 1.00 96.25 333 CYS A N 1
ATOM 2551 C CA . CYS A 1 333 ? -1.760 -3.220 22.899 1.00 96.25 333 CYS A CA 1
ATOM 2552 C C . CYS A 1 333 ? -0.506 -2.619 22.262 1.00 96.25 333 CYS A C 1
ATOM 2554 O O . CYS A 1 333 ? 0.080 -1.680 22.799 1.00 96.25 333 CYS A O 1
ATOM 2556 N N . ASN A 1 334 ? -0.155 -3.102 21.070 1.00 93.81 334 ASN A N 1
ATOM 2557 C CA . ASN A 1 334 ? 0.859 -2.513 20.205 1.00 93.81 334 ASN A CA 1
ATOM 2558 C C . ASN A 1 334 ? 0.280 -2.257 18.809 1.00 93.81 334 ASN A C 1
ATOM 2560 O O . ASN A 1 334 ? -0.504 -3.056 18.302 1.00 93.81 334 ASN A O 1
ATOM 2564 N N . ASN A 1 335 ? 0.684 -1.160 18.167 1.00 88.31 335 ASN A N 1
ATOM 2565 C CA . ASN A 1 335 ? 0.319 -0.891 16.774 1.00 88.31 335 ASN A CA 1
ATOM 2566 C C . ASN A 1 335 ? 1.027 -1.887 15.843 1.00 88.31 335 ASN A C 1
ATOM 2568 O O . ASN A 1 335 ? 2.238 -2.075 15.963 1.00 88.31 335 ASN A O 1
ATOM 2572 N N . ASP A 1 336 ? 0.290 -2.479 14.901 1.00 86.06 336 ASP A N 1
ATOM 2573 C CA . ASP A 1 336 ? 0.820 -3.451 13.941 1.00 86.06 336 ASP A CA 1
ATOM 2574 C C . ASP A 1 336 ? 0.514 -3.003 12.496 1.00 86.06 336 ASP A C 1
ATOM 2576 O O . ASP A 1 336 ? -0.639 -2.717 12.173 1.00 86.06 336 ASP A O 1
ATOM 2580 N N . PRO A 1 337 ? 1.512 -2.908 11.597 1.00 75.75 337 PRO A N 1
ATOM 2581 C CA . PRO A 1 337 ? 1.283 -2.464 10.220 1.00 75.75 337 PRO A CA 1
ATOM 2582 C C . PRO A 1 337 ? 0.401 -3.401 9.382 1.00 75.75 337 PRO A C 1
ATOM 2584 O O . PRO A 1 337 ? -0.222 -2.941 8.425 1.00 75.75 337 PRO A O 1
ATOM 2587 N N . VAL A 1 338 ? 0.379 -4.699 9.700 1.00 77.81 338 VAL A N 1
ATOM 2588 C CA . VAL A 1 338 ? -0.353 -5.734 8.954 1.00 77.81 338 VAL A CA 1
ATOM 2589 C C . VAL A 1 338 ? -1.741 -5.914 9.554 1.00 77.81 338 VAL A C 1
ATOM 2591 O O . VAL A 1 338 ? -2.746 -5.737 8.864 1.00 77.81 338 VAL A O 1
ATOM 2594 N N . ASP A 1 339 ? -1.776 -6.216 10.851 1.00 81.56 339 ASP A N 1
ATOM 2595 C CA . ASP A 1 339 ? -2.985 -6.615 11.576 1.00 81.56 339 ASP A CA 1
ATOM 2596 C C . ASP A 1 339 ? -3.680 -5.426 12.253 1.00 81.56 339 ASP A C 1
ATOM 2598 O O . ASP A 1 339 ? -4.626 -5.608 13.019 1.00 81.56 339 ASP A O 1
ATOM 2602 N N . PHE A 1 340 ? -3.239 -4.196 11.945 1.00 83.88 340 PHE A N 1
ATOM 2603 C CA . PHE A 1 340 ? -3.662 -2.915 12.527 1.00 83.88 340 PHE A CA 1
ATOM 2604 C C . PHE A 1 340 ? -3.215 -2.728 13.986 1.00 83.88 340 PHE A C 1
ATOM 2606 O O . PHE A 1 340 ? -2.622 -1.705 14.333 1.00 83.88 340 PHE A O 1
ATOM 2613 N N . TYR A 1 341 ? -3.420 -3.733 14.830 1.00 91.25 341 TYR A N 1
ATOM 2614 C CA . TYR A 1 341 ? -2.853 -3.826 16.170 1.00 91.25 341 TYR A CA 1
ATOM 2615 C C . TYR A 1 341 ? -2.594 -5.280 16.535 1.00 91.25 341 TYR A C 1
ATOM 2617 O O . TYR A 1 341 ? -3.156 -6.208 15.956 1.00 91.25 341 TYR A O 1
ATOM 2625 N N . ARG A 1 342 ? -1.759 -5.461 17.552 1.00 94.25 342 ARG A N 1
ATOM 2626 C CA . ARG A 1 342 ? -1.461 -6.755 18.138 1.00 94.25 342 ARG A CA 1
ATOM 2627 C C . ARG A 1 342 ? -1.470 -6.649 19.652 1.00 94.25 342 ARG A C 1
ATOM 2629 O O . ARG A 1 342 ? -0.787 -5.797 20.223 1.00 94.25 342 ARG A O 1
ATOM 2636 N N . CYS A 1 343 ? -2.215 -7.540 20.291 1.00 96.06 343 CYS A N 1
ATOM 2637 C CA . CYS A 1 343 ? -2.222 -7.665 21.737 1.00 96.06 343 CYS A CA 1
ATOM 2638 C C . CYS A 1 343 ? -1.175 -8.679 22.201 1.00 96.06 343 CYS A C 1
ATOM 2640 O O . CYS A 1 343 ? -1.083 -9.794 21.684 1.00 96.06 343 CYS A O 1
ATOM 2642 N N . THR A 1 344 ? -0.385 -8.296 23.200 1.00 95.62 344 THR A N 1
ATOM 2643 C CA . THR A 1 344 ? 0.416 -9.233 23.987 1.00 95.62 344 THR A CA 1
ATOM 2644 C C . THR A 1 344 ? -0.456 -9.724 25.131 1.00 95.62 344 THR A C 1
ATOM 2646 O O . THR A 1 344 ? -0.717 -8.972 26.074 1.00 95.62 344 THR A O 1
ATOM 2649 N N . CYS A 1 345 ? -0.937 -10.961 25.019 1.00 93.62 345 CYS A N 1
ATOM 2650 C CA . CYS A 1 345 ? -1.839 -11.539 26.005 1.00 93.62 345 CYS A CA 1
ATOM 2651 C C . CYS A 1 345 ? -1.091 -11.997 27.260 1.00 93.62 345 CYS A C 1
ATOM 2653 O O . CYS A 1 345 ? -0.002 -12.570 27.145 1.00 93.62 345 CYS A O 1
ATOM 2655 N N . PRO A 1 346 ? -1.661 -11.768 28.455 1.00 91.44 346 PRO A N 1
ATOM 2656 C CA . PRO A 1 346 ? -1.122 -12.328 29.679 1.00 91.44 346 PRO A CA 1
ATOM 2657 C C . PRO A 1 346 ? -1.336 -13.842 29.723 1.00 91.44 346 PRO A C 1
ATOM 2659 O O . PRO A 1 346 ? -2.096 -14.420 28.940 1.00 91.44 346 PRO A O 1
ATOM 2662 N N . TYR A 1 347 ? -0.642 -14.492 30.658 1.00 86.00 347 TYR A N 1
ATOM 2663 C CA . TYR A 1 347 ? -0.756 -15.931 30.855 1.00 86.00 347 TYR A CA 1
ATOM 2664 C C . TYR A 1 347 ? -2.221 -16.333 31.079 1.00 86.00 347 TYR A C 1
ATOM 2666 O O . TYR A 1 347 ? -2.894 -15.784 31.948 1.00 86.00 347 TYR A O 1
ATOM 2674 N N . GLY A 1 348 ? -2.701 -17.295 30.289 1.00 84.19 348 GLY A N 1
ATOM 2675 C CA . GLY A 1 348 ? -4.072 -17.798 30.357 1.00 84.19 348 GLY A CA 1
ATOM 2676 C C . GLY A 1 348 ? -5.019 -17.278 29.269 1.00 84.19 348 GLY A C 1
ATOM 2677 O O . GLY A 1 348 ? -6.107 -17.825 29.126 1.00 84.19 348 GLY A O 1
ATOM 2678 N N . PHE A 1 349 ? -4.619 -16.310 28.440 1.00 89.88 349 PHE A N 1
ATOM 2679 C CA . PHE A 1 349 ? -5.459 -15.809 27.344 1.00 89.88 349 PHE A CA 1
ATOM 2680 C C . PHE A 1 349 ? -4.765 -15.892 25.977 1.00 89.88 349 PHE A C 1
ATOM 2682 O O . PHE A 1 349 ? -3.541 -15.830 25.865 1.00 89.88 349 PHE A O 1
ATOM 2689 N N . LYS A 1 350 ? -5.569 -16.055 24.926 1.00 88.12 350 LYS A N 1
ATOM 2690 C CA . LYS A 1 350 ? -5.209 -16.125 23.507 1.00 88.12 350 LYS A CA 1
ATOM 2691 C C . LYS A 1 350 ? -6.240 -15.353 22.668 1.00 88.12 350 LYS A C 1
ATOM 2693 O O . LYS A 1 350 ? -7.225 -14.842 23.193 1.00 88.12 350 LYS A O 1
ATOM 2698 N N . GLY A 1 351 ? -6.007 -15.269 21.360 1.00 89.94 351 GLY A N 1
ATOM 2699 C CA . GLY A 1 351 ? -6.834 -14.485 20.433 1.00 89.94 351 GLY A CA 1
ATOM 2700 C C . GLY A 1 351 ? -6.225 -13.121 20.106 1.00 89.94 351 GLY A C 1
ATOM 2701 O O . GLY A 1 351 ? -5.231 -12.717 20.709 1.00 89.94 351 GLY A O 1
ATOM 2702 N N . GLN A 1 352 ? -6.800 -12.427 19.121 1.00 90.75 352 GLN A N 1
ATOM 2703 C CA . GLN A 1 352 ? -6.326 -11.103 18.694 1.00 90.75 352 GLN A CA 1
ATOM 2704 C C . GLN A 1 352 ? -6.515 -10.054 19.795 1.00 90.75 352 GLN A C 1
ATOM 2706 O O . GLN A 1 352 ? -5.642 -9.206 19.969 1.00 90.75 352 GLN A O 1
ATOM 2711 N N . ASP A 1 353 ? -7.601 -10.178 20.562 1.00 94.31 353 ASP A N 1
ATOM 2712 C CA . ASP A 1 353 ? -8.002 -9.245 21.616 1.00 94.31 353 ASP A CA 1
ATOM 2713 C C . ASP A 1 353 ? -7.756 -9.798 23.023 1.00 94.31 353 ASP A C 1
ATOM 2715 O O . ASP A 1 353 ? -8.161 -9.179 23.999 1.00 94.31 353 ASP A O 1
ATOM 2719 N N . CYS A 1 354 ? -7.088 -10.948 23.161 1.00 93.62 354 CYS A N 1
ATOM 2720 C CA . CYS A 1 354 ? -6.892 -11.635 24.446 1.00 93.62 354 CYS A CA 1
ATOM 2721 C C . CYS A 1 354 ? -8.201 -11.961 25.181 1.00 93.62 354 CYS A C 1
ATOM 2723 O O . CYS A 1 354 ? -8.244 -11.981 26.409 1.00 93.62 354 CYS A O 1
ATOM 2725 N N . ASP A 1 355 ? -9.273 -12.197 24.434 1.00 92.56 355 ASP A N 1
ATOM 2726 C CA . ASP A 1 355 ? -10.620 -12.500 24.912 1.00 92.56 355 ASP A CA 1
ATOM 2727 C C . ASP A 1 355 ? -10.864 -14.004 25.100 1.00 92.56 355 ASP A C 1
ATOM 2729 O O . ASP A 1 355 ? -11.752 -14.394 25.857 1.00 92.56 355 ASP A O 1
ATOM 2733 N N . VAL A 1 356 ? -10.052 -14.856 24.467 1.00 87.44 356 VAL A N 1
ATOM 2734 C CA . VAL A 1 356 ? -10.212 -16.312 24.507 1.00 87.44 356 VAL A CA 1
ATOM 2735 C C . VAL A 1 356 ? -9.322 -16.915 25.599 1.00 87.44 356 VAL A C 1
ATOM 2737 O O . VAL A 1 356 ? -8.103 -16.795 25.514 1.00 87.44 356 VAL A O 1
ATOM 2740 N N . PRO A 1 357 ? -9.859 -17.621 26.606 1.00 83.94 357 PRO A N 1
ATOM 2741 C CA . PRO A 1 357 ? -9.039 -18.374 27.556 1.00 83.94 357 PRO A CA 1
ATOM 2742 C C . PRO A 1 357 ? -8.251 -19.493 26.851 1.00 83.94 357 PRO A C 1
ATOM 2744 O O . PRO A 1 357 ? -8.754 -20.137 25.929 1.00 83.94 357 PRO A O 1
ATOM 2747 N N . ILE A 1 358 ? -7.010 -19.759 27.270 1.00 82.12 358 ILE A N 1
ATOM 2748 C CA . ILE A 1 358 ? -6.177 -20.822 26.669 1.00 82.12 358 ILE A CA 1
ATOM 2749 C C . ILE A 1 358 ? -6.807 -22.200 26.891 1.00 82.12 358 ILE A C 1
ATOM 2751 O O . ILE A 1 358 ? -6.819 -23.005 25.960 1.00 82.12 358 ILE A O 1
ATOM 2755 N N . HIS A 1 359 ? -7.355 -22.426 28.085 1.00 77.81 359 HIS A N 1
ATOM 2756 C CA . HIS A 1 359 ? -8.122 -23.608 28.452 1.00 77.81 359 HIS A CA 1
ATOM 2757 C C . HIS A 1 359 ? -9.293 -23.229 29.365 1.00 77.81 359 HIS A C 1
ATOM 2759 O O . HIS A 1 359 ? -9.260 -22.205 30.054 1.00 77.81 359 HIS A O 1
ATOM 2765 N N . ALA A 1 360 ? -10.311 -24.083 29.418 1.00 80.94 360 ALA A N 1
ATOM 2766 C CA . ALA A 1 360 ? -11.577 -23.772 30.079 1.00 80.94 360 ALA A CA 1
ATOM 2767 C C . ALA A 1 360 ? -11.469 -23.464 31.591 1.00 80.94 360 ALA A C 1
ATOM 2769 O O . ALA A 1 360 ? -12.218 -22.638 32.105 1.00 80.94 360 ALA A O 1
ATOM 2770 N N . CYS A 1 361 ? -10.492 -24.042 32.303 1.00 82.81 361 CYS A N 1
ATOM 2771 C CA . CYS A 1 361 ? -10.315 -23.778 33.738 1.00 82.81 361 CYS A CA 1
ATOM 2772 C C . CYS A 1 361 ? -9.730 -22.400 34.116 1.00 82.81 361 CYS A C 1
ATOM 2774 O O . CYS A 1 361 ? -9.822 -22.030 35.282 1.00 82.81 361 CYS A O 1
ATOM 2776 N N . ILE A 1 362 ? -9.150 -21.617 33.190 1.00 81.75 362 ILE A N 1
ATOM 2777 C CA . ILE A 1 362 ? -8.563 -20.297 33.531 1.00 81.75 362 ILE A CA 1
ATOM 2778 C C . ILE A 1 362 ? -9.627 -19.299 34.002 1.00 81.75 362 ILE A C 1
ATOM 2780 O O . ILE A 1 362 ? -9.351 -18.449 34.845 1.00 81.75 362 ILE A O 1
ATOM 2784 N N . SER A 1 363 ? -10.857 -19.418 33.503 1.00 79.88 363 SER A N 1
ATOM 2785 C CA . SER A 1 363 ? -11.964 -18.534 33.877 1.00 79.88 363 SER A CA 1
ATOM 2786 C C . SER A 1 363 ? -12.616 -18.890 35.221 1.00 79.88 363 SER A C 1
ATOM 2788 O O . SER A 1 363 ? -13.646 -18.306 35.547 1.00 79.88 363 SER A O 1
ATOM 2790 N N . ASN A 1 364 ? -12.044 -19.831 35.989 1.00 83.06 364 ASN A N 1
ATOM 2791 C CA . ASN A 1 364 ? -12.602 -20.367 37.239 1.00 83.06 364 ASN A CA 1
ATOM 2792 C C . ASN A 1 364 ? -14.107 -20.687 37.123 1.00 83.06 364 ASN A C 1
ATOM 2794 O O . ASN A 1 364 ? -14.935 -20.054 37.789 1.00 83.06 364 ASN A O 1
ATOM 2798 N N . PRO A 1 365 ? -14.485 -21.629 36.238 1.00 86.81 365 PRO A N 1
ATOM 2799 C CA . PRO A 1 365 ? -15.890 -21.928 35.992 1.00 86.81 365 PRO A CA 1
ATOM 2800 C C . PRO A 1 365 ? -16.582 -22.583 37.199 1.00 86.81 365 PRO A C 1
ATOM 2802 O O . PRO A 1 365 ? -17.759 -22.314 37.421 1.00 86.81 365 PRO A O 1
ATOM 2805 N N . CYS A 1 366 ? -15.857 -23.366 38.006 1.00 92.25 366 CYS A N 1
ATOM 2806 C CA . CYS A 1 366 ? -16.390 -24.022 39.202 1.00 92.25 366 CYS A CA 1
ATOM 2807 C C . CYS A 1 366 ? -16.653 -23.007 40.327 1.00 92.25 366 CYS A C 1
ATOM 2809 O O . CYS A 1 366 ? -15.759 -22.262 40.736 1.00 92.25 366 CYS A O 1
ATOM 2811 N N . LYS A 1 367 ? -17.890 -22.967 40.819 1.00 91.75 367 LYS A N 1
ATOM 2812 C CA . LYS A 1 367 ? -18.365 -22.113 41.913 1.00 91.75 367 LYS A CA 1
ATOM 2813 C C . LYS A 1 367 ? -18.175 -22.798 43.269 1.00 91.75 367 LYS A C 1
ATOM 2815 O O . LYS A 1 367 ? -17.725 -23.937 43.344 1.00 91.75 367 LYS A O 1
ATOM 2820 N N . ASN A 1 368 ? -18.452 -22.055 44.343 1.00 90.06 368 ASN A N 1
ATOM 2821 C CA . ASN A 1 368 ? -18.511 -22.557 45.722 1.00 90.06 368 ASN A CA 1
ATOM 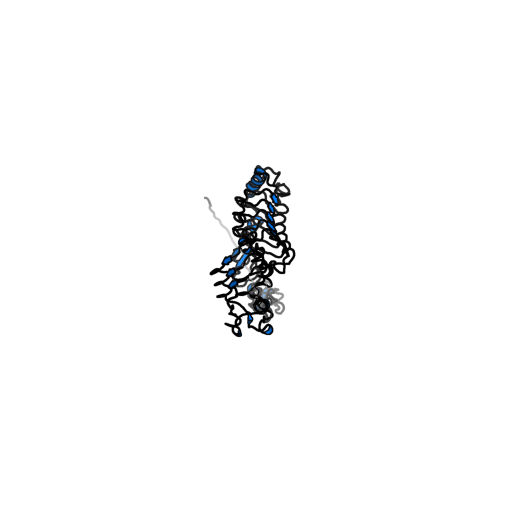2822 C C . ASN A 1 368 ? -17.280 -23.364 46.189 1.00 90.06 368 ASN A C 1
ATOM 2824 O O . ASN A 1 368 ? -17.387 -24.307 46.962 1.00 90.06 368 ASN A O 1
ATOM 2828 N N . GLY A 1 369 ? -16.085 -22.978 45.726 1.00 86.69 369 GLY A N 1
ATOM 2829 C CA . GLY A 1 369 ? -14.832 -23.643 46.101 1.00 86.69 369 GLY A CA 1
ATOM 2830 C C . GLY A 1 369 ? -14.539 -24.943 45.343 1.00 86.69 369 GLY A C 1
ATOM 2831 O O . GLY A 1 369 ? -13.598 -25.643 45.709 1.00 86.69 369 GLY A O 1
ATOM 2832 N N . GLY A 1 370 ? -15.297 -25.260 44.287 1.00 91.38 370 GLY A N 1
ATOM 2833 C CA . GLY A 1 370 ? -15.049 -26.425 43.439 1.00 91.38 370 GLY A CA 1
ATOM 2834 C C . GLY A 1 370 ? -13.707 -26.368 42.696 1.00 91.38 370 GLY A C 1
ATOM 2835 O O . GLY A 1 370 ? -13.232 -25.302 42.296 1.00 91.38 370 GLY A O 1
ATOM 2836 N N . THR A 1 371 ? -13.095 -27.535 42.482 1.00 91.56 371 THR A N 1
ATOM 2837 C CA . THR A 1 371 ? -11.815 -27.681 41.769 1.00 91.56 371 THR A CA 1
ATOM 2838 C C . THR A 1 371 ? -12.055 -28.004 40.296 1.00 91.56 371 THR A C 1
ATOM 2840 O O . THR A 1 371 ? -12.761 -28.955 39.970 1.00 91.56 371 THR A O 1
ATOM 2843 N N . CYS A 1 372 ? -11.455 -27.223 39.395 1.00 90.69 372 CYS A N 1
ATOM 2844 C CA . CYS A 1 372 ? -11.606 -27.408 37.951 1.00 90.69 372 CYS A CA 1
ATOM 2845 C C . CYS A 1 372 ? -10.568 -28.372 37.376 1.00 90.69 372 CYS A C 1
ATOM 2847 O O . CYS A 1 372 ? -9.368 -28.221 37.614 1.00 90.69 372 CYS A O 1
ATOM 2849 N N . HIS A 1 373 ? -11.026 -29.294 36.534 1.00 88.19 373 HIS A N 1
ATOM 2850 C CA . HIS A 1 373 ? -10.190 -30.225 35.789 1.00 88.19 373 HIS A CA 1
ATOM 2851 C C . HIS A 1 373 ? -10.499 -30.153 34.291 1.00 88.19 373 HIS A C 1
ATOM 2853 O O . HIS A 1 373 ? -11.648 -30.011 33.876 1.00 88.19 373 HIS A O 1
ATOM 2859 N N . LEU A 1 374 ? -9.465 -30.268 33.459 1.00 84.75 374 LEU A N 1
ATOM 2860 C CA . LEU A 1 374 ? -9.615 -30.347 32.004 1.00 84.75 374 LEU A CA 1
ATOM 2861 C C . LEU A 1 374 ? -9.977 -31.781 31.597 1.00 84.75 374 LEU A C 1
ATOM 2863 O O . LEU A 1 374 ? -9.447 -32.733 32.174 1.00 84.75 374 LEU A O 1
ATOM 2867 N N . LYS A 1 375 ? -10.861 -31.951 30.606 1.00 81.50 375 LYS A N 1
ATOM 2868 C CA . LYS A 1 375 ? -11.109 -33.274 30.009 1.00 81.50 375 LYS A CA 1
ATOM 2869 C C . LYS A 1 375 ? -9.992 -33.611 29.019 1.00 81.50 375 LYS A C 1
ATOM 2871 O O . LYS A 1 375 ? -9.618 -32.786 28.186 1.00 81.50 375 LYS A O 1
ATOM 2876 N N . GLU A 1 376 ? -9.450 -34.825 29.104 1.00 75.44 376 GLU A N 1
ATOM 2877 C CA . GLU A 1 376 ? -8.403 -35.277 28.181 1.00 75.44 376 GLU A CA 1
ATOM 2878 C C . GLU A 1 376 ? -8.934 -35.327 26.740 1.00 75.44 376 GLU A C 1
ATOM 2880 O O . GLU A 1 376 ? -9.937 -35.978 26.459 1.00 75.44 376 GLU A O 1
ATOM 2885 N N . GLY A 1 377 ? -8.246 -34.636 25.825 1.00 66.56 377 GLY A N 1
ATOM 2886 C CA . GLY A 1 377 ? -8.557 -34.626 24.390 1.00 66.56 377 GLY A CA 1
ATOM 2887 C C . GLY A 1 377 ? -9.235 -33.357 23.858 1.00 66.56 377 GLY A C 1
ATOM 2888 O O . GLY A 1 377 ? -9.256 -33.179 22.643 1.00 66.56 377 GLY A O 1
ATOM 2889 N N . GLU A 1 378 ? -9.715 -32.446 24.716 1.00 66.38 378 GLU A N 1
ATOM 2890 C CA . GLU A 1 378 ? -10.380 -31.199 24.293 1.00 66.38 378 GLU A CA 1
ATOM 2891 C C . GLU A 1 378 ? -9.967 -29.992 25.162 1.00 66.38 378 GLU A C 1
ATOM 2893 O O . GLU A 1 378 ? -10.394 -29.858 26.305 1.00 66.38 378 GLU A O 1
ATOM 2898 N N . GLU A 1 379 ? -9.189 -29.047 24.608 1.00 64.44 379 GLU A N 1
ATOM 2899 C CA . GLU A 1 379 ? -8.709 -27.839 25.326 1.00 64.44 379 GLU A CA 1
ATOM 2900 C C . GLU A 1 379 ? -9.837 -26.919 25.846 1.00 64.44 379 GLU A C 1
ATOM 2902 O O . GLU A 1 379 ? -9.623 -26.087 26.732 1.00 64.44 379 GLU A O 1
ATOM 2907 N N . SER A 1 380 ? -11.041 -27.050 25.287 1.00 67.00 380 SER A N 1
ATOM 2908 C CA . SER A 1 380 ? -12.221 -26.234 25.607 1.00 67.00 380 SER A CA 1
ATOM 2909 C C . SER A 1 380 ? -13.197 -26.910 26.579 1.00 67.00 380 SER A C 1
ATOM 2911 O O . SER A 1 380 ? -14.188 -26.288 26.953 1.00 67.00 380 SER A O 1
ATOM 2913 N N . SER A 1 381 ? -12.916 -28.139 27.024 1.00 78.38 381 SER A N 1
ATOM 2914 C CA . SER A 1 381 ? -13.828 -28.941 27.844 1.00 78.38 381 SER A CA 1
ATOM 2915 C C . SER A 1 381 ? -13.297 -29.108 29.272 1.00 78.38 381 SER A C 1
ATOM 2917 O O . SER A 1 381 ? -12.131 -29.454 29.484 1.00 78.38 381 SER A O 1
ATOM 2919 N N . PHE A 1 382 ? -14.145 -28.851 30.269 1.00 87.12 382 PHE A N 1
ATOM 2920 C CA . PHE A 1 382 ? -13.809 -28.964 31.691 1.00 87.12 382 PHE A CA 1
ATOM 2921 C C . PHE A 1 382 ? -14.851 -29.785 32.452 1.00 87.12 382 PHE A C 1
ATOM 2923 O O . PHE A 1 382 ? -15.925 -30.095 31.935 1.00 87.12 382 PHE A O 1
ATOM 2930 N N . TRP A 1 383 ? -14.512 -30.154 33.682 1.00 89.31 383 TRP A N 1
ATOM 2931 C CA . TRP A 1 383 ? -15.441 -30.674 34.676 1.00 89.31 383 TRP A CA 1
ATOM 2932 C C . TRP A 1 383 ? -15.016 -30.205 36.071 1.00 89.31 383 TRP A C 1
ATOM 2934 O O . TRP A 1 383 ? -13.841 -29.901 36.301 1.00 89.31 383 TRP A O 1
ATOM 2944 N N . CYS A 1 384 ? -15.975 -30.111 36.984 1.00 92.88 384 CYS A N 1
ATOM 2945 C CA . CYS A 1 384 ? -15.751 -29.625 38.339 1.00 92.88 384 CYS A CA 1
ATOM 2946 C C . CYS A 1 384 ? -15.859 -30.760 39.357 1.00 92.88 384 CYS A C 1
ATOM 2948 O O . CYS A 1 384 ? -16.777 -31.574 39.293 1.00 92.88 384 CYS A O 1
ATOM 2950 N N . VAL A 1 385 ? -14.931 -30.790 40.314 1.00 93.69 385 VAL A N 1
ATOM 2951 C CA . VAL A 1 385 ? -15.090 -31.524 41.575 1.00 93.69 385 VAL A CA 1
ATOM 2952 C C . VAL A 1 385 ? -15.669 -30.547 42.585 1.00 93.69 385 VAL A C 1
ATOM 2954 O O . VAL A 1 385 ? -15.005 -29.568 42.935 1.00 93.69 385 VAL A O 1
ATOM 2957 N N . CYS A 1 386 ? -16.896 -30.789 43.033 1.00 93.25 386 CYS A N 1
ATOM 2958 C CA . CYS A 1 386 ? -17.560 -29.915 43.992 1.00 93.25 386 CYS A CA 1
ATOM 2959 C C . CYS A 1 386 ? -17.051 -30.136 45.412 1.00 93.25 386 CYS A C 1
ATOM 2961 O O . CYS A 1 386 ? -16.637 -31.237 45.773 1.00 93.25 386 CYS A O 1
ATOM 2963 N N . ALA A 1 387 ? -17.032 -29.052 46.188 1.00 91.62 387 ALA A N 1
ATOM 2964 C CA . ALA A 1 387 ? -16.824 -29.132 47.625 1.00 91.62 387 ALA A CA 1
ATOM 2965 C C . ALA A 1 387 ? -18.047 -29.791 48.281 1.00 91.62 387 ALA A C 1
ATOM 2967 O O . ALA A 1 387 ? -19.146 -29.731 47.725 1.00 91.62 387 ALA A O 1
ATOM 2968 N N . ASP A 1 388 ? -17.849 -30.405 49.448 1.00 90.38 388 ASP A N 1
ATOM 2969 C CA . ASP A 1 388 ? -18.925 -31.084 50.174 1.00 90.38 388 ASP A CA 1
ATOM 2970 C C . ASP A 1 388 ? -20.126 -30.140 50.382 1.00 90.38 388 ASP A C 1
ATOM 2972 O O . ASP A 1 388 ? -19.947 -28.976 50.755 1.00 90.38 388 ASP A O 1
ATOM 2976 N N . GLY A 1 389 ? -21.339 -30.638 50.124 1.00 87.69 389 GLY A N 1
ATOM 2977 C CA . GLY A 1 389 ? -22.587 -29.862 50.166 1.00 87.69 389 GLY A CA 1
ATOM 2978 C C . GLY A 1 389 ? -22.982 -29.170 48.855 1.00 87.69 389 GLY A C 1
ATOM 2979 O O . GLY A 1 389 ? -24.048 -28.573 48.800 1.00 87.69 389 GLY A O 1
ATOM 2980 N N . PHE A 1 390 ? -22.180 -29.249 47.785 1.00 93.88 390 PHE A N 1
ATOM 2981 C CA . PHE A 1 390 ? -22.529 -28.667 46.480 1.00 93.88 390 PHE A CA 1
ATOM 2982 C C . PHE A 1 390 ? -22.599 -29.704 45.355 1.00 93.88 390 PHE A C 1
ATOM 2984 O O . PHE A 1 390 ? -21.811 -30.648 45.302 1.00 93.88 390 PHE A O 1
ATOM 2991 N N . GLU A 1 391 ? -23.489 -29.466 44.395 1.00 91.19 391 GLU A N 1
ATOM 2992 C CA . GLU A 1 391 ? -23.653 -30.257 43.176 1.00 91.19 391 GLU A CA 1
ATOM 2993 C C . GLU A 1 391 ? -23.894 -29.378 41.929 1.00 91.19 391 GLU A C 1
ATOM 2995 O O . GLU A 1 391 ? -23.906 -28.145 41.991 1.00 91.19 391 GLU A O 1
ATOM 3000 N N . GLY A 1 392 ? -24.043 -30.017 40.766 1.00 90.19 392 GLY A N 1
ATOM 3001 C CA . GLY A 1 392 ? -24.163 -29.357 39.459 1.00 90.19 392 GLY A CA 1
ATOM 3002 C C . GLY A 1 392 ? -22.874 -29.405 38.632 1.00 90.19 392 GLY A C 1
ATOM 3003 O O . GLY A 1 392 ? -21.807 -29.777 39.121 1.00 90.19 392 GLY A O 1
ATOM 3004 N N . GLU A 1 393 ? -22.956 -29.042 37.348 1.00 88.31 393 GLU A N 1
ATOM 3005 C CA . GLU A 1 393 ? -21.799 -29.110 36.434 1.00 88.31 393 GLU A CA 1
ATOM 3006 C C . GLU A 1 393 ? -20.701 -28.098 36.794 1.00 88.31 393 GLU A C 1
ATOM 3008 O O . GLU A 1 393 ? -19.518 -28.341 36.541 1.00 88.31 393 GLU A O 1
ATOM 3013 N N . ALA A 1 394 ? -21.089 -26.975 37.399 1.00 90.75 394 ALA A N 1
ATOM 3014 C CA . ALA A 1 394 ? -20.208 -25.922 37.874 1.00 90.75 394 ALA A CA 1
ATOM 3015 C C . ALA A 1 394 ? -20.273 -25.751 39.403 1.00 90.75 394 ALA A C 1
ATOM 3017 O O . ALA A 1 394 ? -19.794 -24.734 39.905 1.00 90.75 394 ALA A O 1
ATOM 3018 N N . CYS A 1 395 ? -20.804 -26.727 40.149 1.00 93.50 395 CYS A N 1
ATOM 3019 C CA . CYS A 1 395 ? -20.981 -26.666 41.607 1.00 93.50 395 CYS A CA 1
ATOM 3020 C C . CYS A 1 395 ? -21.856 -25.491 42.071 1.00 93.50 395 CYS A C 1
ATOM 3022 O O . CYS A 1 395 ? -21.585 -24.848 43.088 1.00 93.50 395 CYS A O 1
ATOM 3024 N N . GLU A 1 396 ? -22.857 -25.146 41.266 1.00 93.94 396 GLU A N 1
ATOM 3025 C CA . GLU A 1 396 ? -23.748 -24.008 41.461 1.00 93.94 396 GLU A CA 1
ATOM 3026 C C . GLU A 1 396 ? -24.922 -24.288 42.404 1.00 93.94 396 GLU A C 1
ATOM 3028 O O . GLU A 1 396 ? -25.533 -23.338 42.895 1.00 93.94 396 GLU A O 1
ATOM 3033 N N . VAL A 1 397 ? -25.227 -25.560 42.662 1.00 92.19 397 VAL A N 1
ATOM 3034 C CA . VAL A 1 397 ? -26.374 -25.991 43.467 1.00 92.19 397 VAL A CA 1
ATOM 3035 C C . VAL A 1 397 ? -25.893 -26.367 44.866 1.00 92.19 397 VAL A C 1
ATOM 3037 O O . VAL A 1 397 ? -24.945 -27.135 44.993 1.00 92.19 397 VAL A O 1
ATOM 3040 N N . ASN A 1 398 ? -26.521 -25.817 45.909 1.00 89.38 398 ASN A N 1
ATOM 3041 C CA . ASN A 1 398 ? -26.378 -26.326 47.276 1.00 89.38 398 ASN A CA 1
ATOM 3042 C C . ASN A 1 398 ? -27.278 -27.557 47.408 1.00 89.38 398 ASN A C 1
ATOM 3044 O O . ASN A 1 398 ? -28.456 -27.464 47.063 1.00 89.38 398 ASN A O 1
ATOM 3048 N N . VAL A 1 399 ? -26.719 -28.686 47.833 1.00 89.69 399 VAL A N 1
ATOM 3049 C CA . VAL A 1 399 ? -27.477 -29.921 48.059 1.00 89.69 399 VAL A CA 1
ATOM 3050 C C . VAL A 1 399 ? -28.396 -29.691 49.252 1.00 89.69 399 VAL A C 1
ATOM 3052 O O . VAL A 1 399 ? -27.923 -29.227 50.281 1.00 89.69 399 VAL A O 1
ATOM 3055 N N . ASP A 1 400 ? -29.685 -30.000 49.102 1.00 87.25 400 ASP A N 1
ATOM 3056 C CA . ASP A 1 400 ? -30.655 -29.826 50.183 1.00 87.25 400 ASP A CA 1
ATOM 3057 C C . ASP A 1 400 ? -30.473 -30.928 51.232 1.00 87.25 400 ASP A C 1
ATOM 3059 O O . ASP A 1 400 ? -30.911 -32.069 51.061 1.00 87.25 400 ASP A O 1
ATOM 3063 N N . ASP A 1 401 ? -29.813 -30.586 52.336 1.00 86.56 401 ASP A N 1
ATOM 3064 C CA . ASP A 1 401 ? -29.566 -31.516 53.435 1.00 86.56 401 ASP A CA 1
ATOM 3065 C C . ASP A 1 401 ? -30.866 -31.889 54.186 1.00 86.56 401 ASP A C 1
ATOM 3067 O O . ASP A 1 401 ? -30.858 -32.816 54.999 1.00 86.56 401 ASP A O 1
ATOM 3071 N N . CYS A 1 402 ? -31.990 -31.204 53.934 1.00 86.19 402 CYS A N 1
ATOM 3072 C CA . CYS A 1 402 ? -33.283 -31.479 54.564 1.00 86.19 402 CYS A CA 1
ATOM 3073 C C . CYS A 1 402 ? -34.095 -32.592 53.887 1.00 86.19 402 CYS A C 1
ATOM 3075 O O . CYS A 1 402 ? -35.021 -33.100 54.518 1.00 86.19 402 CYS A O 1
ATOM 3077 N N . ASP A 1 403 ? -33.769 -32.998 52.655 1.00 83.44 403 ASP A N 1
ATOM 3078 C CA . ASP A 1 403 ? -34.522 -34.042 51.935 1.00 83.44 403 ASP A CA 1
ATOM 3079 C C . ASP A 1 403 ? -34.436 -35.416 52.630 1.00 83.44 403 ASP A C 1
ATOM 3081 O O . ASP A 1 403 ? -35.407 -36.175 52.643 1.00 83.44 403 ASP A O 1
ATOM 3085 N N . ASP A 1 404 ? -33.292 -35.714 53.256 1.00 77.25 404 ASP A N 1
ATOM 3086 C CA . ASP A 1 404 ? -33.048 -36.960 53.998 1.00 77.25 404 ASP A CA 1
ATOM 3087 C C . ASP A 1 404 ? -33.112 -36.783 55.530 1.00 77.25 404 ASP A C 1
ATOM 3089 O O . ASP A 1 404 ? -33.035 -37.767 56.274 1.00 77.25 404 ASP A O 1
ATOM 3093 N N . ASN A 1 405 ? -33.238 -35.546 56.028 1.00 71.62 405 ASN A N 1
ATOM 3094 C CA . ASN A 1 405 ? -33.185 -35.238 57.457 1.00 71.62 405 ASN A CA 1
ATOM 3095 C C . ASN A 1 405 ? -34.471 -34.568 57.950 1.00 71.62 405 ASN A C 1
ATOM 3097 O O . ASN A 1 405 ? -34.649 -33.351 57.890 1.00 71.62 405 ASN A O 1
ATOM 3101 N N . ASP A 1 406 ? -35.342 -35.384 58.540 1.00 76.06 406 ASP A N 1
ATOM 3102 C CA . ASP A 1 406 ? -36.578 -34.914 59.151 1.00 76.06 406 ASP A CA 1
ATOM 3103 C C . ASP A 1 406 ? -36.331 -34.294 60.531 1.00 76.06 406 ASP A C 1
ATOM 3105 O O . ASP A 1 406 ? -35.881 -34.946 61.479 1.00 76.06 406 ASP A O 1
ATOM 3109 N N . CYS A 1 407 ? -36.713 -33.030 60.681 1.00 80.88 407 CYS A N 1
ATOM 3110 C CA . CYS A 1 407 ? -36.741 -32.375 61.979 1.00 80.88 407 CYS A CA 1
ATOM 3111 C C . CYS A 1 407 ? -37.973 -32.812 62.797 1.00 80.88 407 CYS A C 1
ATOM 3113 O O . CYS A 1 407 ? -39.116 -32.754 62.334 1.00 80.88 407 CYS A O 1
ATOM 3115 N N . GLU A 1 408 ? -37.768 -33.230 64.049 1.00 80.31 408 GLU A N 1
ATOM 3116 C CA . GLU A 1 408 ? -38.849 -33.756 64.890 1.00 80.31 408 GLU A CA 1
ATOM 3117 C C . GLU A 1 408 ? -39.806 -32.652 65.391 1.00 80.31 408 GLU A C 1
ATOM 3119 O O . GLU A 1 408 ? -39.522 -31.454 65.340 1.00 80.31 408 GLU A O 1
ATOM 3124 N N . ASN A 1 409 ? -40.963 -33.044 65.937 1.00 72.81 409 ASN A N 1
ATOM 3125 C CA . ASN A 1 409 ? -41.895 -32.145 66.641 1.00 72.81 409 ASN A CA 1
ATOM 3126 C C . ASN A 1 409 ? -42.398 -30.945 65.815 1.00 72.81 409 ASN A C 1
ATOM 3128 O O . ASN A 1 409 ? -42.578 -29.847 66.347 1.00 72.81 409 ASN A O 1
ATOM 3132 N N . ASN A 1 410 ? -42.681 -31.164 64.526 1.00 72.88 410 ASN A N 1
ATOM 3133 C CA . ASN A 1 410 ? -43.252 -30.149 63.633 1.00 72.88 410 ASN A CA 1
ATOM 3134 C C . ASN A 1 410 ? -42.338 -28.914 63.459 1.00 72.88 410 ASN A C 1
ATOM 3136 O O . ASN A 1 410 ? -42.821 -27.804 63.223 1.00 72.88 410 ASN A O 1
ATOM 3140 N N . SER A 1 411 ? -41.027 -29.096 63.642 1.00 79.38 411 SER A N 1
ATOM 3141 C CA . SER A 1 411 ? -40.023 -28.053 63.443 1.00 79.38 411 SER A CA 1
ATOM 3142 C C . SER A 1 411 ? -39.657 -27.913 61.965 1.00 79.38 411 SER A C 1
ATOM 3144 O O . SER A 1 411 ? -39.864 -28.820 61.164 1.00 79.38 411 SER A O 1
ATOM 3146 N N . THR A 1 412 ? -39.190 -26.727 61.577 1.00 84.88 412 THR A N 1
ATOM 3147 C CA . THR A 1 412 ? -38.854 -26.432 60.178 1.00 84.88 412 THR A CA 1
ATOM 3148 C C . THR A 1 412 ? -37.385 -26.750 59.945 1.00 84.88 412 THR A C 1
ATOM 3150 O O . THR A 1 412 ? -36.532 -26.180 60.625 1.00 84.88 412 THR A O 1
ATOM 3153 N N . CYS A 1 413 ? -37.091 -27.648 59.006 1.00 86.44 413 CYS A N 1
ATOM 3154 C CA . CYS A 1 413 ? -35.720 -27.872 58.567 1.00 86.44 413 CYS A CA 1
ATOM 3155 C C . CYS A 1 413 ? -35.237 -26.672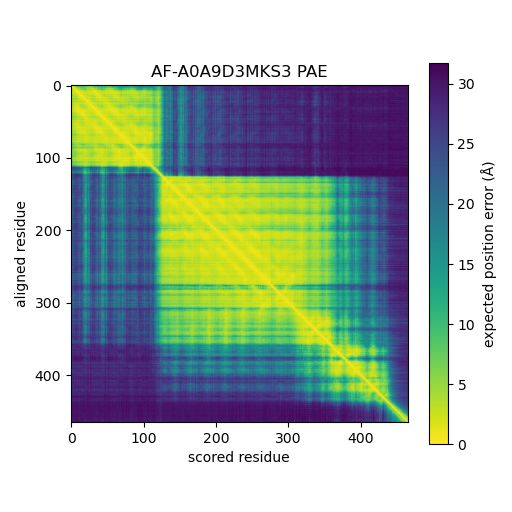 57.748 1.00 86.44 413 CYS A C 1
ATOM 3157 O O . CYS A 1 413 ? -35.970 -26.142 56.911 1.00 86.44 413 CYS A O 1
ATOM 3159 N N . VAL A 1 414 ? -34.029 -26.210 58.048 1.00 87.62 414 VAL A N 1
ATOM 3160 C CA . VAL A 1 414 ? -33.346 -25.130 57.346 1.00 87.62 414 VAL A CA 1
ATOM 3161 C C . VAL A 1 414 ? -32.058 -25.702 56.780 1.00 87.62 414 VAL A C 1
ATOM 3163 O O . VAL A 1 414 ? -31.159 -26.075 57.540 1.00 87.62 414 VAL A O 1
ATOM 3166 N N . ASP A 1 415 ? -32.006 -25.746 55.454 1.00 84.00 415 ASP A N 1
ATOM 3167 C CA . ASP A 1 415 ? -30.855 -26.173 54.670 1.00 84.00 415 ASP A CA 1
ATOM 3168 C C . ASP A 1 415 ? -29.615 -25.304 54.957 1.00 84.00 415 ASP A C 1
ATOM 3170 O O . ASP A 1 415 ? -29.710 -24.093 55.208 1.00 84.00 415 ASP A O 1
ATOM 3174 N N . GLY A 1 416 ? -28.447 -25.934 54.950 1.00 83.56 416 GLY A N 1
ATOM 3175 C CA . GLY A 1 416 ? -27.145 -25.319 55.185 1.00 83.56 416 GLY A CA 1
ATOM 3176 C C . GLY A 1 416 ? -26.114 -25.861 54.199 1.00 83.56 416 GLY A C 1
ATOM 3177 O O . GLY A 1 416 ? -26.463 -26.426 53.179 1.00 83.56 416 GLY A O 1
ATOM 3178 N N . ILE A 1 417 ? -24.821 -25.629 54.440 1.00 86.06 417 ILE A N 1
ATOM 3179 C CA . ILE A 1 417 ? -23.768 -26.150 53.550 1.00 86.06 417 ILE A CA 1
ATOM 3180 C C . ILE A 1 417 ? -23.249 -27.454 54.148 1.00 86.06 417 ILE A C 1
ATOM 3182 O O . ILE A 1 417 ? -22.529 -27.402 55.154 1.00 86.06 417 ILE A O 1
ATOM 3186 N N . ASN A 1 418 ? -23.592 -28.587 53.524 1.00 85.25 418 ASN A N 1
ATOM 3187 C CA . ASN A 1 418 ? -23.235 -29.935 53.987 1.00 85.25 418 ASN A CA 1
ATOM 3188 C C . ASN A 1 418 ? -23.688 -30.200 55.436 1.00 85.25 418 ASN A C 1
ATOM 3190 O O . ASN A 1 418 ? -22.981 -30.839 56.225 1.00 85.25 418 ASN A O 1
ATOM 3194 N N . ASN A 1 419 ? -24.790 -29.568 55.830 1.00 85.50 419 ASN A N 1
ATOM 3195 C CA . ASN A 1 419 ? -25.382 -29.643 57.152 1.00 85.50 419 ASN A CA 1
ATOM 3196 C C . ASN A 1 419 ? -26.771 -29.002 57.137 1.00 85.50 419 ASN A C 1
ATOM 3198 O O . ASN A 1 419 ? -26.975 -27.986 56.485 1.00 85.50 419 ASN A O 1
ATOM 3202 N N . TYR A 1 420 ? -27.669 -29.477 57.992 1.00 86.06 420 TYR A N 1
ATOM 3203 C CA . TYR A 1 420 ? -28.989 -28.889 58.198 1.00 86.06 420 TYR A CA 1
ATOM 3204 C C . TYR A 1 420 ? -29.130 -28.329 59.618 1.00 86.06 420 TYR A C 1
ATOM 3206 O O . TYR A 1 420 ? -28.403 -28.688 60.549 1.00 86.06 420 TYR A O 1
ATOM 3214 N N . THR A 1 421 ? -30.093 -27.431 59.813 1.00 85.31 421 THR A N 1
ATOM 3215 C CA . THR A 1 421 ? -30.475 -26.950 61.146 1.00 85.31 421 THR A CA 1
ATOM 3216 C C . THR A 1 421 ? -31.982 -27.006 61.339 1.00 85.31 421 THR A C 1
ATOM 3218 O O . THR A 1 421 ? -32.749 -26.544 60.504 1.00 85.31 421 THR A O 1
ATOM 3221 N N . CYS A 1 422 ? -32.430 -27.539 62.475 1.00 84.94 422 CYS A N 1
ATOM 3222 C CA . CYS A 1 422 ? -33.853 -27.588 62.800 1.00 84.94 422 CYS A CA 1
ATOM 3223 C C . CYS A 1 422 ? -34.283 -26.336 63.566 1.00 84.94 422 CYS A C 1
ATOM 3225 O O . CYS A 1 422 ? -33.947 -26.146 64.742 1.00 84.94 422 CYS A O 1
ATOM 3227 N N . GLN A 1 423 ? -35.085 -25.490 62.925 1.00 84.62 423 GLN A N 1
ATOM 3228 C CA . GLN A 1 423 ? -35.709 -24.354 63.582 1.00 84.62 423 GLN A CA 1
ATOM 3229 C C . GLN A 1 423 ? -36.887 -24.836 64.436 1.00 84.62 423 GLN A C 1
ATOM 3231 O O . GLN A 1 423 ? -37.987 -25.114 63.955 1.00 84.62 423 GLN A O 1
ATOM 3236 N N . CYS A 1 424 ? -36.625 -24.951 65.737 1.00 76.69 424 CYS A N 1
ATOM 3237 C CA . CYS A 1 424 ? -37.568 -25.477 66.715 1.00 76.69 424 CYS A CA 1
ATOM 3238 C C . CYS A 1 424 ? -38.792 -24.558 66.896 1.00 76.69 424 CYS A C 1
ATOM 3240 O O . CYS A 1 424 ? -38.671 -23.331 66.904 1.00 76.69 424 CYS A O 1
ATOM 3242 N N . ALA A 1 425 ? -39.963 -25.152 67.145 1.00 73.75 425 ALA A N 1
ATOM 3243 C CA . ALA A 1 425 ? -41.113 -24.426 67.683 1.00 73.75 425 ALA A CA 1
ATOM 3244 C C . ALA A 1 425 ? -40.808 -23.901 69.111 1.00 73.75 425 ALA A C 1
ATOM 3246 O O . ALA A 1 425 ? -39.949 -24.471 69.785 1.00 73.75 425 ALA A O 1
ATOM 3247 N N . PRO A 1 426 ? -41.512 -22.866 69.622 1.00 74.94 426 PRO A N 1
ATOM 3248 C CA . PRO A 1 426 ? -41.187 -22.199 70.899 1.00 74.94 426 PRO A CA 1
ATOM 3249 C C . PRO A 1 426 ? -41.084 -23.124 72.127 1.00 74.94 426 PRO A C 1
ATOM 3251 O O . PRO A 1 426 ? -40.467 -22.773 73.132 1.00 74.94 426 PRO A O 1
ATOM 3254 N N . GLU A 1 427 ? -41.696 -24.304 72.041 1.00 70.12 427 GLU A N 1
ATOM 3255 C CA . GLU A 1 427 ? -41.801 -25.307 73.102 1.00 70.12 427 GLU A CA 1
ATOM 3256 C C . GLU A 1 427 ? -40.713 -26.404 73.008 1.00 70.12 427 GLU A C 1
ATOM 3258 O O . GLU A 1 427 ? -40.765 -27.376 73.758 1.00 70.12 427 GLU A O 1
ATOM 3263 N N . TYR A 1 428 ? -39.735 -26.295 72.094 1.00 68.88 428 TYR A N 1
ATOM 3264 C CA . TYR A 1 428 ? -38.726 -27.334 71.832 1.00 68.88 428 TYR A CA 1
ATOM 3265 C C . TYR A 1 428 ? -37.311 -26.760 71.614 1.00 68.88 428 TYR A C 1
ATOM 3267 O O . TYR A 1 428 ? -37.145 -25.626 71.175 1.00 68.88 428 TYR A O 1
ATOM 3275 N N . THR A 1 429 ? -36.272 -27.534 71.949 1.00 67.50 429 THR A N 1
ATOM 3276 C CA . THR A 1 429 ? -34.835 -27.193 71.832 1.00 67.50 429 THR A CA 1
ATOM 3277 C C . THR A 1 429 ? -33.978 -28.439 71.528 1.00 67.50 429 THR A C 1
ATOM 3279 O O . THR A 1 429 ? -34.408 -29.567 71.770 1.00 67.50 429 THR A O 1
ATOM 3282 N N . GLY A 1 430 ? -32.742 -28.261 71.038 1.00 65.88 430 GLY A N 1
ATOM 3283 C CA . GLY A 1 430 ? -31.764 -29.341 70.771 1.00 65.88 430 GLY A CA 1
ATOM 3284 C C . GLY A 1 430 ? -31.489 -29.599 69.278 1.00 65.88 430 GLY A C 1
ATOM 3285 O O . GLY A 1 430 ? -32.182 -29.040 68.439 1.00 65.88 430 GLY A O 1
ATOM 3286 N N . GLU A 1 431 ? -30.497 -30.450 68.961 1.00 64.31 431 GLU A N 1
ATOM 3287 C CA . GLU A 1 431 ? -29.939 -30.697 67.601 1.00 64.31 431 GLU A CA 1
ATOM 3288 C C . GLU A 1 431 ? -30.938 -31.207 66.540 1.00 64.31 431 GLU A C 1
ATOM 3290 O O . GLU A 1 431 ? -30.644 -31.126 65.358 1.00 64.31 431 GLU A O 1
ATOM 3295 N N . ALA A 1 432 ? -32.141 -31.636 66.933 1.00 66.69 432 ALA A N 1
ATOM 3296 C CA . ALA A 1 432 ? -33.236 -32.006 66.023 1.00 66.69 432 ALA A CA 1
ATOM 3297 C C . ALA A 1 432 ? -34.619 -31.575 66.556 1.00 66.69 432 ALA A C 1
ATOM 3299 O O . ALA A 1 432 ? -35.627 -32.222 66.298 1.00 66.69 432 ALA A O 1
ATOM 3300 N N . ALA A 1 433 ? -34.667 -30.540 67.407 1.00 69.94 433 ALA A N 1
ATOM 3301 C CA . ALA A 1 433 ? -35.867 -30.160 68.171 1.00 69.94 433 ALA A CA 1
ATOM 3302 C C . ALA A 1 433 ? -36.439 -31.269 69.089 1.00 69.94 433 ALA A C 1
ATOM 3304 O O . ALA A 1 433 ? -37.607 -31.230 69.480 1.00 69.94 433 ALA A O 1
ATOM 3305 N N . ALA A 1 434 ? -35.616 -32.245 69.487 1.00 62.59 434 ALA A N 1
ATOM 3306 C CA . ALA A 1 434 ? -36.044 -33.423 70.247 1.00 62.59 434 ALA A CA 1
ATOM 3307 C C . ALA A 1 434 ? -36.395 -33.157 71.730 1.00 62.59 434 ALA A C 1
ATOM 3309 O O . ALA A 1 434 ? -37.010 -34.002 72.382 1.00 62.59 434 ALA A O 1
ATOM 3310 N N . ARG A 1 435 ? -35.995 -32.018 72.323 1.00 62.53 435 ARG A N 1
ATOM 3311 C CA . ARG A 1 435 ? -36.221 -31.741 73.757 1.00 62.53 435 ARG A CA 1
ATOM 3312 C C . ARG A 1 435 ? -37.312 -30.704 73.962 1.00 62.53 435 ARG A C 1
ATOM 3314 O O . ARG A 1 435 ? -37.125 -29.544 73.614 1.00 62.53 435 ARG A O 1
ATOM 3321 N N . GLN A 1 436 ? -38.399 -31.088 74.622 1.00 59.50 436 GLN A N 1
ATOM 3322 C CA . GLN A 1 436 ? -39.437 -30.150 75.046 1.00 59.50 436 GLN A CA 1
ATOM 3323 C C . GLN A 1 436 ? -38.875 -29.171 76.092 1.00 59.50 436 GLN A C 1
ATOM 3325 O O . GLN A 1 436 ? -38.258 -29.588 77.081 1.00 59.50 436 GLN A O 1
ATOM 3330 N N . THR A 1 437 ? -39.057 -27.867 75.885 1.00 62.09 437 THR A N 1
ATOM 3331 C CA . THR A 1 437 ? -38.707 -26.857 76.881 1.00 62.09 437 THR A CA 1
ATOM 3332 C C . THR A 1 437 ? -39.660 -27.018 78.055 1.00 62.09 437 THR A C 1
ATOM 3334 O O . THR A 1 437 ? -40.863 -26.797 77.967 1.00 62.09 437 THR A O 1
ATOM 3337 N N . THR A 1 438 ? -39.130 -27.471 79.190 1.00 58.03 438 THR A N 1
ATOM 3338 C CA . THR A 1 438 ? -39.922 -27.508 80.419 1.00 58.03 438 THR A CA 1
ATOM 3339 C C . THR A 1 438 ? -40.164 -26.064 80.861 1.00 58.03 438 THR A C 1
ATOM 3341 O O . THR A 1 438 ? -39.196 -25.324 81.059 1.00 58.03 438 THR A O 1
ATOM 3344 N N . PRO A 1 439 ? -41.424 -25.618 81.011 1.00 52.47 439 PRO A N 1
ATOM 3345 C CA . PRO A 1 439 ? -41.675 -24.275 81.499 1.00 52.47 439 PRO A CA 1
ATOM 3346 C C . PRO A 1 439 ? -41.131 -24.162 82.931 1.00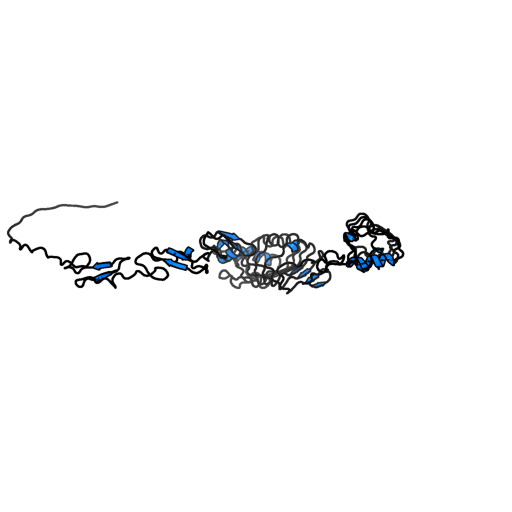 52.47 439 PRO A C 1
ATOM 3348 O O . PRO A 1 439 ? -41.329 -25.082 83.737 1.00 52.47 439 PRO A O 1
ATOM 3351 N N . PRO A 1 440 ? -40.450 -23.060 83.297 1.00 47.69 440 PRO A N 1
ATOM 3352 C CA . PRO A 1 440 ? -40.086 -22.832 84.685 1.00 47.69 440 PRO A CA 1
ATOM 3353 C C . PRO A 1 440 ? -41.366 -22.835 85.528 1.00 47.69 440 PRO A C 1
ATOM 3355 O O . PRO A 1 440 ? -42.330 -22.132 85.222 1.00 47.69 440 PRO A O 1
ATOM 3358 N N . ARG A 1 441 ? -41.381 -23.661 86.583 1.00 44.06 441 ARG A N 1
ATOM 3359 C CA . ARG A 1 441 ? -42.468 -23.728 87.572 1.00 44.06 441 ARG A CA 1
ATOM 3360 C C . ARG A 1 441 ? -42.863 -22.308 87.983 1.00 44.06 441 ARG A C 1
ATOM 3362 O O . ARG A 1 441 ? -42.061 -21.590 88.576 1.00 44.06 441 ARG A O 1
ATOM 3369 N N . ALA A 1 442 ? -44.102 -21.932 87.681 1.00 39.69 442 ALA A N 1
ATOM 3370 C CA . ALA A 1 442 ? -44.685 -20.668 88.096 1.00 39.69 442 ALA A CA 1
ATOM 3371 C C . ALA A 1 442 ? -44.643 -20.552 89.629 1.00 39.69 442 ALA A C 1
ATOM 3373 O O . ALA A 1 442 ? -45.325 -21.290 90.342 1.00 39.69 442 ALA A O 1
ATOM 3374 N N . ILE A 1 443 ? -43.840 -19.618 90.136 1.00 48.03 443 ILE A N 1
ATOM 3375 C CA . ILE A 1 443 ? -43.932 -19.156 91.520 1.00 48.03 443 ILE A CA 1
ATOM 3376 C C . ILE A 1 443 ? -45.078 -18.137 91.551 1.00 48.03 443 ILE A C 1
ATOM 3378 O O . ILE A 1 443 ? -44.970 -17.048 90.991 1.00 48.03 443 ILE A O 1
ATOM 3382 N N . LEU A 1 444 ? -46.202 -18.523 92.162 1.00 37.69 444 LEU A N 1
ATOM 3383 C CA . LEU A 1 444 ? -47.330 -17.635 92.468 1.00 37.69 444 LEU A CA 1
ATOM 3384 C C . LEU A 1 444 ? -46.875 -16.467 93.375 1.00 37.69 444 LEU A C 1
ATOM 3386 O O . LEU A 1 444 ? -46.010 -16.659 94.232 1.00 37.69 444 LEU A O 1
ATOM 3390 N N . PRO A 1 445 ? -47.453 -15.262 93.221 1.00 41.00 445 PRO A N 1
ATOM 3391 C CA . PRO A 1 445 ? -46.957 -14.047 93.861 1.00 41.00 445 PRO A CA 1
ATOM 3392 C C . PRO A 1 445 ? -47.473 -13.906 95.306 1.00 41.00 445 PRO A C 1
ATOM 3394 O O . PRO A 1 445 ? -48.618 -14.280 95.577 1.00 41.00 445 PRO A O 1
ATOM 3397 N N . PRO A 1 446 ? -46.723 -13.281 96.234 1.00 38.47 446 PRO A N 1
ATOM 3398 C CA . PRO A 1 446 ? -47.311 -12.743 97.451 1.00 38.47 446 PRO A CA 1
ATOM 3399 C C . PRO A 1 446 ? -47.959 -11.372 97.188 1.00 38.47 446 PRO A C 1
ATOM 3401 O O . PRO A 1 446 ? -47.490 -10.563 96.387 1.00 38.47 446 PRO A O 1
ATOM 3404 N N . GLN A 1 447 ? -49.088 -11.141 97.861 1.00 35.53 447 GLN A N 1
ATOM 3405 C CA . GLN A 1 447 ? -49.946 -9.964 97.737 1.00 35.53 447 GLN A CA 1
ATOM 3406 C C . GLN A 1 447 ? -49.318 -8.655 98.260 1.00 35.53 447 GLN A C 1
ATOM 3408 O O . GLN A 1 447 ? -48.469 -8.641 99.147 1.00 35.53 447 GLN A O 1
ATOM 3413 N N . LYS A 1 448 ? -49.821 -7.546 97.696 1.00 41.00 448 LYS A N 1
ATOM 3414 C CA . LYS A 1 448 ? -49.535 -6.124 97.970 1.00 41.00 448 LYS A CA 1
ATOM 3415 C C . LYS A 1 448 ? -49.756 -5.684 99.428 1.00 41.00 448 LYS A C 1
ATOM 3417 O O . LYS A 1 448 ? -50.755 -6.072 100.015 1.00 41.00 448 LYS A O 1
ATOM 3422 N N . HIS A 1 449 ? -48.956 -4.702 99.873 1.00 35.09 449 HIS A N 1
ATOM 3423 C CA . HIS A 1 449 ? -49.301 -3.402 100.518 1.00 35.09 449 HIS A CA 1
ATOM 3424 C C . HIS A 1 449 ? -47.984 -2.789 101.075 1.00 35.09 449 HIS A C 1
ATOM 3426 O O . HIS A 1 449 ? -47.149 -3.547 101.540 1.00 35.09 449 HIS A O 1
ATOM 3432 N N . ARG A 1 450 ? -47.654 -1.485 101.074 1.00 33.31 450 ARG A N 1
ATOM 3433 C CA . ARG A 1 450 ? -48.382 -0.207 100.946 1.00 33.31 450 ARG A CA 1
ATOM 3434 C C . ARG A 1 450 ? -47.355 0.950 100.778 1.00 33.31 450 ARG A C 1
ATOM 3436 O O . ARG A 1 450 ? -46.263 0.823 101.310 1.00 33.31 450 ARG A O 1
ATOM 3443 N N . ALA A 1 451 ? -47.807 2.067 100.183 1.00 33.88 451 ALA A N 1
ATOM 3444 C CA . ALA A 1 451 ? -47.400 3.486 100.374 1.00 33.88 451 ALA A CA 1
ATOM 3445 C C . ALA A 1 451 ? -45.972 3.947 99.952 1.00 33.88 451 ALA A C 1
ATOM 3447 O O . ALA A 1 451 ? -44.992 3.378 100.405 1.00 33.88 451 ALA A O 1
ATOM 3448 N N . ILE A 1 452 ? -45.818 4.858 98.964 1.00 36.00 452 ILE A N 1
ATOM 3449 C CA . ILE A 1 452 ? -45.826 6.358 99.044 1.00 36.00 452 ILE A CA 1
ATOM 3450 C C . ILE A 1 452 ? -44.607 6.843 99.874 1.00 36.00 452 ILE A C 1
ATOM 3452 O O . ILE A 1 452 ? -44.493 6.442 101.021 1.00 36.00 452 ILE A O 1
ATOM 3456 N N . ASP A 1 453 ? -43.626 7.620 99.385 1.00 36.31 453 ASP A N 1
ATOM 3457 C CA . ASP A 1 453 ? -43.762 8.972 98.820 1.00 36.31 453 ASP A CA 1
ATOM 3458 C C . ASP A 1 453 ? -42.472 9.518 98.129 1.00 36.31 453 ASP A C 1
ATOM 3460 O O . ASP A 1 453 ? -41.359 9.115 98.453 1.00 36.31 453 ASP A O 1
ATOM 3464 N N . THR A 1 454 ? -42.696 10.449 97.190 1.00 35.44 454 THR A N 1
ATOM 3465 C CA . THR A 1 454 ? -41.922 11.636 96.725 1.00 35.44 454 THR A CA 1
ATOM 3466 C C . THR A 1 454 ? -40.385 11.780 96.860 1.00 35.44 454 THR A C 1
ATOM 3468 O O . THR A 1 454 ? -39.817 11.794 97.944 1.00 35.44 454 THR A O 1
ATOM 3471 N N . SER A 1 455 ? -39.702 12.179 95.768 1.00 35.06 455 SER A N 1
ATOM 3472 C CA . SER A 1 455 ? -39.385 13.600 95.451 1.00 35.06 455 SER A CA 1
ATOM 3473 C C . SER A 1 455 ? -38.301 13.794 94.358 1.00 35.06 455 SER A C 1
ATOM 3475 O O . SER A 1 455 ? -37.232 13.203 94.400 1.00 35.06 455 SER A O 1
ATOM 3477 N N . LEU A 1 456 ? -38.643 14.660 93.386 1.00 38.03 456 LEU A N 1
ATOM 3478 C CA . LEU A 1 456 ? -37.849 15.718 92.723 1.00 38.03 456 LEU A CA 1
ATOM 3479 C C . LEU A 1 456 ? -36.407 15.427 92.230 1.00 38.03 456 LEU A C 1
ATOM 3481 O O . LEU A 1 456 ? -35.484 15.317 93.019 1.00 38.03 456 LEU A O 1
ATOM 3485 N N . SER A 1 457 ? -36.182 15.374 90.904 1.00 37.78 457 SER A N 1
ATOM 3486 C CA . SER A 1 457 ? -35.724 16.492 90.023 1.00 37.78 457 SER A CA 1
ATOM 3487 C C . SER A 1 457 ? -34.187 16.681 90.012 1.00 37.78 457 SER A C 1
ATOM 3489 O O . SER A 1 457 ? -33.562 16.437 91.026 1.00 37.78 457 SER A O 1
ATOM 3491 N N . LEU A 1 458 ? -33.457 17.104 88.970 1.00 39.03 458 LEU A N 1
ATOM 3492 C CA . LEU A 1 458 ? -33.673 18.183 88.000 1.00 39.03 458 LEU A CA 1
ATOM 3493 C C . LEU A 1 458 ? -32.436 18.176 87.027 1.00 39.03 458 LEU A C 1
ATOM 3495 O O . LEU A 1 458 ? -31.314 18.172 87.520 1.00 39.03 458 LEU A O 1
ATOM 3499 N N . TRP A 1 459 ? -32.658 18.249 85.697 1.00 36.53 459 TRP A N 1
ATOM 3500 C CA . TRP A 1 459 ? -31.894 19.022 84.666 1.00 36.53 459 TRP A CA 1
ATOM 3501 C C . TRP A 1 459 ? -30.476 18.569 84.231 1.00 36.53 459 TRP A C 1
ATOM 3503 O O . TRP A 1 459 ? -29.758 17.951 84.993 1.00 36.53 459 TRP A O 1
ATOM 3513 N N . ALA A 1 460 ? -29.930 18.878 83.043 1.00 36.34 460 ALA A N 1
ATOM 3514 C CA . ALA A 1 460 ? -30.385 19.383 81.739 1.00 36.34 460 ALA A CA 1
ATOM 3515 C C . ALA A 1 460 ? -29.209 19.229 80.724 1.00 36.34 460 ALA A C 1
ATOM 3517 O O . ALA A 1 460 ? -28.058 19.073 81.119 1.00 36.34 460 ALA A O 1
ATOM 3518 N N . ARG A 1 461 ? -29.552 19.281 79.427 1.00 39.66 461 ARG A N 1
ATOM 3519 C CA . ARG A 1 461 ? -28.754 19.429 78.172 1.00 39.66 461 ARG A CA 1
ATOM 3520 C C . ARG A 1 461 ? -27.708 20.595 78.204 1.00 39.66 461 ARG A C 1
ATOM 3522 O O . ARG A 1 461 ? -27.727 21.289 79.216 1.00 39.66 461 ARG A O 1
ATOM 3529 N N . PRO A 1 462 ? -26.924 20.966 77.139 1.00 52.34 462 PRO A N 1
ATOM 3530 C CA . PRO A 1 462 ? -27.056 20.670 75.690 1.00 52.34 462 PRO A CA 1
ATOM 3531 C C . PRO A 1 462 ? -25.764 20.569 74.824 1.00 52.34 462 PRO A C 1
ATOM 3533 O O . PRO A 1 462 ? -24.636 20.640 75.291 1.00 52.34 462 PRO A O 1
ATOM 3536 N N . SER A 1 463 ? -26.029 20.391 73.524 1.00 42.59 463 SER A N 1
ATOM 3537 C CA . SER A 1 463 ? -25.204 20.435 72.305 1.00 42.59 463 SER A CA 1
ATOM 3538 C C . SER A 1 463 ? -24.638 21.816 71.889 1.00 42.59 463 SER A C 1
ATOM 3540 O O . SER A 1 463 ? -25.057 22.834 72.435 1.00 42.59 463 SER A O 1
ATOM 3542 N N . LEU A 1 464 ? -23.854 21.781 70.786 1.00 45.59 464 LEU A N 1
ATOM 3543 C CA . LEU A 1 464 ? -23.292 22.825 69.882 1.00 45.59 464 LEU A CA 1
ATOM 3544 C C . LEU A 1 464 ? -21.808 23.133 70.163 1.00 45.59 464 LEU A C 1
ATOM 3546 O O . LEU A 1 464 ? -21.440 23.379 71.305 1.00 45.59 464 LEU A O 1
ATOM 3550 N N . VAL A 1 465 ? -20.890 23.047 69.191 1.00 48.31 465 VAL A N 1
ATOM 3551 C CA . VAL A 1 465 ? -20.882 23.636 67.829 1.00 48.31 465 VAL A CA 1
ATOM 3552 C C . VAL A 1 465 ? -20.667 22.616 66.719 1.00 48.31 465 VAL A C 1
ATOM 3554 O O . VAL A 1 465 ? -19.856 21.687 66.926 1.00 48.31 465 VAL A O 1
#

Mean predicted aligned error: 17.16 Å

Radius of gyration: 44.38 Å; Cα contacts (8 Å, |Δi|>4): 1029; chains: 1; bounding box: 91×66×143 Å

Foldseek 3Di:
DPPPPLQDAEAAPAQEADAEAELPNCANPCNHAEYEPHQYAHQAYAPNSCVSPNNHAEYEPANYAYAQALQRLNVLVVVLPDNHHYVQHAHCDDPVRHRPRSVPDDSVVRHDDPPCPVRHSPLPPCAAPQWDDDPLAIANEQSQDQADGPNHDLSRAEYHHYNYAHQDQHLCVLSNQNHQYYAHENYAHADADLRSCPNNCNHAYYHHAQYAHLAQPLNRCPNVQNHAEDEPHQYAYAAYAPNSCVNPNNYAEAAAYNYQHEQALRCLVVLCVCAVRVRCNDQHAHCDDDPSHRPGSPPDHSVVRHDPDDDDQVSVCSVPVCSVVQAPPPWDWDQDSRVRIATDADPQADDRRSPHGQACCVVVQAPDPWDKDADPPDRHHIATDEDQQFDDRRSPDGNFPVVPDAQPDPWDWAGDRNDIQTHEDPQFDDRRSPHGDDPPPDDDDDDDDDDDDDDDDDDDDDDDD

Organism: Anguilla anguilla (NCBI:txid7936)

Secondary structure (DSSP, 8-state):
--TT-TT--EEE-TTS---EE-TTTTTT-TT--EEE--SS---EE-TTTTTT-TT--EEE--S--EE-SGGGHHHHHHHHH--SB----BEEESGGGTT-BGGGS-GGG----TT--TT--S-S-SS-TT-EEETTEEE-TTS--SSPPTT--TT--EEE--SS--SS--GGGGG-TT--EEE--SS------TTTTTT-TT--EEE--SS------TTTTTT-TT--EEE--SS------TTTTTT-TT--EEE--SS-EE-SGGGHHHHHHHHHTT-B--S-BEEESGGGTT-BTTTS-GGG----SSPPHHHHTTT-GGGG----TTPEEEEETTTEEEEEPPTTEESSSS-EESSGGGG----TTPEEEEPTT-TT-EEEEPPTTEESTTS-EEP-TTSS-PPSTTPEEEE-SS-EEEE--TTEESTTS-EE-PPP---PPPPP-----------------

pLDDT: mean 85.57, std 14.98, range [33.31, 98.75]

Solvent-accessible surface area (backbone atoms only — not comparable to full-atom values): 24913 Å² total; per-residue (Å²): 140,58,76,83,47,47,83,41,43,70,46,80,55,53,72,46,82,48,48,58,42,35,47,68,70,44,46,55,30,39,43,22,27,36,42,32,45,28,39,28,48,28,32,33,38,27,80,57,36,61,68,49,34,74,44,52,46,34,39,36,47,36,64,33,55,22,40,47,27,47,65,29,41,62,55,19,55,46,55,66,72,47,95,50,51,38,81,70,36,36,18,51,25,52,75,93,43,43,72,39,38,42,56,75,57,58,75,83,69,27,50,74,67,101,82,64,81,88,65,50,32,53,73,72,51,74,37,26,93,80,37,51,61,56,95,40,35,39,40,39,53,64,60,68,39,64,64,83,72,69,55,64,56,71,72,29,27,33,42,36,45,26,46,26,48,28,48,51,69,58,69,71,57,40,71,35,59,55,28,30,34,42,34,48,23,43,26,47,26,39,46,70,46,68,59,45,49,33,73,31,45,56,22,30,36,42,34,46,24,41,27,44,30,26,38,55,51,50,43,35,46,50,61,26,42,46,20,30,36,44,30,49,25,39,24,53,33,33,58,61,49,80,60,34,62,66,42,38,77,48,43,43,38,34,32,45,19,64,24,57,23,48,43,26,41,72,35,22,63,55,36,45,54,36,61,76,61,69,32,46,41,63,76,24,37,19,64,14,61,76,88,32,41,74,38,39,47,84,78,48,62,46,88,70,25,52,68,91,67,85,77,58,54,76,63,54,19,45,73,41,46,58,74,59,58,65,29,31,80,84,19,47,64,42,86,30,80,84,71,55,46,44,38,52,49,43,96,55,35,33,68,73,34,18,76,40,59,63,36,47,59,69,75,58,65,29,32,80,79,19,48,66,43,75,45,92,94,40,65,76,38,62,49,42,49,48,36,87,30,37,36,68,77,33,19,77,38,72,44,67,42,43,83,86,44,83,34,38,84,86,23,47,60,39,66,41,79,65,39,61,44,38,51,44,45,98,57,31,39,64,94,38,19,76,38,69,57,76,76,78,80,82,78,81,81,84,83,90,87,81,83,90,83,89,83,84,88,81,90,80,86,86,88,86,136

InterPro domains:
  IPR000152 EGF-type aspartate/asparagine hydroxylation site [PS00010] (413-424)
  IPR000372 Leucine-rich repeat N-terminal domain [PF01462] (127-153)
  IPR000372 Leucine-rich repeat N-terminal domain [SM00013] (126-158)
  IPR000483 Cysteine-rich flanking region, C-terminal [PF01463] (88-113)
  IPR000483 Cysteine-rich flanking region, C-terminal [PF01463] (284-307)
  IPR000483 Cysteine-rich flanking region, C-terminal [SM00082] (64-113)
  IPR000483 Cysteine-rich flanking region, C-terminal [SM00082] (259-308)
  IPR000742 EGF-like domain [PF00008] (322-352)
  IPR000742 EGF-like domain [PF00008] (361-393)
  IPR000742 EGF-like domain [PF00008] (402-431)
  IPR000742 EGF-like domain [PS00022] (343-354)
  IPR000742 EGF-like domain [PS00022] (384-395)
  IPR000742 EGF-like domain [PS01186] (343-354)
  IPR000742 EGF-like domain [PS01186] (384-395)
  IPR000742 EGF-like domain [PS50026] (320-355)
  IPR000742 EGF-like domain [PS50026] (357-396)
  IPR000742 EGF-like domain [PS50026] (398-434)
  IPR000742 EGF-like domain [SM00181] (321-355)
  IPR000742 EGF-like domain [SM00181] (360-396)
  IPR000742 EGF-like domain [SM00181] (401-438)

Sequence (465 aa):
MLKGLSGLRTLMLRSNRIGCVSNSSFTGLSSVRLLSLYDNQITGMTPGAFDTLHSLSTLNLLANPFNCNCHLAWLGEWLRKKRIVTGNPRCQNPYFLKEIPIQDVAIQDFACDDGNDESSCSPLTRCPAECTCLDTVVRCSNKALKTLPKGIPREVTELYLDGNQFTQVPKELSTYRHLTLIDLSNNQISTLSNQSFSNMSELLTLILSYNRLRCIPVKAFDGLKSLRLLSLHGNDIAVIPEGAFQDLSALSHLALGANPLYCDCNMQWLSEWVKSGYKEPGIARCAGPGEMTDKLLLTTPSKKFTCQGPVDVSILAKCNPCLSNPCKNDGTCNNDPVDFYRCTCPYGFKGQDCDVPIHACISNPCKNGGTCHLKEGEESSFWCVCADGFEGEACEVNVDDCDDNDCENNSTCVDGINNYTCQCAPEYTGEAAARQTTPPRAILPPQKHRAIDTSLSLWARPSLV

Nearest PDB structures (foldseek):
  2wfh-assembly1_B  TM=9.897E-01  e=4.151E-26  Homo sapiens
  1w8a-assembly1_A  TM=9.262E-01  e=5.987E-15  Drosophila melanogaster
  2v9s-assembly1_A  TM=7.988E-01  e=2.460E-15  Homo sapiens
  1ozn-assembly1_A  TM=6.082E-01  e=2.731E-11  Homo sapiens
  5o0o-assembly1_A  TM=5.807E-01  e=8.196E-11  Mus musculus